Protein AF-A0A0G1JL99-F1 (afdb_monomer_lite)

Organism: NCBI:txid1618384

Foldseek 3Di:
DDDPPPPPPDPDDDPPPQDDPPDPDQPDFLFQADELVLLLCCQAPVPVSCCCGRVVDDDLAADELQVLLFVLQLQLLCCLVQNDPVQDDPDNVSSLVSSLVSSLVSLVPPDPVRYPADPQGHDSVSSSLLSNQQSVLLCVVDPDDPWAWPDAQDWFWDFQQDQDPNRTGGGSHIYIDGFGTWTQDPVRAIEGEDEHEDQDDDDLLFDQLSVLLNFLSVQSRCCRVVVDGHQKYKYWYAYSDQDPVNDRRTDIDIDGCVLPVLSVLLNVLSSVQSSCVSVVDDDDHHNRRPQGRDPLSSVCSSQPVVPPVSVVVQCVVVVHQAPVVSSVVSCVPSVNCPVVCVVVVVPDDGDDDPDLVPDDLLVLLQVLCVVVVWHWAWDDWQAFQFWIKTKIQGDPPDDLVVSVVCQVVSCVSNVAPDWDWPRDPPPDNIIIITTGDPDHHADDQDAADAQFAFQGADRNRDTDTDRCVVPVDDDQDDDPPPCSLVRVVSRVVNQVPHPDDDDDDDDPPCPRCVVCVVVVPPD

Secondary structure (DSSP, 8-state):
-----------PPPPTT-S--S-SS----SSSEE-HHHHHHHHH-HHHHIIIIII-----PPBPHHHHHHHHHHHHHHHHHH--SS---SSHHHHHHHHHHHHHHHHHHS-GGGB---SS--SHHHHHHHHHHHHHHHHHHS---S-EEEEEEEEEEE--EEEETTEEEE-SSEEEEEEEEEEE-TTS-EEEEEEEEESS---TTS--HHHHHHHHHHHHHHHHHHSS---EEEEEEEESS--TT---SEEEEEEEGGG-HHHHHHHHHHHHHHHHHHTT-------TTTGGGSHHHHHHHHTTTTSHHHHHHHHHHHT-SSHHHHHHHHHHH-GGGHHHHHHHTTT--------GGGS-HHHHHHHHHHHTT--EEEEEEE--SSEEEEEEEEPTT--HHHHHHTHHHHHHHHT-S--EEESSPTTSS-EEEEEE-SSPPPPPPPPPBTTEEEEEE-TTS-EEEEEGGG-SS------TTSSHHHHHHHHHHHHTTSTT-------TTSSSSGGGTGGGS--

Radius of gyration: 32.75 Å; chains: 1; bounding box: 113×61×82 Å

pLDDT: mean 79.4, std 17.36, range [24.27, 97.81]

Sequence (523 aa):
MAKKIKTKLKKHNMPAVVARPDSKKKVEFPVSHYSYSSMVQFTTNPVLFKIKYINGDRYDTTSSPSQVIGQAFHSAMEVYYRGNIDMMPKDESEAIEFGLKTGMAFIENYPDGFIGYNTTVQTKQKMYDLFSFAFTSYVKELPYSGEKIMAIEDKIEENVDITWKGTKLNLPVKLKGYIDKIVELPDGKMVIKDYKTCRAFSDPEKIDGGKIIQAVQYYLLAYAKYGVEPYSMVYEEVKTTKNADGSKQVKIYEIVYAENELYFDFYFRLYEDITNALNGHMVYVPNVQTLFDNEVAMISYIHRLDVEEERAKQMKKLKVDNITDVLKKKIQNAGNMRKLLKAIESKFISAKSINYNSMENHEKIQTKLMEYGMMVQFDSKVDGATVDLYRFMPSIGLKMSKLKSYTADIEQVLGKTGIRVLAPIPNTSLVGFEVPRDERVYPKLPASKGFELAIGQTIMGDVRYFDIRNAPHMLVAGSTGSGKSVFLNALIKQLMKLEKVDLHLFDPKQIELCQYEEMVEEY

InterPro domains:
  IPR002543 FtsK domain [PF01580] (451-518)
  IPR011335 Restriction endonuclease type II-like [SSF52980] (32-223)
  IPR027417 P-loop containing nucleoside triphosphate hydrolase [G3DSA:3.40.50.300] (444-521)
  IPR027417 P-loop containing nucleoside triphosphate hydrolase [SSF52540] (418-510)
  IPR038726 PD-(D/E)XK endonuclease-like domain, AddAB-type [PF12705] (34-265)
  IPR041027 FtsK alpha domain [PF17854] (355-436)
  IPR050206 FtsK/SpoIIIE/SftA cell division and DNA translocation [PTHR22683] (358-519)

Structure (mmCIF, N/CA/C/O backbone):
data_AF-A0A0G1JL99-F1
#
_entry.id   AF-A0A0G1JL99-F1
#
loop_
_atom_site.group_PDB
_atom_site.id
_atom_site.type_symbol
_atom_site.label_atom_id
_atom_site.label_alt_id
_atom_site.label_comp_id
_atom_site.label_asym_id
_atom_site.label_entity_id
_atom_site.label_seq_id
_atom_site.pdbx_PDB_ins_code
_atom_site.Cartn_x
_atom_site.Cartn_y
_atom_site.Cartn_z
_atom_site.occupancy
_atom_site.B_iso_or_equiv
_atom_site.auth_seq_id
_atom_site.auth_comp_id
_atom_site.auth_asym_id
_atom_site.auth_atom_id
_atom_site.pdbx_PDB_model_num
ATOM 1 N N . MET A 1 1 ? -50.901 10.978 -2.097 1.00 34.62 1 MET A N 1
ATOM 2 C CA . MET A 1 1 ? -50.538 9.999 -3.150 1.00 34.62 1 MET A CA 1
ATOM 3 C C . MET A 1 1 ? -49.126 9.480 -2.896 1.00 34.62 1 MET A C 1
ATOM 5 O O . MET A 1 1 ? -48.160 10.149 -3.235 1.00 34.62 1 MET A O 1
ATOM 9 N N . ALA A 1 2 ? -49.003 8.317 -2.256 1.00 27.31 2 ALA A N 1
ATOM 10 C CA . ALA A 1 2 ? -47.723 7.664 -1.991 1.00 27.31 2 ALA A CA 1
ATOM 11 C C . ALA A 1 2 ? -47.256 6.891 -3.238 1.00 27.31 2 ALA A C 1
ATOM 13 O O . ALA A 1 2 ? -47.867 5.889 -3.616 1.00 27.31 2 ALA A O 1
ATOM 14 N N . LYS A 1 3 ? -46.181 7.340 -3.896 1.00 26.61 3 LYS A N 1
ATOM 15 C CA . LYS A 1 3 ? -45.513 6.554 -4.944 1.00 26.61 3 LYS A CA 1
ATOM 16 C C . LYS A 1 3 ? -44.607 5.517 -4.275 1.00 26.61 3 LYS A C 1
ATOM 18 O O . LYS A 1 3 ? -43.517 5.835 -3.817 1.00 26.61 3 LYS A O 1
ATOM 23 N N . LYS A 1 4 ? -45.076 4.265 -4.238 1.00 26.00 4 LYS A N 1
ATOM 24 C CA . LYS A 1 4 ? -44.272 3.071 -3.937 1.00 26.00 4 LYS A CA 1
ATOM 25 C C . LYS A 1 4 ? -43.082 3.004 -4.902 1.00 26.00 4 LYS A C 1
ATOM 27 O O . LYS A 1 4 ? -43.247 2.603 -6.053 1.00 26.00 4 LYS A O 1
ATOM 32 N N . ILE A 1 5 ? -41.887 3.346 -4.430 1.00 28.23 5 ILE A N 1
ATOM 33 C CA . ILE A 1 5 ? -40.639 2.955 -5.086 1.00 28.23 5 ILE A CA 1
ATOM 34 C C . ILE A 1 5 ? -40.442 1.471 -4.765 1.00 28.23 5 ILE A C 1
ATOM 36 O O . ILE A 1 5 ? -39.951 1.099 -3.707 1.00 28.23 5 ILE A O 1
ATOM 40 N N . LYS A 1 6 ? -40.912 0.597 -5.662 1.00 24.27 6 LYS A N 1
ATOM 41 C CA . LYS A 1 6 ? -40.519 -0.815 -5.665 1.00 24.27 6 LYS A CA 1
ATOM 42 C C . LYS A 1 6 ? -39.082 -0.885 -6.179 1.00 24.27 6 LYS A C 1
ATOM 44 O O . LYS A 1 6 ? -38.863 -0.955 -7.388 1.00 24.27 6 LYS A O 1
ATOM 49 N N . THR A 1 7 ? -38.110 -0.870 -5.276 1.00 27.38 7 THR A N 1
ATOM 50 C CA . THR A 1 7 ? -36.734 -1.264 -5.583 1.00 27.38 7 THR A CA 1
ATOM 51 C C . THR A 1 7 ? -36.775 -2.737 -5.988 1.00 27.38 7 THR A C 1
ATOM 53 O O . THR A 1 7 ? -36.990 -3.621 -5.161 1.00 27.38 7 THR A O 1
ATOM 56 N N . LYS A 1 8 ? -36.659 -3.030 -7.289 1.00 25.48 8 LYS A N 1
ATOM 57 C CA . LYS A 1 8 ? -36.410 -4.400 -7.751 1.00 25.48 8 LYS A CA 1
ATOM 58 C C . LYS A 1 8 ? -35.040 -4.801 -7.201 1.00 25.48 8 LYS A C 1
ATOM 60 O O . LYS A 1 8 ? -34.031 -4.371 -7.752 1.00 25.48 8 LYS A O 1
ATOM 65 N N . LEU A 1 9 ? -35.007 -5.610 -6.138 1.00 26.92 9 LEU A N 1
ATOM 66 C CA . LEU A 1 9 ? -33.808 -6.348 -5.741 1.00 26.92 9 LEU A CA 1
ATOM 67 C C . LEU A 1 9 ? -33.338 -7.149 -6.961 1.00 26.92 9 LEU A C 1
ATOM 69 O O . LEU A 1 9 ? -33.959 -8.141 -7.352 1.00 26.92 9 LEU A O 1
ATOM 73 N N . LYS A 1 10 ? -32.272 -6.686 -7.619 1.00 29.61 10 LYS A N 1
ATOM 74 C CA . LYS A 1 10 ? -31.560 -7.499 -8.604 1.00 29.61 10 LYS A CA 1
ATOM 75 C C . LYS A 1 10 ? -30.979 -8.679 -7.830 1.00 29.61 10 LYS A C 1
ATOM 77 O O . LYS A 1 10 ? -30.095 -8.466 -7.008 1.00 29.61 10 LYS A O 1
ATOM 82 N N . LYS A 1 11 ? -31.447 -9.901 -8.106 1.00 27.47 11 LYS A N 1
ATOM 83 C CA . LYS A 1 11 ? -30.747 -11.132 -7.710 1.00 27.47 11 LYS A CA 1
ATOM 84 C C . LYS A 1 11 ? -29.306 -11.030 -8.218 1.00 27.47 11 LYS A C 1
ATOM 86 O O . LYS A 1 11 ? -29.074 -11.132 -9.422 1.00 27.47 11 LYS A O 1
ATOM 91 N N . HIS A 1 12 ? -28.373 -10.739 -7.320 1.00 35.50 12 HIS A N 1
ATOM 92 C CA . HIS A 1 12 ? -26.948 -10.848 -7.588 1.00 35.50 12 HIS A CA 1
ATOM 93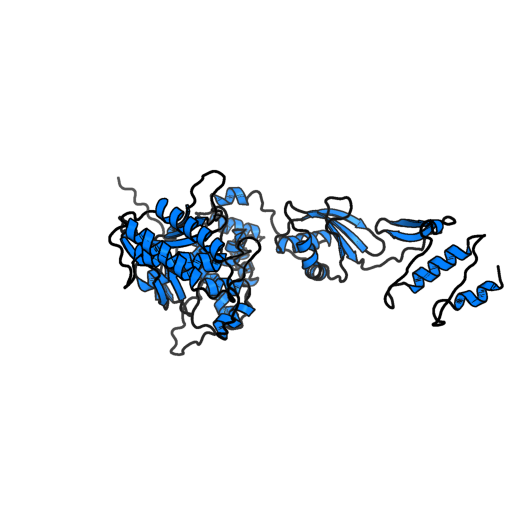 C C . HIS A 1 12 ? -26.589 -12.309 -7.343 1.00 35.50 12 HIS A C 1
ATOM 95 O O . HIS A 1 12 ? -26.870 -12.849 -6.276 1.00 35.50 12 HIS A O 1
ATOM 101 N N . ASN A 1 13 ? -26.054 -12.976 -8.362 1.00 35.97 13 ASN A N 1
ATOM 102 C CA . ASN A 1 13 ? -25.504 -14.310 -8.174 1.00 35.97 13 ASN A CA 1
ATOM 103 C C . ASN A 1 13 ? -24.261 -14.156 -7.294 1.00 35.97 13 ASN A C 1
ATOM 105 O O . ASN A 1 13 ? -23.302 -13.522 -7.731 1.00 35.97 13 ASN A O 1
ATOM 109 N N . MET A 1 14 ? -24.278 -14.734 -6.090 1.00 37.88 14 MET A N 1
ATOM 110 C CA . MET A 1 14 ? -23.046 -14.994 -5.344 1.00 37.88 14 MET A CA 1
ATOM 111 C C . MET A 1 14 ? -22.037 -15.699 -6.266 1.00 37.88 14 MET A C 1
ATOM 113 O O . MET A 1 14 ? -22.453 -16.542 -7.074 1.00 37.88 14 MET A O 1
ATOM 117 N N . PRO A 1 15 ? -20.724 -15.432 -6.150 1.00 37.41 15 PRO A N 1
ATOM 118 C CA . PRO A 1 15 ? -19.745 -16.396 -6.630 1.00 37.41 15 PRO A CA 1
ATOM 119 C C . PRO A 1 15 ? -20.049 -17.734 -5.941 1.00 37.41 15 PRO A C 1
ATOM 121 O O . PRO A 1 15 ? -20.168 -17.805 -4.719 1.00 37.41 15 PRO A O 1
ATOM 124 N N . ALA A 1 16 ? -20.257 -18.782 -6.738 1.00 37.44 16 ALA A N 1
ATOM 125 C CA . ALA A 1 16 ? -20.853 -20.058 -6.331 1.00 37.44 16 ALA A CA 1
ATOM 126 C C . ALA A 1 16 ? -20.019 -20.890 -5.325 1.00 37.44 16 ALA A C 1
ATOM 128 O O . ALA A 1 16 ? -20.313 -22.063 -5.123 1.00 37.44 16 ALA A O 1
ATOM 129 N N . VAL A 1 17 ? -18.972 -20.317 -4.724 1.00 40.91 17 VAL A N 1
ATOM 130 C CA . VAL A 1 17 ? -17.852 -21.060 -4.124 1.00 40.91 17 VAL A CA 1
ATOM 131 C C . VAL A 1 17 ? -17.649 -20.768 -2.627 1.00 40.91 17 VAL A C 1
ATOM 133 O O . VAL A 1 17 ? -16.956 -21.521 -1.953 1.00 40.91 17 VAL A O 1
ATOM 136 N N . VAL A 1 18 ? -18.283 -19.744 -2.039 1.00 45.16 18 VAL A N 1
ATOM 137 C CA . VAL A 1 18 ? -18.022 -19.362 -0.630 1.00 45.16 18 VAL A CA 1
ATOM 138 C C . VAL A 1 18 ? -18.947 -20.078 0.366 1.00 45.16 18 VAL A C 1
ATOM 140 O O . VAL A 1 18 ? -19.603 -19.450 1.195 1.00 45.16 18 VAL A O 1
ATOM 143 N N . ALA A 1 19 ? -19.038 -21.402 0.265 1.00 44.91 19 ALA A N 1
ATOM 144 C CA . ALA A 1 19 ? -19.732 -22.233 1.243 1.00 44.91 19 ALA A CA 1
ATOM 145 C C . ALA A 1 19 ? -18.778 -23.311 1.764 1.00 44.91 19 ALA A C 1
ATOM 147 O O . ALA A 1 19 ? -18.161 -24.029 0.974 1.00 44.91 19 ALA A O 1
ATOM 148 N N . ARG A 1 20 ? -18.675 -23.468 3.093 1.00 42.12 20 ARG A N 1
ATOM 149 C CA . ARG A 1 20 ? -18.129 -24.708 3.662 1.00 42.12 20 ARG A CA 1
ATOM 150 C C . ARG A 1 20 ? -18.948 -25.880 3.107 1.00 42.12 20 ARG A C 1
ATOM 152 O O . ARG A 1 20 ? -20.175 -25.826 3.194 1.00 42.12 20 ARG A O 1
ATOM 159 N N . PRO A 1 21 ? -18.325 -26.933 2.552 1.00 40.88 21 PRO A N 1
ATOM 160 C CA . PRO A 1 21 ? -19.072 -28.128 2.201 1.00 40.88 21 PRO A CA 1
ATOM 161 C C . PRO A 1 21 ? -19.712 -28.701 3.470 1.00 40.88 21 PRO A C 1
ATOM 163 O O . PRO A 1 21 ? -19.025 -28.871 4.481 1.00 40.88 21 PRO A O 1
ATOM 166 N N . ASP A 1 22 ? -21.007 -29.021 3.403 1.00 42.69 22 ASP A N 1
ATOM 167 C CA . ASP A 1 22 ? -21.713 -29.823 4.406 1.00 42.69 22 ASP A CA 1
ATOM 168 C C . ASP A 1 22 ? -21.094 -31.227 4.427 1.00 42.69 22 ASP A C 1
ATOM 170 O O . ASP A 1 22 ? -21.579 -32.175 3.813 1.00 42.69 22 ASP A O 1
ATOM 174 N N . SER A 1 23 ? -19.947 -31.377 5.082 1.00 39.72 23 SER A N 1
ATOM 175 C CA . SER A 1 23 ? -19.317 -32.676 5.245 1.00 39.72 23 SER A CA 1
ATOM 176 C C . SER A 1 23 ? -18.629 -32.767 6.596 1.00 39.72 23 SER A C 1
ATOM 178 O O . SER A 1 23 ? -17.906 -31.875 7.030 1.00 39.72 23 SER A O 1
ATOM 180 N N . LYS A 1 24 ? -18.865 -33.895 7.266 1.00 38.66 24 LYS A N 1
ATOM 181 C CA . LYS A 1 24 ? -18.348 -34.296 8.582 1.00 38.66 24 LYS A CA 1
ATOM 182 C C . LYS A 1 24 ? -16.811 -34.467 8.634 1.00 38.66 24 LYS A C 1
ATOM 184 O O . LYS A 1 24 ? -16.311 -35.195 9.486 1.00 38.66 24 LYS A O 1
ATOM 189 N N . LYS A 1 25 ? -16.046 -33.829 7.740 1.00 41.50 25 LYS A N 1
ATOM 190 C CA . LYS A 1 25 ? -14.577 -33.789 7.743 1.00 41.50 25 LYS A CA 1
ATOM 191 C C . LYS A 1 25 ? -14.125 -32.356 8.020 1.00 41.50 25 LYS A C 1
ATOM 193 O O . LYS A 1 25 ? -14.454 -31.452 7.260 1.00 41.50 25 LYS A O 1
ATOM 198 N N . LYS A 1 26 ? -13.364 -32.145 9.101 1.00 45.91 26 LYS A N 1
ATOM 199 C CA . LYS A 1 26 ? -12.655 -30.877 9.333 1.00 45.91 26 LYS A CA 1
ATOM 200 C C . LYS A 1 26 ? -11.697 -30.659 8.158 1.00 45.91 26 LYS A C 1
ATOM 202 O O . LYS A 1 26 ? -10.701 -31.365 8.054 1.00 45.91 26 LYS A O 1
ATOM 207 N N . VAL A 1 27 ? -12.025 -29.728 7.265 1.00 54.19 27 VAL A N 1
ATOM 208 C CA . VAL A 1 27 ? -11.067 -29.210 6.285 1.00 54.19 27 VAL A CA 1
ATOM 209 C C . VAL A 1 27 ? -10.065 -28.379 7.076 1.00 54.19 27 VAL A C 1
ATOM 211 O O . VAL A 1 27 ? -10.433 -27.369 7.676 1.00 54.19 27 VAL A O 1
ATOM 214 N N . GLU A 1 28 ? -8.832 -28.862 7.164 1.00 63.31 28 GLU A N 1
ATOM 215 C CA . GLU A 1 28 ? -7.753 -28.175 7.864 1.00 63.31 28 GLU A CA 1
ATOM 216 C C . GLU A 1 28 ? -7.102 -27.191 6.891 1.00 63.31 28 GLU A C 1
ATOM 218 O O . GLU A 1 28 ? -6.554 -27.588 5.864 1.00 63.31 28 GLU A O 1
ATOM 223 N N . PHE A 1 29 ? -7.241 -25.895 7.174 1.00 75.19 29 PHE A N 1
ATOM 224 C CA . PHE A 1 29 ? -6.638 -24.839 6.367 1.00 75.19 29 PHE A CA 1
ATOM 225 C C . PHE A 1 29 ? -5.226 -24.532 6.882 1.00 75.19 29 PHE A C 1
ATOM 227 O O . PHE A 1 29 ? -5.012 -24.575 8.094 1.00 75.19 29 PHE A O 1
ATOM 234 N N . PRO A 1 30 ? -4.277 -24.135 6.012 1.00 74.31 30 PRO A N 1
ATOM 235 C CA . PRO A 1 30 ? -2.906 -23.797 6.423 1.00 74.31 30 PRO A CA 1
ATOM 236 C C . PRO A 1 30 ? -2.800 -22.592 7.368 1.00 74.31 30 PRO A C 1
ATOM 238 O O . PRO A 1 30 ? -1.724 -22.298 7.878 1.00 74.31 30 PRO A O 1
ATOM 241 N N . VAL A 1 31 ? -3.898 -21.861 7.565 1.00 84.12 31 VAL A N 1
ATOM 242 C CA . VAL A 1 31 ? -3.992 -20.696 8.439 1.00 84.12 31 VAL A CA 1
ATOM 243 C C . VAL A 1 31 ? -5.224 -20.830 9.334 1.00 84.12 31 VAL A C 1
ATOM 245 O O . VAL A 1 31 ? -6.280 -21.283 8.894 1.00 84.12 31 VAL A O 1
ATOM 248 N N . SER A 1 32 ? -5.103 -20.424 10.599 1.00 86.12 32 SER A N 1
ATOM 249 C CA . SER A 1 32 ? -6.197 -20.528 11.576 1.00 86.12 32 SER A CA 1
ATOM 250 C C . SER A 1 32 ? -7.260 -19.433 11.428 1.00 86.12 32 SER A C 1
ATOM 252 O O . SER A 1 32 ? -8.427 -19.654 11.759 1.00 86.12 32 SER A O 1
ATOM 254 N N . HIS A 1 33 ? -6.867 -18.256 10.938 1.00 92.06 33 HIS A N 1
ATOM 255 C CA . HIS A 1 33 ? -7.732 -17.096 10.737 1.00 92.06 33 HIS A CA 1
ATOM 256 C C . HIS A 1 33 ? -7.124 -16.115 9.727 1.00 92.06 33 HIS A C 1
ATOM 258 O O . HIS A 1 33 ? -5.907 -16.060 9.560 1.00 92.06 33 HIS A O 1
ATOM 264 N N . TYR A 1 34 ? -7.960 -15.269 9.129 1.00 94.56 34 TYR A N 1
ATOM 265 C CA . TYR A 1 34 ? -7.521 -14.094 8.381 1.00 94.56 34 TYR A CA 1
ATOM 266 C C . TYR A 1 34 ? -7.777 -12.809 9.167 1.00 94.56 34 TYR A C 1
ATOM 268 O O . TYR A 1 34 ? -8.914 -12.505 9.522 1.00 94.56 34 TYR A O 1
ATOM 276 N N . SER A 1 35 ? -6.739 -12.001 9.361 1.00 95.44 35 SER A N 1
ATOM 277 C CA . SER A 1 35 ? -6.860 -10.570 9.667 1.00 95.44 35 SER A CA 1
ATOM 278 C C . SER A 1 35 ? -6.630 -9.716 8.421 1.00 95.44 35 SER A C 1
ATOM 280 O O . SER A 1 35 ? -5.998 -10.176 7.465 1.00 95.44 35 SER A O 1
ATOM 282 N N . TYR A 1 36 ? -7.067 -8.457 8.436 1.00 93.81 36 TYR A N 1
ATOM 283 C CA . TYR A 1 36 ? -6.898 -7.542 7.308 1.00 93.81 36 TYR A CA 1
ATOM 284 C C . TYR A 1 36 ? -5.405 -7.405 6.996 1.00 93.81 36 TYR A C 1
ATOM 286 O O . TYR A 1 36 ? -4.989 -7.502 5.845 1.00 93.81 36 TYR A O 1
ATOM 294 N N . SER A 1 37 ? -4.586 -7.294 8.049 1.00 92.19 37 SER A N 1
ATOM 295 C CA . SER A 1 37 ? -3.132 -7.224 7.957 1.00 92.19 37 SER A CA 1
ATOM 296 C C . SER A 1 37 ? -2.537 -8.488 7.342 1.00 92.19 37 SER A C 1
ATOM 298 O O . SER A 1 37 ? -1.642 -8.382 6.509 1.00 92.19 37 SER A O 1
ATOM 300 N N . SER A 1 38 ? -3.069 -9.671 7.668 1.00 93.44 38 SER A N 1
ATOM 301 C CA . SER A 1 38 ? -2.631 -10.932 7.064 1.00 93.44 38 SER A CA 1
ATOM 302 C C . SER A 1 38 ? -2.984 -11.007 5.573 1.00 93.44 38 SER A C 1
ATOM 304 O O . SER A 1 38 ? -2.139 -11.386 4.768 1.00 93.44 38 SER A O 1
ATOM 306 N N . MET A 1 39 ? -4.181 -10.566 5.169 1.00 93.94 39 MET A N 1
ATOM 307 C CA . MET A 1 39 ? -4.592 -10.567 3.760 1.00 93.94 39 MET A CA 1
ATOM 308 C C . MET A 1 39 ? -3.757 -9.574 2.943 1.00 93.94 39 MET A C 1
ATOM 310 O O . MET A 1 39 ? -3.243 -9.922 1.880 1.00 93.94 39 MET A O 1
ATOM 314 N N . VAL A 1 40 ? -3.529 -8.366 3.470 1.00 92.12 40 VAL A N 1
ATOM 315 C CA . VAL A 1 40 ? -2.641 -7.372 2.846 1.00 92.12 40 VAL A CA 1
ATOM 316 C C . VAL A 1 40 ? -1.205 -7.904 2.759 1.00 92.12 40 VAL A C 1
ATOM 318 O O . VAL A 1 40 ? -0.571 -7.793 1.707 1.00 92.12 40 VAL A O 1
ATOM 321 N N . GLN A 1 41 ? -0.690 -8.545 3.814 1.00 85.50 41 GLN A N 1
ATOM 322 C CA . GLN A 1 41 ? 0.641 -9.160 3.816 1.00 85.50 41 GLN A CA 1
ATOM 323 C C . GLN A 1 41 ? 0.759 -10.252 2.750 1.00 85.50 41 GLN A C 1
ATOM 325 O O . GLN A 1 41 ? 1.772 -10.296 2.058 1.00 85.50 41 GLN A O 1
ATOM 330 N N . PHE A 1 42 ? -0.265 -11.094 2.578 1.00 85.94 42 PHE A N 1
ATOM 331 C CA . PHE A 1 42 ? -0.275 -12.117 1.533 1.00 85.94 42 PHE A CA 1
ATOM 332 C C . PHE A 1 42 ? -0.160 -11.483 0.145 1.00 85.94 42 PHE A C 1
ATOM 334 O O . PHE A 1 42 ? 0.667 -11.896 -0.656 1.00 85.94 42 PHE A O 1
ATOM 341 N N . THR A 1 43 ? -0.934 -10.430 -0.120 1.00 83.00 43 THR A N 1
ATOM 342 C CA . THR A 1 43 ? -0.951 -9.768 -1.436 1.00 83.00 43 THR A CA 1
ATOM 343 C C . THR A 1 43 ? 0.338 -9.016 -1.782 1.00 83.00 43 THR A C 1
ATOM 345 O O . THR A 1 43 ? 0.615 -8.758 -2.950 1.00 83.00 43 THR A O 1
ATOM 348 N N . THR A 1 44 ? 1.124 -8.634 -0.775 1.00 79.38 44 THR A N 1
ATOM 349 C CA . THR A 1 44 ? 2.336 -7.815 -0.942 1.00 79.38 44 THR A CA 1
ATOM 350 C C . THR A 1 44 ? 3.610 -8.643 -0.844 1.00 79.38 44 THR A C 1
ATOM 352 O O . THR A 1 44 ? 4.560 -8.406 -1.587 1.00 79.38 44 THR A O 1
ATOM 355 N N . ASN A 1 45 ? 3.648 -9.614 0.070 1.00 76.31 45 ASN A N 1
ATOM 356 C CA . ASN A 1 45 ? 4.780 -10.503 0.293 1.00 76.31 45 ASN A CA 1
ATOM 357 C C . ASN A 1 45 ? 4.295 -11.854 0.873 1.00 76.31 45 ASN A C 1
ATOM 359 O O . ASN A 1 45 ? 4.288 -12.040 2.099 1.00 76.31 45 ASN A O 1
ATOM 363 N N . PRO A 1 46 ? 3.920 -12.812 -0.002 1.00 71.75 46 PRO A N 1
ATOM 364 C CA . PRO A 1 46 ? 3.457 -14.146 0.392 1.00 71.75 46 PRO A CA 1
ATOM 365 C C . PRO A 1 46 ? 4.477 -14.949 1.212 1.00 71.75 46 PRO A C 1
ATOM 367 O O . PRO A 1 46 ? 4.098 -15.767 2.051 1.00 71.75 46 PRO A O 1
ATOM 370 N N . VAL A 1 47 ? 5.778 -14.717 1.003 1.00 68.44 47 VAL A N 1
ATOM 371 C CA . VAL A 1 47 ? 6.842 -15.398 1.757 1.00 68.44 47 VAL A CA 1
ATOM 372 C C . VAL A 1 47 ? 6.793 -14.971 3.220 1.00 68.44 47 VAL A C 1
ATOM 374 O O . VAL A 1 47 ? 6.734 -15.816 4.113 1.00 68.44 47 VAL A O 1
ATOM 377 N N . LEU A 1 48 ? 6.735 -13.662 3.473 1.00 70.38 48 LEU A N 1
ATOM 378 C CA . LEU A 1 48 ? 6.630 -13.135 4.830 1.00 70.38 48 LEU A CA 1
ATOM 379 C C . LEU A 1 48 ? 5.288 -13.496 5.480 1.00 70.38 48 LEU A C 1
ATOM 381 O O . LEU A 1 48 ? 5.237 -13.701 6.692 1.00 70.38 48 LEU A O 1
ATOM 385 N N . PHE A 1 49 ? 4.217 -13.625 4.688 1.00 79.69 49 PHE A N 1
ATOM 386 C CA . PHE A 1 49 ? 2.954 -14.176 5.175 1.00 79.69 49 PHE A CA 1
ATOM 387 C C . PHE A 1 49 ? 3.133 -15.598 5.715 1.00 79.69 49 PHE A C 1
ATOM 389 O O . PHE A 1 49 ? 2.743 -15.859 6.851 1.00 79.69 49 PHE A O 1
ATOM 396 N N . LYS A 1 50 ? 3.737 -16.504 4.934 1.00 72.00 50 LYS A N 1
ATOM 397 C CA . LYS A 1 50 ? 3.949 -17.901 5.345 1.00 72.00 50 LYS A CA 1
ATOM 398 C C . LYS A 1 50 ? 4.726 -17.974 6.654 1.00 72.00 50 LYS A C 1
ATOM 400 O O . LYS A 1 50 ? 4.307 -18.646 7.588 1.00 72.00 50 LYS A O 1
ATOM 405 N N . ILE A 1 51 ? 5.812 -17.220 6.737 1.00 70.19 51 ILE A N 1
ATOM 406 C CA . ILE A 1 51 ? 6.653 -17.179 7.927 1.00 70.19 51 ILE A CA 1
ATOM 407 C C . ILE A 1 51 ? 5.853 -16.723 9.163 1.00 70.19 51 ILE A C 1
ATOM 409 O O . ILE A 1 51 ? 5.827 -17.409 10.180 1.00 70.19 51 ILE A O 1
ATOM 413 N N . LYS A 1 52 ? 5.115 -15.611 9.069 1.00 76.06 52 LYS A N 1
ATOM 414 C CA . LYS A 1 52 ? 4.391 -15.050 10.223 1.00 76.06 52 LYS A CA 1
ATOM 415 C C . LYS A 1 52 ? 3.125 -15.819 10.605 1.00 76.06 52 LYS A C 1
ATOM 417 O O . LYS A 1 52 ? 2.848 -15.991 11.787 1.00 76.06 52 LYS A O 1
ATOM 422 N N . TYR A 1 53 ? 2.319 -16.210 9.620 1.00 81.25 53 TYR A N 1
ATOM 423 C CA . TYR A 1 53 ? 0.940 -16.663 9.839 1.00 81.25 53 TYR A CA 1
ATOM 424 C C . TYR A 1 53 ? 0.742 -18.171 9.664 1.00 81.25 53 TYR A C 1
ATOM 426 O O . TYR A 1 53 ? -0.253 -18.690 10.164 1.00 81.25 53 TYR A O 1
ATOM 434 N N . ILE A 1 54 ? 1.663 -18.865 8.985 1.00 77.12 54 ILE A N 1
ATOM 435 C CA . ILE A 1 54 ? 1.624 -20.330 8.840 1.00 77.12 54 ILE A CA 1
ATOM 436 C C . ILE A 1 54 ? 2.606 -20.974 9.818 1.00 77.12 54 ILE A C 1
ATOM 438 O O . ILE A 1 54 ? 2.198 -21.800 10.627 1.00 77.12 54 ILE A O 1
ATOM 442 N N . ASN A 1 55 ? 3.880 -20.571 9.792 1.00 77.19 55 ASN A N 1
ATOM 443 C CA . ASN A 1 55 ? 4.879 -21.137 10.704 1.00 77.19 55 ASN A CA 1
ATOM 444 C C . ASN A 1 55 ? 4.700 -20.626 12.144 1.00 77.19 55 ASN A C 1
ATOM 446 O O . ASN A 1 55 ? 5.046 -21.318 13.095 1.00 77.19 55 ASN A O 1
ATOM 450 N N . GLY A 1 56 ? 4.160 -19.411 12.299 1.00 70.88 56 GLY A N 1
ATOM 451 C CA . GLY A 1 56 ? 4.065 -18.736 13.594 1.00 70.88 56 GLY A CA 1
ATOM 452 C C . GLY A 1 56 ? 5.378 -18.089 14.041 1.00 70.88 56 GLY A C 1
ATOM 453 O O . GLY A 1 56 ? 5.501 -17.712 15.208 1.00 70.88 56 GLY A O 1
ATOM 454 N N . ASP A 1 57 ? 6.339 -17.934 13.126 1.00 72.12 57 ASP A N 1
ATOM 455 C CA . ASP A 1 57 ? 7.639 -17.348 13.424 1.00 72.12 57 ASP A CA 1
ATOM 456 C C . ASP A 1 57 ? 7.464 -15.860 13.758 1.00 72.12 57 ASP A C 1
ATOM 458 O O . ASP A 1 57 ? 6.919 -15.068 12.976 1.00 72.12 57 ASP A O 1
ATOM 462 N N . ARG A 1 58 ? 7.941 -15.463 14.938 1.00 65.62 58 ARG A N 1
ATOM 463 C CA . ARG A 1 58 ? 8.052 -14.059 15.336 1.00 65.62 58 ARG A CA 1
ATOM 464 C C . ARG A 1 58 ? 9.519 -13.674 15.316 1.00 65.62 58 ARG A C 1
ATOM 466 O O . ARG A 1 58 ? 10.323 -14.276 16.016 1.00 65.62 58 ARG A O 1
ATOM 473 N N . TYR A 1 59 ? 9.848 -12.670 14.513 1.00 63.66 59 TYR A N 1
ATOM 474 C CA . TYR A 1 59 ? 11.167 -12.059 14.540 1.00 63.66 59 TYR A CA 1
ATOM 475 C C . TYR A 1 59 ? 11.124 -10.803 15.391 1.00 63.66 59 TYR A C 1
ATOM 477 O O . TYR A 1 59 ? 10.204 -9.991 15.257 1.00 63.66 59 TYR A O 1
ATOM 485 N N . ASP A 1 60 ? 12.166 -10.626 16.188 1.00 59.75 60 ASP A N 1
ATOM 486 C CA . ASP A 1 60 ? 12.476 -9.388 16.888 1.00 59.75 60 ASP A CA 1
ATOM 487 C C . ASP A 1 60 ? 12.942 -8.336 15.872 1.00 59.75 60 ASP A C 1
ATOM 489 O O . ASP A 1 60 ? 14.124 -8.038 15.721 1.00 59.75 60 ASP A O 1
ATOM 493 N N . THR A 1 61 ? 11.999 -7.815 15.087 1.00 70.94 61 THR A N 1
ATOM 494 C CA . THR A 1 61 ? 12.237 -6.680 14.193 1.00 70.94 61 THR A CA 1
ATOM 495 C C . THR A 1 61 ? 11.942 -5.385 14.918 1.00 70.94 61 THR A C 1
ATOM 497 O O . THR A 1 61 ? 10.974 -5.293 15.673 1.00 70.94 61 THR A O 1
ATOM 500 N N . THR A 1 62 ? 12.730 -4.357 14.627 1.00 84.62 62 THR A N 1
ATOM 501 C CA . THR A 1 62 ? 12.472 -3.021 15.146 1.00 84.62 62 THR A CA 1
ATOM 502 C C . THR A 1 62 ? 11.155 -2.457 14.599 1.00 84.62 62 THR A C 1
ATOM 504 O O . THR A 1 62 ? 10.824 -2.609 13.420 1.00 84.62 62 THR A O 1
ATOM 507 N N . SER A 1 63 ? 10.391 -1.787 15.459 1.00 89.94 63 SER A N 1
ATOM 508 C CA . SER A 1 63 ? 9.201 -1.025 15.080 1.00 89.94 63 SER A CA 1
ATOM 509 C C . SER A 1 63 ? 9.606 0.368 14.619 1.00 89.94 63 SER A C 1
ATOM 511 O O . SER A 1 63 ? 10.450 1.023 15.233 1.00 89.94 63 SER A O 1
ATOM 513 N N . SER A 1 64 ? 8.980 0.870 13.554 1.00 93.88 64 SER A N 1
ATOM 514 C CA . SER A 1 64 ? 9.205 2.261 13.149 1.00 93.88 64 SER A CA 1
ATOM 515 C C . SER A 1 64 ? 8.647 3.233 14.205 1.00 93.88 64 SER A C 1
ATOM 517 O O . SER A 1 64 ? 7.617 2.932 14.813 1.00 93.88 64 SER A O 1
ATOM 519 N N . PRO A 1 65 ? 9.226 4.436 14.376 1.00 94.81 65 PRO A N 1
ATOM 520 C CA . PRO A 1 65 ? 8.696 5.438 15.298 1.00 94.81 65 PRO A CA 1
ATOM 521 C C . PRO A 1 65 ? 7.218 5.767 15.060 1.00 94.81 65 PRO A C 1
ATOM 523 O O . PRO A 1 65 ? 6.462 5.944 16.005 1.00 94.81 65 PRO A O 1
ATOM 526 N N . SER A 1 66 ? 6.771 5.788 13.799 1.00 94.25 66 SER A N 1
ATOM 527 C CA . SER A 1 66 ? 5.356 5.996 13.464 1.00 94.25 66 SER A CA 1
ATOM 528 C C . SER A 1 66 ? 4.452 4.865 13.957 1.00 94.25 66 SER A C 1
ATOM 530 O O . SER A 1 66 ? 3.336 5.135 14.384 1.00 94.25 66 SER A O 1
ATOM 532 N N . GLN A 1 67 ? 4.926 3.617 13.937 1.00 93.44 67 GLN A N 1
ATOM 533 C CA . GLN A 1 67 ? 4.180 2.480 14.477 1.00 93.44 67 GLN A CA 1
ATOM 534 C C . GLN A 1 67 ? 4.093 2.543 16.006 1.00 93.44 67 GLN A C 1
ATOM 536 O O . GLN A 1 67 ? 3.021 2.304 16.552 1.00 93.44 67 GLN A O 1
ATOM 541 N N . VAL A 1 68 ? 5.187 2.909 16.686 1.00 95.75 68 VAL A N 1
ATOM 542 C CA . VAL A 1 68 ? 5.206 3.081 18.151 1.00 95.75 68 VAL A CA 1
ATOM 543 C C . VAL A 1 68 ? 4.268 4.215 18.576 1.00 95.75 68 VAL A C 1
ATOM 545 O O . VAL A 1 68 ? 3.450 4.022 19.470 1.00 95.75 68 VAL A O 1
ATOM 548 N N . ILE A 1 69 ? 4.314 5.364 17.889 1.00 96.81 69 ILE A N 1
ATOM 549 C CA . ILE A 1 69 ? 3.386 6.488 18.115 1.00 96.81 69 ILE A CA 1
ATOM 550 C C . ILE A 1 69 ? 1.935 6.057 17.877 1.00 96.81 69 ILE A C 1
ATOM 552 O O . ILE A 1 69 ? 1.062 6.417 18.659 1.00 96.81 69 ILE A O 1
ATOM 556 N N . GLY A 1 70 ? 1.668 5.279 16.823 1.00 95.88 70 GLY A N 1
ATOM 557 C CA . GLY A 1 70 ? 0.343 4.717 16.567 1.00 95.88 70 GLY A CA 1
ATOM 558 C C . GLY A 1 70 ? -0.147 3.866 17.736 1.00 95.88 70 GLY A C 1
ATOM 559 O O . GLY A 1 70 ? -1.214 4.131 18.269 1.00 95.88 70 GLY A O 1
ATOM 560 N N . GLN A 1 71 ? 0.652 2.905 18.201 1.00 95.38 71 GLN A N 1
ATOM 561 C CA . GLN A 1 71 ? 0.288 2.047 19.338 1.00 95.38 71 GLN A CA 1
ATOM 562 C C . GLN A 1 71 ? 0.063 2.840 20.634 1.00 95.38 71 GLN A C 1
ATOM 564 O O . GLN A 1 71 ? -0.905 2.584 21.347 1.00 95.38 71 GLN A O 1
ATOM 569 N N . ALA A 1 72 ? 0.907 3.839 20.905 1.00 97.12 72 ALA A N 1
ATOM 570 C CA . ALA A 1 72 ? 0.718 4.763 22.020 1.00 97.12 72 ALA A CA 1
ATOM 571 C C . ALA A 1 72 ? -0.605 5.534 21.907 1.00 97.12 72 ALA A C 1
ATOM 573 O O . ALA A 1 72 ? -1.290 5.733 22.906 1.00 97.12 72 ALA A O 1
ATOM 574 N N . PHE A 1 73 ? -0.977 5.931 20.687 1.00 97.44 73 PHE A N 1
ATOM 575 C CA . PHE A 1 73 ? -2.246 6.586 20.399 1.00 97.44 73 PHE A CA 1
ATOM 576 C C . PHE A 1 73 ? -3.440 5.673 20.689 1.00 97.44 73 PHE A C 1
ATOM 578 O O . PHE A 1 73 ? -4.322 6.099 21.421 1.00 97.44 73 PHE A O 1
ATOM 585 N N . HIS A 1 74 ? -3.449 4.419 20.222 1.00 95.19 74 HIS A N 1
ATOM 586 C CA . HIS A 1 74 ? -4.532 3.477 20.553 1.00 95.19 74 HIS A CA 1
ATOM 587 C C . HIS A 1 74 ? -4.661 3.259 22.069 1.00 95.19 74 HIS A C 1
ATOM 589 O O . HIS A 1 74 ? -5.747 3.390 22.623 1.00 95.19 74 HIS A O 1
ATOM 595 N N . SER A 1 75 ? -3.535 3.054 22.760 1.00 94.56 75 SER A N 1
ATOM 596 C CA . SER A 1 75 ? -3.503 2.914 24.224 1.00 94.56 75 SER A CA 1
ATOM 597 C C . SER A 1 75 ? -4.070 4.147 24.951 1.00 94.56 75 SER A C 1
ATOM 599 O O . SER A 1 75 ? -4.843 4.031 25.902 1.00 94.56 75 SER A O 1
ATOM 601 N N . ALA A 1 76 ? -3.741 5.352 24.473 1.00 95.25 76 ALA A N 1
ATOM 602 C CA . ALA A 1 76 ? -4.296 6.598 25.000 1.00 95.25 76 ALA A CA 1
ATOM 603 C C . ALA A 1 76 ? -5.808 6.721 24.753 1.00 95.25 76 ALA A C 1
ATOM 605 O O . ALA A 1 76 ? -6.541 7.166 25.635 1.00 95.25 76 ALA A O 1
ATOM 606 N N . MET A 1 77 ? -6.273 6.320 23.569 1.00 93.88 77 MET A N 1
ATOM 607 C CA . MET A 1 77 ? -7.683 6.362 23.178 1.00 93.88 77 MET A CA 1
ATOM 608 C C . MET A 1 77 ? -8.542 5.371 23.969 1.00 93.88 77 MET A C 1
ATOM 610 O O . MET A 1 77 ? -9.666 5.712 24.342 1.00 93.88 77 MET A O 1
ATOM 614 N N . GLU A 1 78 ? -8.008 4.188 24.284 1.00 92.00 78 GLU A N 1
ATOM 615 C CA . GLU A 1 78 ? -8.676 3.208 25.147 1.00 92.00 78 GLU A CA 1
ATOM 616 C C . GLU A 1 78 ? -8.995 3.818 26.518 1.00 92.00 78 GLU A C 1
ATOM 618 O O . GLU A 1 78 ? -10.144 3.797 26.964 1.00 92.00 78 GLU A O 1
ATOM 623 N N . VAL A 1 79 ? -7.998 4.442 27.155 1.00 91.94 79 VAL A N 1
ATOM 624 C CA . VAL A 1 79 ? -8.167 5.093 28.463 1.00 91.94 79 VAL A CA 1
ATOM 625 C C . VAL A 1 79 ? -9.032 6.348 28.365 1.00 91.94 79 VAL A C 1
ATOM 627 O O . VAL A 1 79 ? -9.852 6.577 29.250 1.00 91.94 79 VAL A O 1
ATOM 630 N N . TYR A 1 80 ? -8.914 7.129 27.290 1.00 91.81 80 TYR A N 1
ATOM 631 C CA . TYR A 1 80 ? -9.748 8.313 27.077 1.00 91.81 80 TYR A CA 1
ATOM 632 C C . TYR A 1 80 ? -11.244 7.964 27.008 1.00 91.81 80 TYR A C 1
ATOM 634 O O . TYR A 1 80 ? -12.057 8.650 27.622 1.00 91.81 80 TYR A O 1
ATOM 642 N N . TYR A 1 81 ? -11.627 6.889 26.310 1.00 88.69 81 TYR A N 1
ATOM 643 C CA . TYR A 1 81 ? -13.043 6.524 26.170 1.00 88.69 81 TYR A CA 1
ATOM 644 C C . TYR A 1 81 ? -13.582 5.615 27.276 1.00 88.69 81 TYR A C 1
ATOM 646 O O . TYR A 1 81 ? -14.760 5.716 27.618 1.00 88.69 81 TYR A O 1
ATOM 654 N N . ARG A 1 82 ? -12.769 4.694 27.801 1.00 83.06 82 ARG A N 1
ATOM 655 C CA . ARG A 1 82 ? -13.224 3.656 28.741 1.00 83.06 82 ARG A CA 1
ATOM 656 C C . ARG A 1 82 ? -12.677 3.832 30.157 1.00 83.06 82 ARG A C 1
ATOM 658 O O . ARG A 1 82 ? -13.282 3.329 31.104 1.00 83.06 82 ARG A O 1
ATOM 665 N N . GLY A 1 83 ? -11.543 4.511 30.306 1.00 78.25 83 GLY A N 1
ATOM 666 C CA . GLY A 1 83 ? -10.709 4.419 31.500 1.00 78.25 83 GLY A CA 1
ATOM 667 C C . GLY A 1 83 ? -10.072 3.034 31.668 1.00 78.25 83 GLY A C 1
ATOM 668 O O . GLY A 1 83 ? -10.236 2.133 30.843 1.00 78.25 83 GLY A O 1
ATOM 669 N N . ASN A 1 84 ? -9.347 2.848 32.765 1.00 75.81 84 ASN A N 1
ATOM 670 C CA . ASN A 1 84 ? -8.854 1.546 33.218 1.00 75.81 84 ASN A CA 1
ATOM 671 C C . ASN A 1 84 ? -9.052 1.401 34.741 1.00 75.81 84 ASN A C 1
ATOM 673 O O . ASN A 1 84 ? -9.587 2.304 35.382 1.00 75.81 84 ASN A O 1
ATOM 677 N N . ILE A 1 85 ? -8.649 0.259 35.318 1.00 68.31 85 ILE A N 1
ATOM 678 C CA . ILE A 1 85 ? -8.826 -0.031 36.758 1.00 68.31 85 ILE A CA 1
ATOM 679 C C . ILE A 1 85 ? -8.206 1.067 37.641 1.00 68.31 85 ILE A C 1
ATOM 681 O O . ILE A 1 85 ? -8.767 1.400 38.682 1.00 68.31 85 ILE A O 1
ATOM 685 N N . ASP A 1 86 ? -7.090 1.649 37.205 1.00 72.62 86 ASP A N 1
ATOM 686 C CA . ASP A 1 86 ? -6.324 2.636 37.968 1.00 72.62 86 ASP A CA 1
ATOM 687 C C . ASP A 1 86 ? -6.697 4.093 37.624 1.00 72.62 86 ASP A C 1
ATOM 689 O O . ASP A 1 86 ? -6.395 5.013 38.383 1.00 72.62 86 ASP A O 1
ATOM 693 N N . MET A 1 87 ? -7.332 4.324 36.471 1.00 76.81 87 MET A N 1
ATOM 694 C CA . MET A 1 87 ? -7.587 5.635 35.867 1.00 76.81 87 MET A CA 1
ATOM 695 C C . MET A 1 87 ? -8.987 5.662 35.254 1.00 76.81 87 MET A C 1
ATOM 697 O O . MET A 1 87 ? -9.165 5.461 34.051 1.00 76.81 87 MET A O 1
ATOM 701 N N . MET A 1 88 ? -9.995 5.899 36.091 1.00 80.94 88 MET A N 1
ATOM 702 C CA . MET A 1 88 ? -11.389 6.004 35.665 1.00 80.94 88 MET A CA 1
ATOM 703 C C . MET A 1 88 ? -11.805 7.483 35.651 1.00 80.94 88 MET A C 1
ATOM 705 O O . MET A 1 88 ? -11.967 8.062 36.728 1.00 80.94 88 MET A O 1
ATOM 709 N N . PRO A 1 89 ? -11.915 8.120 34.468 1.00 80.62 89 PRO A N 1
ATOM 710 C CA . PRO A 1 89 ? -12.144 9.558 34.377 1.00 80.62 89 PRO A CA 1
ATOM 711 C C . PRO A 1 89 ? -13.573 9.931 34.779 1.00 80.62 89 PRO A C 1
ATOM 713 O O . PRO A 1 89 ? -14.533 9.254 34.403 1.00 80.62 89 PRO A O 1
ATOM 716 N N . LYS A 1 90 ? -13.722 11.021 35.537 1.00 83.69 90 LYS A N 1
ATOM 717 C CA . LYS A 1 90 ? -15.034 11.569 35.937 1.00 83.69 90 LYS A CA 1
ATOM 718 C C . LYS A 1 90 ? -15.604 12.549 34.922 1.00 83.69 90 LYS A C 1
ATOM 720 O O . LYS A 1 90 ? -16.820 12.699 34.826 1.00 83.69 90 LYS A O 1
ATOM 725 N N . ASP A 1 91 ? -14.724 13.222 34.196 1.00 87.06 91 ASP A N 1
ATOM 726 C CA . ASP A 1 91 ? -15.056 14.184 33.159 1.00 87.06 91 ASP A CA 1
ATOM 727 C C . ASP A 1 91 ? -14.059 14.093 31.996 1.00 87.06 91 ASP A C 1
ATOM 729 O O . ASP A 1 91 ? -13.078 13.347 32.032 1.00 87.06 91 ASP A O 1
ATOM 733 N N . GLU A 1 92 ? -14.332 14.845 30.932 1.00 86.50 92 GLU A N 1
ATOM 734 C CA . GLU A 1 92 ? -13.494 14.842 29.735 1.00 86.50 92 GLU A CA 1
ATOM 735 C C . GLU A 1 92 ? -12.084 15.395 29.998 1.00 86.50 92 GLU A C 1
ATOM 737 O O . GLU A 1 92 ? -11.134 14.964 29.350 1.00 86.50 92 GLU A O 1
ATOM 742 N N . SER A 1 93 ? -11.911 16.299 30.967 1.00 89.06 93 SER A N 1
ATOM 743 C CA . SER A 1 93 ? -10.586 16.848 31.280 1.00 89.06 93 SER A CA 1
ATOM 744 C C . SER A 1 93 ? -9.700 15.786 31.931 1.00 89.06 93 SER A C 1
ATOM 746 O O . SER A 1 93 ? -8.561 15.600 31.496 1.00 89.06 93 SER A O 1
ATOM 748 N N . GLU A 1 94 ? -10.236 15.033 32.898 1.00 90.81 94 GLU A N 1
ATOM 749 C CA . GLU A 1 94 ? -9.549 13.872 33.479 1.00 90.81 94 GLU A CA 1
ATOM 750 C C . GLU A 1 94 ? -9.277 12.795 32.414 1.00 90.81 94 GLU A C 1
ATOM 752 O O . GLU A 1 94 ? -8.187 12.224 32.376 1.00 90.81 94 GLU A O 1
ATOM 757 N N . ALA A 1 95 ? -10.219 12.548 31.496 1.00 91.12 95 ALA A N 1
ATOM 758 C CA . ALA A 1 95 ? -10.029 11.581 30.411 1.00 91.12 95 ALA A CA 1
ATOM 759 C C . ALA A 1 95 ? -8.864 11.966 29.487 1.00 91.12 95 ALA A C 1
ATOM 761 O O . ALA A 1 95 ? -8.058 11.110 29.108 1.00 91.12 95 ALA A O 1
ATOM 762 N N . ILE A 1 96 ? -8.750 13.251 29.133 1.00 93.19 96 ILE A N 1
ATOM 763 C CA . ILE A 1 96 ? -7.641 13.774 28.324 1.00 93.19 96 ILE A CA 1
ATOM 764 C C . ILE A 1 96 ? -6.318 13.600 29.072 1.00 93.19 96 ILE A C 1
ATOM 766 O O . ILE A 1 96 ? -5.340 13.135 28.482 1.00 93.19 96 ILE A O 1
ATOM 770 N N . GLU A 1 97 ? -6.273 13.944 30.360 1.00 93.88 97 GLU A N 1
ATOM 771 C CA . GLU A 1 97 ? -5.067 13.795 31.177 1.00 93.88 97 GLU A CA 1
ATOM 772 C C . GLU A 1 97 ? -4.622 12.328 31.260 1.00 93.88 97 GLU A C 1
ATOM 774 O O . GLU A 1 97 ? -3.452 12.010 31.015 1.00 93.88 97 GLU A O 1
ATOM 779 N N . PHE A 1 98 ? -5.553 11.416 31.544 1.00 94.12 98 PHE A N 1
ATOM 780 C CA . PHE A 1 98 ? -5.266 9.988 31.678 1.00 94.12 98 PHE A CA 1
ATOM 781 C C . PHE A 1 98 ? -4.853 9.352 30.350 1.00 94.12 98 PHE A C 1
ATOM 783 O O . PHE A 1 98 ? -3.896 8.570 30.320 1.00 94.12 98 PHE A O 1
ATOM 790 N N . GLY A 1 99 ? -5.503 9.721 29.244 1.00 94.56 99 GLY A N 1
ATOM 791 C CA . GLY A 1 99 ? -5.110 9.285 27.904 1.00 94.56 99 GLY A CA 1
ATOM 792 C C . GLY A 1 99 ? -3.695 9.747 27.550 1.00 94.56 99 GLY A C 1
ATOM 793 O O . GLY A 1 99 ? -2.855 8.929 27.162 1.00 94.56 99 GLY A O 1
ATOM 794 N N . LEU A 1 100 ? -3.381 11.029 27.777 1.00 95.19 100 LEU A N 1
ATOM 795 C CA . LEU A 1 100 ? -2.044 11.580 27.537 1.00 95.19 100 LEU A CA 1
ATOM 796 C C . LEU A 1 100 ? -0.986 10.833 28.362 1.00 95.19 100 LEU A C 1
ATOM 798 O O . LEU A 1 100 ? 0.003 10.353 27.809 1.00 95.19 100 LEU A O 1
ATOM 802 N N . LYS A 1 101 ? -1.219 10.676 29.671 1.00 95.31 101 LYS A N 1
ATOM 803 C CA . LYS A 1 101 ? -0.311 9.966 30.582 1.00 95.31 101 LYS A CA 1
ATOM 804 C C . LYS A 1 101 ? -0.073 8.523 30.141 1.00 95.31 101 LYS A C 1
ATOM 806 O O . LYS A 1 101 ? 1.065 8.058 30.172 1.00 95.31 101 LYS A O 1
ATOM 811 N N . THR A 1 102 ? -1.122 7.832 29.702 1.00 95.50 102 THR A N 1
ATOM 812 C CA . THR A 1 102 ? -1.049 6.434 29.259 1.00 95.50 102 THR A CA 1
ATOM 813 C C . THR A 1 102 ? -0.229 6.288 27.981 1.00 95.50 102 THR A C 1
ATOM 815 O O . THR A 1 102 ? 0.698 5.476 27.938 1.00 95.50 102 THR A O 1
ATOM 818 N N . GLY A 1 103 ? -0.507 7.093 26.953 1.00 96.19 103 GLY A N 1
ATOM 819 C CA . GLY A 1 103 ? 0.259 7.032 25.706 1.00 96.19 103 GLY A CA 1
ATOM 820 C C . GLY A 1 103 ? 1.715 7.468 25.890 1.00 96.19 103 GLY A C 1
ATOM 821 O O . GLY A 1 103 ? 2.619 6.864 25.312 1.00 96.19 103 GLY A O 1
ATOM 822 N N . MET A 1 104 ? 1.973 8.439 26.771 1.00 96.12 104 MET A N 1
ATOM 823 C CA . MET A 1 104 ? 3.337 8.794 27.165 1.00 96.12 104 MET A CA 1
ATOM 824 C C . MET A 1 104 ? 4.045 7.611 27.847 1.00 96.12 104 MET A C 1
ATOM 826 O O . MET A 1 104 ? 5.110 7.187 27.399 1.00 96.12 104 MET A O 1
ATOM 830 N N . ALA A 1 105 ? 3.440 7.014 28.874 1.00 95.88 105 ALA A N 1
ATOM 831 C CA . ALA A 1 105 ? 4.018 5.859 29.560 1.00 95.88 105 ALA A CA 1
ATOM 832 C C . ALA A 1 105 ? 4.274 4.675 28.609 1.00 95.88 105 ALA A C 1
ATOM 834 O O . ALA A 1 105 ? 5.266 3.963 28.767 1.00 95.88 105 ALA A O 1
ATOM 835 N N . PHE A 1 106 ? 3.425 4.484 27.594 1.00 96.56 106 PHE A N 1
ATOM 836 C CA . PHE A 1 106 ? 3.638 3.473 26.559 1.00 96.56 106 PHE A CA 1
ATOM 837 C C . PHE A 1 106 ? 4.949 3.701 25.792 1.00 96.56 106 PHE A C 1
ATOM 839 O O . PHE A 1 106 ? 5.719 2.760 25.603 1.00 96.56 106 PHE A O 1
ATOM 846 N N . ILE A 1 107 ? 5.228 4.940 25.372 1.00 96.50 107 ILE A N 1
ATOM 847 C CA . ILE A 1 107 ? 6.467 5.285 24.656 1.00 96.50 107 ILE A CA 1
ATOM 848 C C . ILE A 1 107 ? 7.687 5.132 25.575 1.00 96.50 107 ILE A C 1
ATOM 850 O O . ILE A 1 107 ? 8.711 4.606 25.128 1.00 96.50 107 ILE A O 1
ATOM 854 N N . GLU A 1 108 ? 7.586 5.536 26.848 1.00 95.00 108 GLU A N 1
ATOM 855 C CA . GLU A 1 108 ? 8.688 5.394 27.815 1.00 95.00 108 GLU A CA 1
ATOM 856 C C . GLU A 1 108 ? 9.101 3.938 27.959 1.00 95.00 108 GLU A C 1
ATOM 858 O O . GLU A 1 108 ? 10.273 3.588 27.807 1.00 95.00 108 GLU A O 1
ATOM 863 N N . ASN A 1 109 ? 8.107 3.083 28.189 1.00 95.12 109 ASN A N 1
ATOM 864 C CA . ASN A 1 109 ? 8.306 1.677 28.492 1.00 95.12 109 ASN A CA 1
ATOM 865 C C . ASN A 1 109 ? 8.613 0.841 27.244 1.00 95.12 109 ASN A C 1
ATOM 867 O O . ASN A 1 109 ? 8.988 -0.324 27.372 1.00 95.12 109 ASN A O 1
ATOM 871 N N . TYR A 1 110 ? 8.490 1.411 26.039 1.00 94.19 110 TYR A N 1
ATOM 872 C CA . TYR A 1 110 ? 8.847 0.713 24.810 1.00 94.19 110 TYR A CA 1
ATOM 873 C C . TYR A 1 110 ? 10.366 0.458 24.763 1.00 94.19 110 TYR A C 1
ATOM 875 O O . TYR A 1 110 ? 11.140 1.417 24.839 1.00 94.19 110 TYR A O 1
ATOM 883 N N . PRO A 1 111 ? 10.844 -0.792 24.627 1.00 91.81 111 PRO A N 1
ATOM 884 C CA . PRO A 1 111 ? 12.277 -1.089 24.658 1.00 91.81 111 PRO A CA 1
ATOM 885 C C . PRO A 1 111 ? 13.063 -0.357 23.563 1.00 91.81 111 PRO A C 1
ATOM 887 O O . PRO A 1 111 ? 12.746 -0.476 22.380 1.00 91.81 111 PRO A O 1
ATOM 890 N N . ASP A 1 112 ? 14.116 0.373 23.943 1.00 91.19 112 ASP A N 1
ATOM 891 C CA . ASP A 1 112 ? 14.821 1.275 23.018 1.00 91.19 112 ASP A CA 1
ATOM 892 C C . ASP A 1 112 ? 15.495 0.533 21.851 1.00 91.19 112 ASP A C 1
ATOM 894 O O . ASP A 1 112 ? 15.372 0.936 20.697 1.00 91.19 112 ASP A O 1
ATOM 898 N N . GLY A 1 113 ? 16.086 -0.636 22.128 1.00 88.25 113 GLY A N 1
ATOM 899 C CA . GLY A 1 113 ? 16.690 -1.503 21.107 1.00 88.25 113 GLY A CA 1
ATOM 900 C C . GLY A 1 113 ? 15.703 -2.070 20.076 1.00 88.25 113 GLY A C 1
ATOM 901 O O . GLY A 1 113 ? 16.129 -2.596 19.052 1.00 88.25 113 GLY A O 1
ATOM 902 N N . PHE A 1 114 ? 14.394 -1.940 20.312 1.00 90.69 114 PHE A N 1
ATOM 903 C CA . PHE A 1 114 ? 13.336 -2.367 19.395 1.00 90.69 114 PHE A CA 1
ATOM 904 C C . PHE A 1 114 ? 12.730 -1.200 18.604 1.00 90.69 114 PHE A C 1
ATOM 906 O O . PHE A 1 114 ? 11.748 -1.392 17.884 1.00 90.69 114 PHE A O 1
ATOM 913 N N . ILE A 1 115 ? 13.305 0.003 18.690 1.00 92.88 115 ILE A N 1
ATOM 914 C CA . ILE A 1 115 ? 12.848 1.178 17.945 1.00 92.88 115 ILE A CA 1
ATOM 915 C C . ILE A 1 115 ? 13.786 1.440 16.766 1.00 92.88 115 ILE A C 1
ATOM 917 O O . ILE A 1 115 ? 14.970 1.732 16.914 1.00 92.88 115 ILE A O 1
ATOM 921 N N . GLY A 1 116 ? 13.235 1.382 15.556 1.00 92.75 116 GLY A N 1
ATOM 922 C CA . GLY A 1 116 ? 13.943 1.676 14.313 1.00 92.75 116 GLY A CA 1
ATOM 923 C C . GLY A 1 116 ? 13.986 3.176 14.039 1.00 92.75 116 GLY A C 1
ATOM 924 O O . GLY A 1 116 ? 13.318 3.643 13.111 1.00 92.75 116 GLY A O 1
ATOM 925 N N . TYR A 1 117 ? 14.712 3.936 14.865 1.00 93.62 117 TYR A N 1
ATOM 926 C CA . TYR A 1 117 ? 14.853 5.389 14.715 1.00 93.62 117 TYR A CA 1
ATOM 927 C C . TYR A 1 117 ? 15.253 5.792 13.289 1.00 93.62 117 TYR A C 1
ATOM 929 O O . TYR A 1 117 ? 15.944 5.069 12.572 1.00 93.62 117 TYR A O 1
ATOM 937 N N . ASN A 1 118 ? 14.806 6.973 12.863 1.00 92.25 118 ASN A N 1
ATOM 938 C CA . ASN A 1 118 ? 15.110 7.512 11.539 1.00 92.25 118 ASN A CA 1
ATOM 939 C C . ASN A 1 118 ? 15.581 8.964 11.630 1.00 92.25 118 ASN A C 1
ATOM 941 O O . ASN A 1 118 ? 15.519 9.593 12.682 1.00 92.25 118 ASN A O 1
ATOM 945 N N . THR A 1 119 ? 16.014 9.523 10.500 1.00 90.44 119 THR A N 1
ATOM 946 C CA . THR A 1 119 ? 16.570 10.883 10.437 1.00 90.44 119 THR A CA 1
ATOM 947 C C . THR A 1 119 ? 15.615 11.965 10.944 1.00 90.44 119 THR A C 1
ATOM 949 O O . THR A 1 119 ? 16.079 12.996 11.419 1.00 90.44 119 THR A O 1
ATOM 952 N N . THR A 1 120 ? 14.296 11.748 10.871 1.00 89.19 120 THR A N 1
ATOM 953 C CA . THR A 1 120 ? 13.278 12.706 11.335 1.00 89.19 120 THR A CA 1
ATOM 954 C C . THR A 1 120 ? 12.911 12.515 12.808 1.00 89.19 120 THR A C 1
ATOM 956 O O . THR A 1 120 ? 12.645 13.488 13.509 1.00 89.19 120 THR A O 1
ATOM 959 N N . VAL A 1 121 ? 12.850 11.267 13.273 1.00 93.19 121 VAL A N 1
ATOM 960 C CA . VAL A 1 121 ? 12.452 10.905 14.637 1.00 93.19 121 VAL A CA 1
ATOM 961 C C . VAL A 1 121 ? 13.581 10.087 15.241 1.00 93.19 121 VAL A C 1
ATOM 963 O O . VAL A 1 121 ? 13.674 8.883 15.007 1.00 93.19 121 VAL A O 1
ATOM 966 N N . GLN A 1 122 ? 14.457 10.791 15.958 1.00 93.00 122 GLN A N 1
ATOM 967 C CA . GLN A 1 122 ? 15.745 10.281 16.438 1.00 93.00 122 GLN A CA 1
ATOM 968 C C . GLN A 1 122 ? 15.727 9.878 17.917 1.00 93.00 122 GLN A C 1
ATOM 970 O O . GLN A 1 122 ? 16.652 9.224 18.378 1.00 93.00 122 GLN A O 1
ATOM 975 N N . THR A 1 123 ? 14.708 10.295 18.671 1.00 95.38 123 THR A N 1
ATOM 976 C CA . THR A 1 123 ? 14.634 10.105 20.124 1.00 95.38 123 THR A CA 1
ATOM 977 C C . THR A 1 123 ? 13.212 9.781 20.564 1.00 95.38 123 THR A C 1
ATOM 979 O O . THR A 1 123 ? 12.246 10.177 19.898 1.00 95.38 123 THR A O 1
ATOM 982 N N . LYS A 1 124 ? 13.069 9.131 21.728 1.00 95.31 124 LYS A N 1
ATOM 983 C CA . LYS A 1 124 ? 11.768 9.000 22.402 1.00 95.31 124 LYS A CA 1
ATOM 984 C C . LYS A 1 124 ? 11.128 10.354 22.668 1.00 95.31 124 LYS A C 1
ATOM 986 O O . LYS A 1 124 ? 9.948 10.506 22.378 1.00 95.31 124 LYS A O 1
ATOM 991 N N . GLN A 1 125 ? 11.909 11.360 23.084 1.00 95.38 125 GLN A N 1
ATOM 992 C CA . GLN A 1 125 ? 11.423 12.739 23.250 1.00 95.38 125 GLN A CA 1
ATOM 993 C C . GLN A 1 125 ? 10.702 13.252 22.005 1.00 95.38 125 GLN A C 1
ATOM 995 O O . GLN A 1 125 ? 9.612 13.807 22.098 1.00 95.38 125 GLN A O 1
ATOM 1000 N N . LYS A 1 126 ? 11.243 12.989 20.813 1.00 95.69 126 LYS A N 1
ATOM 1001 C CA . LYS A 1 126 ? 10.566 13.412 19.591 1.00 95.69 126 LYS A CA 1
ATOM 1002 C C . LYS A 1 126 ? 9.265 12.648 19.338 1.00 95.69 126 LYS A C 1
ATOM 1004 O O . LYS A 1 126 ? 8.325 13.226 18.799 1.00 95.69 126 LYS A O 1
ATOM 1009 N N . MET A 1 127 ? 9.202 11.367 19.700 1.00 96.44 127 MET A N 1
ATOM 1010 C CA . MET A 1 127 ? 7.961 10.589 19.622 1.00 96.44 127 MET A CA 1
ATOM 1011 C C . MET A 1 127 ? 6.909 11.105 20.601 1.00 96.44 127 MET A C 1
ATOM 1013 O O . MET A 1 127 ? 5.756 11.227 20.199 1.00 96.44 127 MET A O 1
ATOM 1017 N N . TYR A 1 128 ? 7.310 11.471 21.821 1.00 95.19 128 TYR A N 1
ATOM 1018 C CA . TYR A 1 128 ? 6.440 12.117 22.802 1.00 95.19 128 TYR A CA 1
ATOM 1019 C C . TYR A 1 128 ? 5.786 13.368 22.241 1.00 95.19 128 TYR A C 1
ATOM 1021 O O . TYR A 1 128 ? 4.564 13.465 22.242 1.00 95.19 128 TYR A O 1
ATOM 1029 N N . ASP A 1 129 ? 6.582 14.291 21.703 1.00 96.19 129 ASP A N 1
ATOM 1030 C CA . ASP A 1 129 ? 6.062 15.552 21.177 1.00 96.19 129 ASP A CA 1
ATOM 1031 C C . ASP A 1 129 ? 5.038 15.315 20.051 1.00 96.19 129 ASP A C 1
ATOM 1033 O O . ASP A 1 129 ? 3.995 15.968 19.996 1.00 96.19 129 ASP A O 1
ATOM 1037 N N . LEU A 1 130 ? 5.324 14.362 19.154 1.00 97.12 130 LEU A N 1
ATOM 1038 C CA . LEU A 1 130 ? 4.456 14.017 18.024 1.00 97.12 130 LEU A CA 1
ATOM 1039 C C . LEU A 1 130 ? 3.168 13.311 18.468 1.00 97.12 130 LEU A C 1
ATOM 1041 O O . LEU A 1 130 ? 2.098 13.614 17.937 1.00 97.12 130 LEU A O 1
ATOM 1045 N N . PHE A 1 131 ? 3.266 12.386 19.425 1.00 97.75 131 PHE A N 1
ATOM 1046 C CA . PHE A 1 131 ? 2.118 11.716 20.033 1.00 97.75 131 PHE A CA 1
ATOM 1047 C C . PHE A 1 131 ? 1.224 12.729 20.752 1.00 97.75 131 PHE A C 1
ATOM 1049 O O . PHE A 1 131 ? 0.040 12.821 20.434 1.00 97.75 131 PHE A O 1
ATOM 1056 N N . SER A 1 132 ? 1.791 13.529 21.659 1.00 97.19 132 SER A N 1
ATOM 1057 C CA . SER A 1 132 ? 1.044 14.511 22.447 1.00 97.19 132 SER A CA 1
ATOM 1058 C C . SER A 1 132 ? 0.354 15.522 21.539 1.00 97.19 132 SER A C 1
ATOM 1060 O O . SER A 1 132 ? -0.820 15.832 21.739 1.00 97.19 132 SER A O 1
ATOM 1062 N N . PHE A 1 133 ? 1.035 15.990 20.488 1.00 97.12 133 PHE A N 1
ATOM 1063 C CA . PHE A 1 133 ? 0.428 16.862 19.485 1.00 97.12 133 PHE A CA 1
ATOM 1064 C C . PHE A 1 133 ? -0.757 16.197 18.771 1.00 97.12 133 PHE A C 1
ATOM 1066 O O . PHE A 1 133 ? -1.814 16.815 18.649 1.00 97.12 133 PHE A O 1
ATOM 1073 N N . ALA A 1 134 ? -0.604 14.950 18.313 1.00 97.44 134 ALA A N 1
ATOM 1074 C CA . ALA A 1 134 ? -1.674 14.229 17.629 1.00 97.44 134 ALA A CA 1
ATOM 1075 C C . ALA A 1 134 ? -2.875 13.991 18.555 1.00 97.44 134 ALA A C 1
ATOM 1077 O O . ALA A 1 134 ? -4.002 14.306 18.185 1.00 97.44 134 ALA A O 1
ATOM 1078 N N . PHE A 1 135 ? -2.639 13.489 19.769 1.00 97.44 135 PHE A N 1
ATOM 1079 C CA . PHE A 1 135 ? -3.685 13.188 20.747 1.00 97.44 135 PHE A CA 1
ATOM 1080 C C . PHE A 1 135 ? -4.461 14.442 21.151 1.00 97.44 135 PHE A C 1
ATOM 1082 O O . PHE A 1 135 ? -5.682 14.479 21.024 1.00 97.44 135 PHE A O 1
ATOM 1089 N N . THR A 1 136 ? -3.758 15.511 21.534 1.00 96.12 136 THR A N 1
ATOM 1090 C CA . THR A 1 136 ? -4.400 16.783 21.910 1.00 96.12 136 THR A CA 1
ATOM 1091 C C . THR A 1 136 ? -5.162 17.424 20.750 1.00 96.12 136 THR A C 1
ATOM 1093 O O . THR A 1 136 ? -6.238 17.981 20.958 1.00 96.12 136 THR A O 1
ATOM 1096 N N . SER A 1 137 ? -4.647 17.324 19.520 1.00 96.44 137 SER A N 1
ATOM 1097 C CA . SER A 1 137 ? -5.357 17.809 18.331 1.00 96.44 137 SER A CA 1
ATOM 1098 C C . SER A 1 137 ? -6.618 16.995 18.051 1.00 96.44 137 SER A C 1
ATOM 1100 O O . SER A 1 137 ? -7.649 17.572 17.712 1.00 96.44 137 SER A O 1
ATOM 1102 N N . TYR A 1 138 ? -6.547 15.674 18.226 1.00 96.19 138 TYR A N 1
ATOM 1103 C CA . TYR A 1 138 ? -7.675 14.776 18.030 1.00 96.19 138 TYR A CA 1
ATOM 1104 C C . TYR A 1 138 ? -8.815 15.088 19.003 1.00 96.19 138 TYR A C 1
ATOM 1106 O O . TYR A 1 138 ? -9.909 15.424 18.557 1.00 96.19 138 TYR A O 1
ATOM 1114 N N . VAL A 1 139 ? -8.557 15.055 20.316 1.00 94.06 139 VAL A N 1
ATOM 1115 C CA . VAL A 1 139 ? -9.606 15.249 21.340 1.00 94.06 139 VAL A CA 1
ATOM 1116 C C . VAL A 1 139 ? -10.207 16.653 21.288 1.00 94.06 139 VAL A C 1
ATOM 1118 O O . VAL A 1 139 ? -11.377 16.847 21.591 1.00 94.06 139 VAL A O 1
ATOM 1121 N N . LYS A 1 140 ? -9.429 17.646 20.841 1.00 93.44 140 LYS A N 1
ATOM 1122 C CA . LYS A 1 140 ? -9.913 19.014 20.641 1.00 93.44 140 LYS A CA 1
ATOM 1123 C C . LYS A 1 140 ? -10.861 19.138 19.447 1.00 93.44 140 LYS A C 1
ATOM 1125 O O . LYS A 1 140 ? -11.820 19.902 19.512 1.00 93.44 140 LYS A O 1
ATOM 1130 N N . GLU A 1 141 ? -10.553 18.482 18.329 1.00 94.06 141 GLU A N 1
ATOM 1131 C CA . GLU A 1 141 ? -11.354 18.589 17.101 1.00 94.06 141 GLU A CA 1
ATOM 1132 C C . GLU A 1 141 ? -12.533 17.606 17.067 1.00 94.06 141 GLU A C 1
ATOM 1134 O O . GLU A 1 141 ? -13.535 17.904 16.415 1.00 94.06 141 GLU A O 1
ATOM 1139 N N . LEU A 1 142 ? -12.429 16.478 17.778 1.00 90.00 142 LEU A N 1
ATOM 1140 C CA . LEU A 1 142 ? -13.462 15.451 17.939 1.00 90.00 142 LEU A CA 1
ATOM 1141 C C . LEU A 1 142 ? -13.695 15.126 19.430 1.00 90.00 142 LEU A C 1
ATOM 1143 O O . LEU A 1 142 ? -13.383 14.014 19.868 1.00 90.00 142 LEU A O 1
ATOM 1147 N N . PRO A 1 143 ? -14.239 16.076 20.214 1.00 82.81 143 PRO A N 1
ATOM 1148 C CA . PRO A 1 143 ? -14.553 15.843 21.619 1.00 82.81 143 PRO A CA 1
ATOM 1149 C C . PRO A 1 143 ? -15.680 14.819 21.784 1.00 82.81 143 PRO A C 1
ATOM 1151 O O . PRO A 1 143 ? -16.413 14.493 20.837 1.00 82.81 143 PRO A O 1
ATOM 1154 N N . TYR A 1 144 ? -15.849 14.331 23.010 1.00 77.38 144 TYR A N 1
ATOM 1155 C CA . TYR A 1 144 ? -16.903 13.378 23.339 1.00 77.38 144 TYR A CA 1
ATOM 1156 C C . TYR A 1 144 ? -18.289 13.977 23.045 1.00 77.38 144 TYR A C 1
ATOM 1158 O O . TYR A 1 144 ? -18.726 14.934 23.680 1.00 77.38 144 TYR A O 1
ATOM 1166 N N . SER A 1 145 ? -19.010 13.417 22.070 1.00 62.44 145 SER A N 1
ATOM 1167 C CA . SER A 1 145 ? -20.237 14.025 21.534 1.00 62.44 145 SER A CA 1
ATOM 1168 C C . SER A 1 145 ? -21.477 13.160 21.738 1.00 62.44 145 SER A C 1
ATOM 1170 O O . SER A 1 145 ? -22.168 12.822 20.787 1.00 62.44 145 SER A O 1
ATOM 1172 N N . GLY A 1 146 ? -21.779 12.776 22.983 1.00 65.50 146 GLY A N 1
ATOM 1173 C CA . GLY A 1 146 ? -23.031 12.071 23.312 1.00 65.50 146 GLY A CA 1
ATOM 1174 C C . GLY A 1 146 ? -23.264 10.767 22.530 1.00 65.50 146 GLY A C 1
ATOM 1175 O O . GLY A 1 146 ? -24.382 10.253 22.521 1.00 65.50 146 GLY A O 1
ATOM 1176 N N . GLU A 1 147 ? -22.229 10.250 21.862 1.00 79.12 147 GLU A N 1
ATOM 1177 C CA . GLU A 1 147 ? -22.277 9.019 21.088 1.00 79.12 147 GLU A CA 1
ATOM 1178 C C . GLU A 1 147 ? -22.489 7.857 22.054 1.00 79.12 147 GLU A C 1
ATOM 1180 O O . GLU A 1 147 ? -21.826 7.753 23.091 1.00 79.12 147 GLU A O 1
ATOM 1185 N N . LYS A 1 148 ? -23.410 6.955 21.717 1.00 88.50 148 LYS A N 1
ATOM 1186 C CA . LYS A 1 148 ? -23.594 5.735 22.492 1.00 88.50 148 LYS A CA 1
ATOM 1187 C C . LYS A 1 148 ? -22.511 4.744 22.078 1.00 88.50 148 LYS A C 1
ATOM 1189 O O . LYS A 1 148 ? -22.644 4.045 21.075 1.00 88.50 148 LYS A O 1
ATOM 1194 N N . ILE A 1 149 ? -21.424 4.708 22.840 1.00 90.88 149 ILE A N 1
ATOM 1195 C CA . ILE A 1 149 ? -20.325 3.765 22.629 1.00 90.88 149 ILE A CA 1
ATOM 1196 C C . ILE A 1 149 ? -20.817 2.346 22.931 1.00 90.88 149 ILE A C 1
ATOM 1198 O O . ILE A 1 149 ? -21.263 2.051 24.039 1.00 90.88 149 ILE A O 1
ATOM 1202 N N . MET A 1 150 ? -20.734 1.468 21.935 1.00 92.38 150 MET A N 1
ATOM 1203 C CA . MET A 1 150 ? -21.059 0.047 22.065 1.00 92.38 150 MET A CA 1
ATOM 1204 C C . MET A 1 150 ? -19.835 -0.774 22.475 1.00 92.38 150 MET A C 1
ATOM 1206 O O . MET A 1 150 ? -19.959 -1.697 23.277 1.00 92.38 150 MET A O 1
ATOM 1210 N N . ALA A 1 151 ? -18.665 -0.454 21.915 1.00 93.00 151 ALA A N 1
ATOM 1211 C CA . ALA A 1 151 ? -17.418 -1.169 22.173 1.00 93.00 151 ALA A CA 1
ATOM 1212 C C . ALA A 1 151 ? -16.190 -0.285 21.899 1.00 93.00 151 ALA A C 1
ATOM 1214 O O . ALA A 1 151 ? -16.250 0.601 21.045 1.00 93.00 151 ALA A O 1
ATOM 1215 N N . ILE A 1 152 ? -15.089 -0.557 22.608 1.00 92.44 152 ILE A N 1
ATOM 1216 C CA . ILE A 1 152 ? -13.768 0.078 22.460 1.00 92.44 152 ILE A CA 1
ATOM 1217 C C . ILE A 1 152 ? -12.703 -1.023 22.484 1.00 92.44 152 ILE A C 1
ATOM 1219 O O . ILE A 1 152 ? -12.813 -1.930 23.313 1.00 92.44 152 ILE A O 1
ATOM 1223 N N . GLU A 1 153 ? -11.708 -0.935 21.596 1.00 91.44 153 GLU A N 1
ATOM 1224 C CA . GLU A 1 153 ? -10.583 -1.876 21.450 1.00 91.44 153 GLU A CA 1
ATOM 1225 C C . GLU A 1 153 ? -11.045 -3.347 21.430 1.00 91.44 153 GLU A C 1
ATOM 1227 O O . GLU A 1 153 ? -10.523 -4.238 22.109 1.00 91.44 153 GLU A O 1
ATOM 1232 N N . ASP A 1 154 ? -12.097 -3.611 20.653 1.00 93.00 154 ASP A N 1
ATOM 1233 C CA . ASP A 1 154 ? -12.791 -4.887 20.656 1.00 93.00 154 ASP A CA 1
ATOM 1234 C C . ASP A 1 154 ? -12.090 -5.913 19.763 1.00 93.00 154 ASP A C 1
ATOM 1236 O O . ASP A 1 154 ? -12.106 -5.847 18.528 1.00 93.00 154 ASP A O 1
ATOM 1240 N N . LYS A 1 155 ? -11.476 -6.905 20.405 1.00 94.88 155 LYS A N 1
ATOM 1241 C CA . LYS A 1 155 ? -10.819 -8.021 19.731 1.00 94.88 155 LYS A CA 1
ATOM 1242 C C . LYS A 1 155 ? -11.834 -9.117 19.412 1.00 94.88 155 LYS A C 1
ATOM 1244 O O . LYS A 1 155 ? -12.337 -9.793 20.309 1.00 94.88 155 LYS A O 1
ATOM 1249 N N . ILE A 1 156 ? -12.065 -9.352 18.124 1.00 94.75 156 ILE A N 1
ATOM 1250 C CA . ILE A 1 156 ? -13.038 -10.331 17.627 1.00 94.75 156 ILE A CA 1
ATOM 1251 C C . ILE A 1 156 ? -12.305 -11.395 16.808 1.00 94.75 156 ILE A C 1
ATOM 1253 O O . ILE A 1 156 ? -11.551 -11.063 15.894 1.00 94.75 156 ILE A O 1
ATOM 1257 N N . GLU A 1 157 ? -12.523 -12.673 17.116 1.00 95.06 157 GLU A N 1
ATOM 1258 C CA . GLU A 1 157 ? -12.018 -13.808 16.334 1.00 95.06 157 GLU A CA 1
ATOM 1259 C C . GLU A 1 157 ? -13.134 -14.842 16.152 1.00 95.06 157 GLU A C 1
ATOM 1261 O O . GLU A 1 157 ? -13.343 -15.705 17.002 1.00 95.06 157 GLU A O 1
ATOM 1266 N N . GLU A 1 158 ? -13.866 -14.742 15.044 1.00 88.88 158 GLU A N 1
ATOM 1267 C CA . GLU A 1 158 ? -15.146 -15.431 14.870 1.00 88.88 158 GLU A CA 1
ATOM 1268 C C . GLU A 1 158 ? -15.250 -16.181 13.540 1.00 88.88 158 GLU A C 1
ATOM 1270 O O . GLU A 1 158 ? -14.608 -15.847 12.536 1.00 88.88 158 GLU A O 1
ATOM 1275 N N . ASN A 1 159 ? -16.094 -17.216 13.527 1.00 89.56 159 ASN A N 1
ATOM 1276 C CA . ASN A 1 159 ? -16.572 -17.782 12.267 1.00 89.56 159 ASN A CA 1
ATOM 1277 C C . ASN A 1 159 ? -17.657 -16.856 11.710 1.00 89.56 159 ASN A C 1
ATOM 1279 O O . ASN A 1 159 ? -18.619 -16.546 12.406 1.00 89.56 159 ASN A O 1
ATOM 1283 N N . VAL A 1 160 ? -17.543 -16.467 10.443 1.00 90.62 160 VAL A N 1
ATOM 1284 C CA . VAL A 1 160 ? -18.606 -15.709 9.776 1.00 90.62 160 VAL A CA 1
ATOM 1285 C C . VAL A 1 160 ? -19.651 -16.696 9.266 1.00 90.62 160 VAL A C 1
ATOM 1287 O O . VAL A 1 160 ? -19.458 -17.310 8.217 1.00 90.62 160 VAL A O 1
ATOM 1290 N N . ASP A 1 161 ? -20.727 -16.860 10.036 1.00 88.56 161 ASP A N 1
ATOM 1291 C CA . ASP A 1 161 ? -21.955 -17.567 9.652 1.00 88.56 161 ASP A CA 1
ATOM 1292 C C . ASP A 1 161 ? -23.146 -16.619 9.852 1.00 88.56 161 ASP A C 1
ATOM 1294 O O . ASP A 1 161 ? -23.741 -16.550 10.927 1.00 88.56 161 ASP A O 1
ATOM 1298 N N . ILE A 1 162 ? -23.429 -15.809 8.830 1.00 86.62 162 ILE A N 1
ATOM 1299 C CA . ILE A 1 162 ? -24.433 -14.737 8.880 1.00 86.62 162 ILE A CA 1
ATOM 1300 C C . ILE A 1 162 ? -25.423 -14.857 7.724 1.00 86.62 162 ILE A C 1
ATOM 1302 O O . ILE A 1 162 ? -25.127 -15.428 6.674 1.00 86.62 162 ILE A O 1
ATOM 1306 N N . THR A 1 163 ? -26.603 -14.261 7.885 1.00 86.31 163 THR A N 1
ATOM 1307 C CA . THR A 1 163 ? -27.516 -14.041 6.757 1.00 86.31 163 THR A CA 1
ATOM 1308 C C . THR A 1 163 ? -27.236 -12.667 6.169 1.00 86.31 163 THR A C 1
ATOM 1310 O O . THR A 1 163 ? -27.636 -11.649 6.729 1.00 86.31 163 THR A O 1
ATOM 1313 N N . TRP A 1 164 ? -26.542 -12.631 5.034 1.00 80.50 164 TRP A N 1
ATOM 1314 C CA . TRP A 1 164 ? -26.177 -11.396 4.350 1.00 80.50 164 TRP A CA 1
ATOM 1315 C C . TRP A 1 164 ? -27.000 -11.238 3.072 1.00 80.50 164 TRP A C 1
ATOM 1317 O O . TRP A 1 164 ? -27.008 -12.115 2.205 1.00 80.50 164 TRP A O 1
ATOM 1327 N N . LYS A 1 165 ? -27.751 -10.132 2.971 1.00 77.56 165 LYS A N 1
ATOM 1328 C CA . LYS A 1 165 ? -28.643 -9.827 1.832 1.00 77.56 165 LYS A CA 1
ATOM 1329 C C . LYS A 1 165 ? -29.601 -10.976 1.469 1.00 77.56 165 LYS A C 1
ATOM 1331 O O . LYS A 1 165 ? -29.861 -11.251 0.299 1.00 77.56 165 LYS A O 1
ATOM 1336 N N . GLY A 1 166 ? -30.120 -11.664 2.486 1.00 75.69 166 GLY A N 1
ATOM 1337 C CA . GLY A 1 166 ? -31.052 -12.783 2.321 1.00 75.69 166 GLY A CA 1
ATOM 1338 C C . GLY A 1 166 ? -30.410 -14.100 1.875 1.00 75.69 166 GLY A C 1
ATOM 1339 O O . GLY A 1 166 ? -31.139 -15.038 1.564 1.00 75.69 166 GLY A O 1
ATOM 1340 N N . THR A 1 167 ? -29.076 -14.190 1.855 1.00 74.81 167 THR A N 1
ATOM 1341 C CA . THR A 1 167 ? -28.354 -15.438 1.581 1.00 74.81 167 THR A CA 1
ATOM 1342 C C . THR A 1 167 ? -27.474 -15.814 2.766 1.00 74.81 167 THR A C 1
ATOM 1344 O O . THR A 1 167 ? -26.903 -14.948 3.427 1.00 74.81 167 THR A O 1
ATOM 1347 N N . LYS A 1 168 ? -27.369 -17.113 3.055 1.00 84.25 168 LYS A N 1
ATOM 1348 C CA . LYS A 1 168 ? -26.468 -17.607 4.095 1.00 84.25 168 LYS A CA 1
ATOM 1349 C C . LYS A 1 168 ? -25.023 -17.478 3.604 1.00 84.25 168 LYS A C 1
ATOM 1351 O O . LYS A 1 168 ? -24.661 -18.091 2.602 1.00 84.25 168 LYS A O 1
ATOM 1356 N N . LEU A 1 169 ? -24.222 -16.680 4.300 1.00 85.75 169 LEU A N 1
ATOM 1357 C CA . LEU A 1 169 ? -22.793 -16.517 4.062 1.00 85.75 169 LEU A CA 1
ATOM 1358 C C . LEU A 1 169 ? -22.032 -17.307 5.123 1.00 85.75 169 LEU A C 1
ATOM 1360 O O . LEU A 1 169 ? -22.173 -17.027 6.312 1.00 85.75 169 LEU A O 1
ATOM 1364 N N . ASN A 1 170 ? -21.216 -18.265 4.684 1.00 85.06 170 ASN A N 1
ATOM 1365 C CA . ASN A 1 170 ? -20.410 -19.101 5.565 1.00 85.06 170 ASN A CA 1
ATOM 1366 C C . ASN A 1 170 ? -18.951 -19.110 5.094 1.00 85.06 170 ASN A C 1
ATOM 1368 O O . ASN A 1 170 ? -18.619 -19.760 4.100 1.00 85.06 170 ASN A O 1
ATOM 1372 N N . LEU A 1 171 ? -18.085 -18.381 5.801 1.00 88.19 171 LEU A N 1
ATOM 1373 C CA . LEU A 1 171 ? -16.666 -18.329 5.455 1.00 88.19 171 LEU A CA 1
ATOM 1374 C C . LEU A 1 171 ? -15.905 -19.545 6.016 1.00 88.19 171 LEU A C 1
ATOM 1376 O O . LEU A 1 171 ? -16.025 -19.861 7.205 1.00 88.19 171 LEU A O 1
ATOM 1380 N N . PRO A 1 172 ? -15.081 -20.223 5.195 1.00 84.31 172 PRO A N 1
ATOM 1381 C CA . PRO A 1 172 ? -14.394 -21.444 5.602 1.00 84.31 172 PRO A CA 1
ATOM 1382 C C . PRO A 1 172 ? -13.312 -21.238 6.670 1.00 84.31 172 PRO A C 1
ATOM 1384 O O . PRO A 1 172 ? -13.192 -22.070 7.571 1.00 84.31 172 PRO A O 1
ATOM 1387 N N . VAL A 1 173 ? -12.573 -20.135 6.607 1.00 87.88 173 VAL A N 1
ATOM 1388 C CA . VAL A 1 173 ? -11.547 -19.708 7.572 1.00 87.88 173 VAL A CA 1
ATOM 1389 C C . VAL A 1 173 ? -12.108 -18.561 8.417 1.00 87.88 173 VAL A C 1
ATOM 1391 O O . VAL A 1 173 ? -12.734 -17.642 7.879 1.00 87.88 173 VAL A O 1
ATOM 1394 N N . LYS A 1 174 ? -11.868 -18.601 9.734 1.00 93.62 174 LYS A N 1
ATOM 1395 C CA . LYS A 1 174 ? -12.270 -17.547 10.676 1.00 93.62 174 LYS A CA 1
ATOM 1396 C C . LYS A 1 174 ? -11.692 -16.190 10.289 1.00 93.62 174 LYS A C 1
ATOM 1398 O O . LYS A 1 174 ? -10.615 -16.111 9.695 1.00 93.62 174 LYS A O 1
ATOM 1403 N N . LEU A 1 175 ? -12.370 -15.126 10.698 1.00 96.12 175 LEU A N 1
ATOM 1404 C CA . LEU A 1 175 ? -11.832 -13.774 10.613 1.00 96.12 175 LEU A CA 1
ATOM 1405 C C . LEU A 1 175 ? -11.345 -13.319 11.988 1.00 96.12 175 LEU A C 1
ATOM 1407 O O . LEU A 1 175 ? -11.882 -13.740 13.011 1.00 96.12 175 LEU A O 1
ATOM 1411 N N . LYS A 1 176 ? -10.341 -12.444 12.001 1.00 96.19 176 LYS A N 1
ATOM 1412 C CA . LYS A 1 176 ? -9.828 -11.799 13.209 1.00 96.19 176 LYS A CA 1
ATOM 1413 C C . LYS A 1 176 ? -9.649 -10.307 12.993 1.00 96.19 176 LYS A C 1
ATOM 1415 O O . LYS A 1 176 ? -8.988 -9.904 12.039 1.00 96.19 176 LYS A O 1
ATOM 1420 N N . GLY A 1 177 ? -10.171 -9.503 13.906 1.00 95.06 177 GLY A N 1
ATOM 1421 C CA . GLY A 1 177 ? -10.075 -8.050 13.861 1.00 95.06 177 GLY A CA 1
ATOM 1422 C C . GLY A 1 177 ? -9.908 -7.444 15.246 1.00 95.06 177 GLY A C 1
ATOM 1423 O O . GLY A 1 177 ? -10.206 -8.077 16.259 1.00 95.06 177 GLY A O 1
ATOM 1424 N N . TYR A 1 178 ? -9.400 -6.219 15.250 1.00 94.44 178 TYR A N 1
ATOM 1425 C CA . TYR A 1 178 ? -9.233 -5.376 16.427 1.00 94.44 178 TYR A CA 1
ATOM 1426 C C . TYR A 1 178 ? -9.946 -4.072 16.094 1.00 94.44 178 TYR A C 1
ATOM 1428 O O . TYR A 1 178 ? -9.431 -3.274 15.311 1.00 94.44 178 TYR A O 1
ATOM 1436 N N . ILE A 1 179 ? -11.193 -3.954 16.534 1.00 95.25 179 ILE A N 1
ATOM 1437 C CA . ILE A 1 179 ? -12.041 -2.819 16.189 1.00 95.25 179 ILE A CA 1
ATOM 1438 C C . ILE A 1 179 ? -11.865 -1.749 17.261 1.00 95.25 179 ILE A C 1
ATOM 1440 O O . ILE A 1 179 ? -12.300 -1.937 18.392 1.00 95.25 179 ILE A O 1
ATOM 1444 N N . ASP A 1 180 ? -11.261 -0.629 16.877 1.00 94.75 180 ASP A N 1
ATOM 1445 C CA . ASP A 1 180 ? -10.956 0.503 17.754 1.00 94.75 180 ASP A CA 1
ATOM 1446 C C . ASP A 1 180 ? -12.185 1.021 18.511 1.00 94.75 180 ASP A C 1
ATOM 1448 O O . ASP A 1 180 ? -12.173 1.122 19.736 1.00 94.75 180 ASP A O 1
ATOM 1452 N N . LYS A 1 181 ? -13.272 1.342 17.799 1.00 94.25 181 LYS A N 1
ATOM 1453 C CA . LYS A 1 181 ? -14.491 1.882 18.411 1.00 94.25 181 LYS A CA 1
ATOM 1454 C C . LYS A 1 181 ? -15.731 1.534 17.594 1.00 94.25 181 LYS A C 1
ATOM 1456 O O . LYS A 1 181 ? -15.736 1.623 16.369 1.00 94.25 181 LYS A O 1
ATOM 1461 N N . ILE A 1 182 ? -16.814 1.181 18.280 1.00 95.50 182 ILE A N 1
ATOM 1462 C CA . ILE A 1 182 ? -18.145 1.005 17.688 1.00 95.50 182 ILE A CA 1
ATOM 1463 C C . ILE A 1 182 ? -19.112 1.924 18.418 1.00 95.50 182 ILE A C 1
ATOM 1465 O O . ILE A 1 182 ? -19.177 1.907 19.649 1.00 95.50 182 ILE A O 1
ATOM 1469 N N . VAL A 1 183 ? -19.876 2.705 17.663 1.00 94.12 183 VAL A N 1
ATOM 1470 C CA . VAL A 1 183 ? -20.892 3.615 18.201 1.00 94.12 183 VAL A CA 1
ATOM 1471 C C . VAL A 1 183 ? -22.251 3.349 17.573 1.00 94.12 183 VAL A C 1
ATOM 1473 O O . VAL A 1 183 ? -22.349 2.930 16.421 1.00 94.12 183 VAL A O 1
ATOM 1476 N N . GLU A 1 184 ? -23.303 3.625 18.329 1.00 93.75 184 GLU A N 1
ATOM 1477 C CA . GLU A 1 184 ? -24.677 3.667 17.845 1.00 93.75 184 GLU A CA 1
ATOM 1478 C C . GLU A 1 184 ? -25.102 5.132 17.702 1.00 93.75 184 GLU A C 1
ATOM 1480 O O . GLU A 1 184 ? -25.041 5.914 18.657 1.00 93.75 184 GLU A O 1
ATOM 1485 N N . LEU A 1 185 ? -25.506 5.513 16.491 1.00 91.38 185 LEU A N 1
ATOM 1486 C CA . LEU A 1 185 ? -26.053 6.836 16.211 1.00 91.38 185 LEU A CA 1
ATOM 1487 C C . LEU A 1 185 ? -27.477 6.968 16.783 1.00 91.38 185 LEU A C 1
ATOM 1489 O O . LEU A 1 185 ? -28.158 5.960 16.969 1.00 91.38 185 LEU A O 1
ATOM 1493 N N . PRO A 1 186 ? -27.990 8.197 16.996 1.00 88.62 186 PRO A N 1
ATOM 1494 C CA . PRO A 1 186 ? -29.347 8.410 17.511 1.00 88.62 186 PRO A CA 1
ATOM 1495 C C . PRO A 1 186 ? -30.470 7.776 16.673 1.00 88.62 186 PRO A C 1
ATOM 1497 O O . PRO A 1 186 ? -31.558 7.537 17.189 1.00 88.62 186 PRO A O 1
ATOM 1500 N N . ASP A 1 187 ? -30.224 7.507 15.387 1.00 89.31 187 ASP A N 1
ATOM 1501 C CA . ASP A 1 187 ? -31.158 6.821 14.487 1.00 89.31 187 ASP A CA 1
ATOM 1502 C C . ASP A 1 187 ? -31.027 5.282 14.513 1.00 89.31 187 ASP A C 1
ATOM 1504 O O . ASP A 1 187 ? -31.645 4.597 13.696 1.00 89.31 187 ASP A O 1
ATOM 1508 N N . GLY A 1 188 ? -30.246 4.735 15.452 1.00 89.94 188 GLY A N 1
ATOM 1509 C CA . GLY A 1 188 ? -30.040 3.301 15.675 1.00 89.94 188 GLY A CA 1
ATOM 1510 C C . GLY A 1 188 ? -28.991 2.659 14.765 1.00 89.94 188 GLY A C 1
ATOM 1511 O O . GLY A 1 188 ? -28.799 1.443 14.808 1.00 89.94 188 GLY A O 1
ATOM 1512 N N . LYS A 1 189 ? -28.309 3.436 13.915 1.00 94.50 189 LYS A N 1
ATOM 1513 C CA . LYS A 1 189 ? -27.268 2.910 13.024 1.00 94.50 189 LYS A CA 1
ATOM 1514 C C . LYS A 1 189 ? -25.976 2.628 13.780 1.00 94.50 189 LYS A C 1
ATOM 1516 O O . LYS A 1 189 ? -25.451 3.498 14.470 1.00 94.50 189 LYS A O 1
ATOM 1521 N N . MET A 1 190 ? -25.420 1.439 13.566 1.00 96.62 190 MET A N 1
ATOM 1522 C CA . MET A 1 190 ? -24.101 1.062 14.070 1.00 96.62 190 MET A CA 1
ATOM 1523 C C . MET A 1 190 ? -23.001 1.585 13.142 1.00 96.62 190 MET A C 1
ATOM 1525 O O . MET A 1 190 ? -23.002 1.281 11.949 1.00 96.62 190 MET A O 1
ATOM 1529 N N . VAL A 1 191 ? -22.038 2.324 13.682 1.00 96.81 191 VAL A N 1
ATOM 1530 C CA . VAL A 1 191 ? -20.884 2.861 12.951 1.00 96.81 191 VAL A CA 1
ATOM 1531 C C . VAL A 1 191 ? -19.604 2.316 13.563 1.00 96.81 191 VAL A C 1
ATOM 1533 O O . VAL A 1 191 ? -19.405 2.382 14.777 1.00 96.81 191 VAL A O 1
ATOM 1536 N N . ILE A 1 192 ? -18.729 1.788 12.711 1.00 97.81 192 ILE A N 1
ATOM 1537 C CA . ILE A 1 192 ? -17.388 1.358 13.105 1.00 97.81 192 ILE A CA 1
ATOM 1538 C C . ILE A 1 192 ? -16.436 2.530 12.877 1.00 97.81 192 ILE A C 1
ATOM 1540 O O . ILE A 1 192 ? -16.463 3.139 11.809 1.00 97.81 192 ILE A O 1
ATOM 1544 N N . LYS A 1 193 ? -15.597 2.842 13.860 1.00 95.69 193 LYS A N 1
ATOM 1545 C CA . LYS A 1 193 ? -14.611 3.923 13.816 1.00 95.69 193 LYS A CA 1
ATOM 1546 C C . LYS A 1 193 ? -13.210 3.349 14.025 1.00 95.69 193 LYS A C 1
ATOM 1548 O O . LYS A 1 193 ? -13.031 2.540 14.927 1.00 95.69 193 LYS A O 1
ATOM 1553 N N . ASP A 1 194 ? -12.258 3.768 13.196 1.00 95.81 194 ASP A N 1
ATOM 1554 C CA . ASP A 1 194 ? -10.825 3.440 13.254 1.00 95.81 194 ASP A CA 1
ATOM 1555 C C . ASP A 1 194 ? -10.045 4.748 13.335 1.00 95.81 194 ASP A C 1
ATOM 1557 O O . ASP A 1 194 ? -10.190 5.612 12.462 1.00 95.81 194 ASP A O 1
ATOM 1561 N N . TYR A 1 195 ? -9.264 4.924 14.395 1.00 94.31 195 TYR A N 1
ATOM 1562 C CA . TYR A 1 195 ? -8.474 6.132 14.591 1.00 94.31 195 TYR A CA 1
ATOM 1563 C C . TYR A 1 195 ? -7.022 5.887 14.207 1.00 94.31 195 TYR A C 1
ATOM 1565 O O . TYR A 1 195 ? -6.392 4.914 14.612 1.00 94.31 195 TYR A O 1
ATOM 1573 N N . LYS A 1 196 ? -6.455 6.805 13.418 1.00 93.75 196 LYS A N 1
ATOM 1574 C CA . LYS A 1 196 ? -5.131 6.596 12.830 1.00 93.75 196 LYS A CA 1
ATOM 1575 C C . LYS A 1 196 ? -4.273 7.843 12.855 1.00 93.75 196 LYS A C 1
ATOM 1577 O O . LYS A 1 196 ? -4.629 8.883 12.303 1.00 93.75 196 LYS A O 1
ATOM 1582 N N . THR A 1 197 ? -3.075 7.716 13.416 1.00 96.12 197 THR A N 1
ATOM 1583 C CA . THR A 1 197 ? -2.053 8.757 13.281 1.00 96.12 197 THR A CA 1
ATOM 1584 C C . THR A 1 197 ? -1.413 8.694 11.894 1.00 96.12 197 THR A C 1
ATOM 1586 O O . THR A 1 197 ? -1.102 7.623 11.366 1.00 96.12 197 THR A O 1
ATOM 1589 N N . CYS A 1 198 ? -1.214 9.853 11.270 1.00 93.94 198 CYS A N 1
ATOM 1590 C CA . CYS A 1 198 ? -0.672 9.946 9.919 1.00 93.94 198 CYS A CA 1
ATOM 1591 C C . CYS A 1 198 ? 0.277 11.141 9.751 1.00 93.94 198 CYS A C 1
ATOM 1593 O O . CYS A 1 198 ? 0.271 12.101 10.519 1.00 93.94 198 CYS A O 1
ATOM 1595 N N . ARG A 1 199 ? 1.124 11.095 8.715 1.00 90.12 199 ARG A N 1
ATOM 1596 C CA . ARG A 1 199 ? 1.917 12.264 8.277 1.00 90.12 199 ARG A CA 1
ATOM 1597 C C . ARG A 1 199 ? 1.203 13.080 7.202 1.00 90.12 199 ARG A C 1
ATOM 1599 O O . ARG A 1 199 ? 1.455 14.274 7.061 1.00 90.12 199 ARG A O 1
ATOM 1606 N N . ALA A 1 200 ? 0.337 12.430 6.438 1.00 90.81 200 ALA A N 1
ATOM 1607 C CA . ALA A 1 200 ? -0.480 13.020 5.397 1.00 90.81 200 ALA A CA 1
ATOM 1608 C C . ALA A 1 200 ? -1.833 12.315 5.406 1.00 90.81 200 ALA A C 1
ATOM 1610 O O . ALA A 1 200 ? -1.885 11.105 5.630 1.00 90.81 200 ALA A O 1
ATOM 1611 N N . PHE A 1 201 ? -2.891 13.081 5.162 1.00 91.69 201 PHE A N 1
ATOM 1612 C CA . PHE A 1 201 ? -4.226 12.526 5.041 1.00 91.69 201 PHE A CA 1
ATOM 1613 C C . PHE A 1 201 ? -4.357 11.681 3.785 1.00 91.69 201 PHE A C 1
ATOM 1615 O O . PHE A 1 201 ? -3.744 11.970 2.753 1.00 91.69 201 PHE A O 1
ATOM 1622 N N . SER A 1 202 ? -5.242 10.702 3.860 1.00 85.69 202 SER A N 1
ATOM 1623 C CA . SER A 1 202 ? -5.682 9.949 2.704 1.00 85.69 202 SER A CA 1
ATOM 1624 C C . SER A 1 202 ? -6.400 10.841 1.695 1.00 85.69 202 SER A C 1
ATOM 1626 O O . SER A 1 202 ? -7.134 11.787 2.031 1.00 85.69 202 SER A O 1
ATOM 1628 N N . ASP A 1 203 ? -6.171 10.505 0.432 1.00 80.56 203 ASP A N 1
ATOM 1629 C CA . ASP A 1 203 ? -6.820 11.109 -0.717 1.00 80.56 203 ASP A CA 1
ATOM 1630 C C . ASP A 1 203 ? -8.168 10.406 -0.952 1.00 80.56 203 ASP A C 1
ATOM 1632 O O . ASP A 1 203 ? -8.168 9.218 -1.272 1.00 80.56 203 ASP A O 1
ATOM 1636 N N . PRO A 1 204 ? -9.313 11.089 -0.767 1.00 72.19 204 PRO A N 1
ATOM 1637 C CA . PRO A 1 204 ? -10.630 10.477 -0.917 1.00 72.19 204 PRO A CA 1
ATOM 1638 C C . PRO A 1 204 ? -10.953 10.108 -2.371 1.00 72.19 204 PRO A C 1
ATOM 1640 O O . PRO A 1 204 ? -11.913 9.380 -2.601 1.00 72.19 204 PRO A O 1
ATOM 1643 N N . GLU A 1 205 ? -10.189 10.609 -3.347 1.00 69.81 205 GLU A N 1
ATOM 1644 C CA . GLU A 1 205 ? -10.359 10.257 -4.761 1.00 69.81 205 GLU A CA 1
ATOM 1645 C C . GLU A 1 205 ? -9.590 8.988 -5.151 1.00 69.81 205 GLU A C 1
ATOM 1647 O O . GLU A 1 205 ? -9.805 8.446 -6.237 1.00 69.81 205 GLU A O 1
ATOM 1652 N N . LYS A 1 206 ? -8.699 8.498 -4.281 1.00 73.50 206 LYS A N 1
ATOM 1653 C CA . LYS A 1 206 ? -7.930 7.274 -4.512 1.00 73.50 206 LYS A CA 1
ATOM 1654 C C . LYS A 1 206 ? -8.530 6.107 -3.760 1.00 73.50 206 LYS A C 1
ATOM 1656 O O . LYS A 1 206 ? -8.934 6.224 -2.605 1.00 73.50 206 LYS A O 1
ATOM 1661 N N . ILE A 1 207 ? -8.506 4.946 -4.402 1.00 75.00 207 ILE A N 1
ATOM 1662 C CA . ILE A 1 207 ? -8.928 3.722 -3.745 1.00 75.00 207 ILE A CA 1
ATOM 1663 C C . ILE A 1 207 ? -7.763 3.156 -2.937 1.00 75.00 207 ILE A C 1
ATOM 1665 O O . ILE A 1 207 ? -6.689 2.876 -3.462 1.00 75.00 207 ILE A O 1
ATOM 1669 N N . ASP A 1 208 ? -8.002 2.950 -1.646 1.00 84.56 208 ASP A N 1
ATOM 1670 C CA . ASP A 1 208 ? -7.075 2.282 -0.740 1.00 84.56 208 ASP A CA 1
ATOM 1671 C C . ASP A 1 208 ? -7.536 0.834 -0.525 1.00 84.56 208 ASP A C 1
ATOM 1673 O O . ASP A 1 208 ? -8.491 0.561 0.210 1.00 84.56 208 ASP A O 1
ATOM 1677 N N . GLY A 1 209 ? -6.853 -0.109 -1.179 1.00 86.75 209 GLY A N 1
ATOM 1678 C CA . GLY A 1 209 ? -7.167 -1.534 -1.073 1.00 86.75 209 GLY A CA 1
ATOM 1679 C C . GLY A 1 209 ? -7.053 -2.077 0.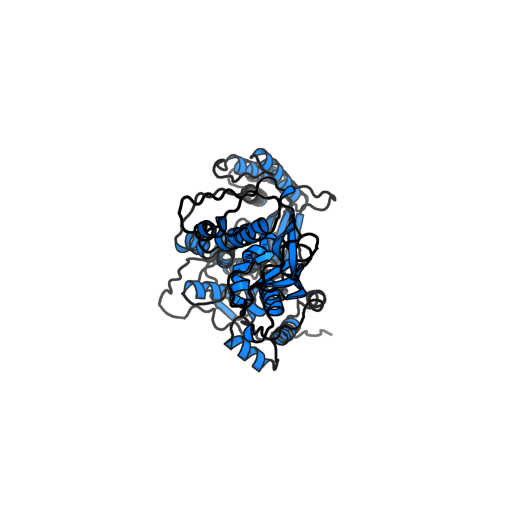356 1.00 86.75 209 GLY A C 1
ATOM 1680 O O . GLY A 1 209 ? -7.804 -2.977 0.730 1.00 86.75 209 GLY A O 1
ATOM 1681 N N . GLY A 1 210 ? -6.170 -1.511 1.185 1.00 90.50 210 GLY A N 1
ATOM 1682 C CA . GLY A 1 210 ? -6.038 -1.884 2.593 1.00 90.50 210 GLY A CA 1
ATOM 1683 C C . GLY A 1 210 ? -7.267 -1.480 3.407 1.00 90.50 210 GLY A C 1
ATOM 1684 O O . GLY A 1 210 ? -7.812 -2.310 4.138 1.00 90.50 210 GLY A O 1
ATOM 1685 N N . LYS A 1 211 ? -7.750 -0.244 3.223 1.00 91.25 211 LYS A N 1
ATOM 1686 C CA . LYS A 1 211 ? -8.994 0.233 3.851 1.00 91.25 211 LYS A CA 1
ATOM 1687 C C . LYS A 1 211 ? -10.221 -0.530 3.371 1.00 91.25 211 LYS A C 1
ATOM 1689 O O . LYS A 1 211 ? -11.081 -0.847 4.180 1.00 91.25 211 LYS A O 1
ATOM 1694 N N . ILE A 1 212 ? -10.289 -0.892 2.088 1.00 91.88 212 ILE A N 1
ATOM 1695 C CA . ILE A 1 212 ? -11.370 -1.746 1.569 1.00 91.88 212 ILE A CA 1
ATOM 1696 C C . ILE A 1 212 ? -11.413 -3.081 2.315 1.00 91.88 212 ILE A C 1
ATOM 1698 O O . ILE A 1 212 ? -12.468 -3.478 2.813 1.00 91.88 212 ILE A O 1
ATOM 1702 N N . ILE A 1 213 ? -10.270 -3.771 2.402 1.00 95.19 213 ILE A N 1
ATOM 1703 C CA . ILE A 1 213 ? -10.187 -5.082 3.057 1.00 95.19 213 ILE A CA 1
ATOM 1704 C C . ILE A 1 213 ? -10.569 -4.964 4.531 1.00 95.19 213 ILE A C 1
ATOM 1706 O O . ILE A 1 213 ? -11.336 -5.788 5.027 1.00 95.19 213 ILE A O 1
ATOM 1710 N N . GLN A 1 214 ? -10.054 -3.946 5.222 1.00 96.19 214 GLN A N 1
ATOM 1711 C CA . GLN A 1 214 ? -10.353 -3.711 6.630 1.00 96.19 214 GLN A CA 1
ATOM 1712 C C . GLN A 1 214 ? -11.837 -3.397 6.845 1.00 96.19 214 GLN A C 1
ATOM 1714 O O . GLN A 1 214 ? -12.460 -4.039 7.684 1.00 96.19 214 GLN A O 1
ATOM 1719 N N . ALA A 1 215 ? -12.418 -2.483 6.063 1.00 95.88 215 ALA A N 1
ATOM 1720 C CA . ALA A 1 215 ? -13.823 -2.102 6.177 1.00 95.88 215 ALA A CA 1
ATOM 1721 C C . ALA A 1 215 ? -14.749 -3.309 5.984 1.00 95.88 215 ALA A C 1
ATOM 1723 O O . ALA A 1 215 ? -15.585 -3.593 6.837 1.00 95.88 215 ALA A O 1
ATOM 1724 N N . VAL A 1 216 ? -14.575 -4.082 4.906 1.00 95.94 216 VAL A N 1
ATOM 1725 C CA . VAL A 1 216 ? -15.425 -5.261 4.664 1.00 95.94 216 VAL A CA 1
ATOM 1726 C C . VAL A 1 216 ? -15.218 -6.327 5.740 1.00 95.94 216 VAL A C 1
ATOM 1728 O O . VAL A 1 216 ? -16.186 -6.911 6.223 1.00 95.94 216 VAL A O 1
ATOM 1731 N N . GLN A 1 217 ? -13.979 -6.571 6.168 1.00 96.56 217 GLN A N 1
ATOM 1732 C CA . GLN A 1 217 ? -13.727 -7.537 7.232 1.00 96.56 217 GLN A CA 1
ATOM 1733 C C . GLN A 1 217 ? -14.361 -7.112 8.564 1.00 96.56 217 GLN A C 1
ATOM 1735 O O . GLN A 1 217 ? -14.948 -7.951 9.250 1.00 96.56 217 GLN A O 1
ATOM 1740 N N . TYR A 1 218 ? -14.257 -5.837 8.938 1.00 97.31 218 TYR A N 1
ATOM 1741 C CA . TYR A 1 218 ? -14.816 -5.327 10.190 1.00 97.31 218 TYR A CA 1
ATOM 1742 C C . TYR A 1 218 ? -16.343 -5.285 10.136 1.00 97.31 218 TYR A C 1
ATOM 1744 O O . TYR A 1 218 ? -16.973 -5.619 11.136 1.00 97.31 218 TYR A O 1
ATOM 1752 N N . TYR A 1 219 ? -16.940 -5.015 8.968 1.00 96.75 219 TYR A N 1
ATOM 1753 C CA . TYR A 1 219 ? -18.374 -5.216 8.749 1.00 96.75 219 TYR A CA 1
ATOM 1754 C C . TYR A 1 219 ? -18.798 -6.647 9.095 1.00 96.75 219 TYR A C 1
ATOM 1756 O O . TYR A 1 219 ? -19.722 -6.850 9.879 1.00 96.75 219 TYR A O 1
ATOM 1764 N N . LEU A 1 220 ? -18.109 -7.648 8.532 1.00 96.12 220 LEU A N 1
ATOM 1765 C CA . LEU A 1 220 ? -18.465 -9.057 8.720 1.00 96.12 220 LEU A CA 1
ATOM 1766 C C . LEU A 1 220 ? -18.283 -9.506 10.174 1.00 96.12 220 LEU A C 1
ATOM 1768 O O . LEU A 1 220 ? -19.128 -10.228 10.695 1.00 96.12 220 LEU A O 1
ATOM 1772 N N . LEU A 1 221 ? -17.206 -9.068 10.831 1.00 96.06 221 LEU A N 1
ATOM 1773 C CA . LEU A 1 221 ? -16.936 -9.374 12.238 1.00 96.06 221 LEU A CA 1
ATOM 1774 C C . LEU A 1 221 ? -17.952 -8.726 13.179 1.00 96.06 221 LEU A C 1
ATOM 1776 O O . LEU A 1 221 ? -18.498 -9.407 14.046 1.00 96.06 221 LEU A O 1
ATOM 1780 N N . ALA A 1 222 ? -18.226 -7.432 13.001 1.00 95.50 222 ALA A N 1
ATOM 1781 C CA . ALA A 1 222 ? -19.200 -6.725 13.819 1.00 95.50 222 ALA A CA 1
ATOM 1782 C C . ALA A 1 222 ? -20.605 -7.302 13.612 1.00 95.50 222 ALA A C 1
ATOM 1784 O O . ALA A 1 222 ? -21.299 -7.567 14.589 1.00 95.50 222 ALA A O 1
ATOM 1785 N N . TYR A 1 223 ? -20.999 -7.602 12.371 1.00 94.81 223 TYR A N 1
ATOM 1786 C CA . TYR A 1 223 ? -22.299 -8.218 12.121 1.00 94.81 223 TYR A CA 1
ATOM 1787 C C . TYR A 1 223 ? -22.394 -9.623 12.737 1.00 94.81 223 TYR A C 1
ATOM 1789 O O . TYR A 1 223 ? -23.388 -9.938 13.388 1.00 94.81 223 TYR A O 1
ATOM 1797 N N . ALA A 1 224 ? -21.347 -10.447 12.616 1.00 93.81 224 ALA A N 1
ATOM 1798 C CA . ALA A 1 224 ? -21.320 -11.778 13.225 1.00 93.81 224 ALA A CA 1
ATOM 1799 C C . ALA A 1 224 ? -21.419 -11.733 14.760 1.00 93.81 224 ALA A C 1
ATOM 1801 O O . ALA A 1 224 ? -22.113 -12.559 15.348 1.00 93.81 224 ALA A O 1
ATOM 1802 N N . LYS A 1 225 ? -20.758 -10.766 15.408 1.00 94.88 225 LYS A N 1
ATOM 1803 C CA . LYS A 1 225 ? -20.748 -10.635 16.872 1.00 94.88 225 LYS A CA 1
ATOM 1804 C C . LYS A 1 225 ? -22.009 -9.972 17.430 1.00 94.88 225 LYS A C 1
ATOM 1806 O O . LYS A 1 225 ? -22.554 -10.436 18.426 1.00 94.88 225 LYS A O 1
ATOM 1811 N N . TYR A 1 226 ? -22.447 -8.872 16.822 1.00 93.31 226 TYR A N 1
ATOM 1812 C CA . TYR A 1 226 ? -23.499 -8.009 17.365 1.00 93.31 226 TYR A CA 1
ATOM 1813 C C . TYR A 1 226 ? -24.876 -8.250 16.738 1.00 93.31 226 TYR A C 1
ATOM 1815 O O . TYR A 1 226 ? -25.869 -7.728 17.238 1.00 93.31 226 TYR A O 1
ATOM 1823 N N . GLY A 1 227 ? -24.962 -9.018 15.647 1.00 91.31 227 GLY A N 1
ATOM 1824 C CA . GLY A 1 227 ? -26.227 -9.358 14.987 1.00 91.31 227 GLY A CA 1
ATOM 1825 C C . GLY A 1 227 ? -26.920 -8.189 14.278 1.00 91.31 227 GLY A C 1
ATOM 1826 O O . GLY A 1 227 ? -28.038 -8.351 13.795 1.00 91.31 227 GLY A O 1
ATOM 1827 N N . VAL A 1 228 ? -26.269 -7.026 14.194 1.00 90.88 228 VAL A N 1
ATOM 1828 C CA . VAL A 1 228 ? -26.762 -5.823 13.513 1.00 90.88 228 VAL A CA 1
ATOM 1829 C C . VAL A 1 228 ? -25.806 -5.480 12.380 1.00 90.88 228 VAL A C 1
ATOM 1831 O O . VAL A 1 228 ? -24.592 -5.502 12.575 1.00 90.88 228 VAL A O 1
ATOM 1834 N N . GLU A 1 229 ? -26.345 -5.169 11.201 1.00 93.31 229 GLU A N 1
ATOM 1835 C CA . GLU A 1 229 ? -25.535 -4.740 10.061 1.00 93.31 229 GLU A CA 1
ATOM 1836 C C . GLU A 1 229 ? -24.918 -3.357 10.329 1.00 93.31 229 GLU A C 1
ATOM 1838 O O . GLU A 1 229 ? -25.657 -2.391 10.552 1.00 93.31 229 GLU A O 1
ATOM 1843 N N . PRO A 1 230 ? -23.581 -3.224 10.270 1.00 96.12 230 PRO A N 1
ATOM 1844 C CA . PRO A 1 230 ? -22.941 -1.920 10.348 1.00 96.12 230 PRO A CA 1
ATOM 1845 C C . PRO A 1 230 ? -23.349 -1.029 9.172 1.00 96.12 230 PRO A C 1
ATOM 1847 O O . PRO A 1 230 ? -23.423 -1.472 8.025 1.00 96.12 230 PRO A O 1
ATOM 1850 N N . TYR A 1 231 ? -23.582 0.248 9.452 1.00 96.44 231 TYR A N 1
ATOM 1851 C CA . TYR A 1 231 ? -23.955 1.259 8.467 1.00 96.44 231 TYR A CA 1
ATOM 1852 C C . TYR A 1 231 ? -22.743 1.795 7.695 1.00 96.44 231 TYR A C 1
ATOM 1854 O O . TYR A 1 231 ? -22.776 1.871 6.461 1.00 96.44 231 TYR A O 1
ATOM 1862 N N . SER A 1 232 ? -21.658 2.123 8.403 1.00 96.81 232 SER A N 1
ATOM 1863 C CA . SER A 1 232 ? -20.435 2.651 7.797 1.00 96.81 232 SER A CA 1
ATOM 1864 C C . SER A 1 232 ? -19.165 2.307 8.579 1.00 96.81 232 SER A C 1
ATOM 1866 O O . SER A 1 232 ? -19.208 1.932 9.756 1.00 96.81 232 SER A O 1
ATOM 1868 N N . MET A 1 233 ? -18.034 2.405 7.877 1.00 96.38 233 MET A N 1
ATOM 1869 C CA . MET A 1 233 ? -16.681 2.433 8.431 1.00 96.38 233 MET A CA 1
ATOM 1870 C C . MET A 1 233 ? -16.162 3.863 8.361 1.00 96.38 233 MET A C 1
ATOM 1872 O O . MET A 1 233 ? -16.128 4.448 7.280 1.00 96.38 233 MET A O 1
ATOM 1876 N N . VAL A 1 234 ? -15.711 4.412 9.477 1.00 95.62 234 VAL A N 1
ATOM 1877 C CA . VAL A 1 234 ? -15.202 5.777 9.574 1.00 95.62 234 VAL A CA 1
ATOM 1878 C C . VAL A 1 234 ? -13.739 5.728 9.978 1.00 95.62 234 VAL A C 1
ATOM 1880 O O . VAL A 1 234 ? -13.389 5.210 11.031 1.00 95.62 234 VAL A O 1
ATOM 1883 N N . TYR A 1 235 ? -12.887 6.298 9.139 1.00 95.31 235 TYR A N 1
ATOM 1884 C CA . TYR A 1 235 ? -11.474 6.496 9.413 1.00 95.31 235 TYR A CA 1
ATOM 1885 C C . TYR A 1 235 ? -11.257 7.912 9.935 1.00 95.31 235 TYR A C 1
ATOM 1887 O O . TYR A 1 235 ? -11.444 8.885 9.199 1.00 95.31 235 TYR A O 1
ATOM 1895 N N . GLU A 1 236 ? -10.869 8.021 11.200 1.00 95.50 236 GLU A N 1
ATOM 1896 C CA . GLU A 1 236 ? -10.561 9.268 11.894 1.00 95.50 236 GLU A CA 1
ATOM 1897 C C . GLU A 1 236 ? -9.033 9.471 11.843 1.00 95.50 236 GLU A C 1
ATOM 1899 O O . GLU A 1 236 ? -8.280 8.998 12.695 1.00 95.50 236 GLU A O 1
ATOM 1904 N N . GLU A 1 237 ? -8.543 10.130 10.789 1.00 96.12 237 GLU A N 1
ATOM 1905 C CA . GLU A 1 237 ? -7.107 10.348 10.592 1.00 96.12 237 GLU A CA 1
ATOM 1906 C C . GLU A 1 237 ? -6.650 11.641 11.253 1.00 96.12 237 GLU A C 1
ATOM 1908 O O . GLU A 1 237 ? -7.156 12.712 10.923 1.00 96.12 237 GLU A O 1
ATOM 1913 N N . VAL A 1 238 ? -5.638 11.566 12.117 1.00 97.19 238 VAL A N 1
ATOM 1914 C CA . VAL A 1 238 ? -5.021 12.735 12.751 1.00 97.19 238 VAL A CA 1
ATOM 1915 C C . VAL A 1 238 ? -3.568 12.892 12.335 1.00 97.19 238 VAL A C 1
ATOM 1917 O O . VAL A 1 238 ? -2.786 11.936 12.345 1.00 97.19 238 VAL A O 1
ATOM 1920 N N . LYS A 1 239 ? -3.173 14.110 11.961 1.00 96.50 239 LYS A N 1
ATOM 1921 C CA . LYS A 1 239 ? -1.780 14.389 11.619 1.00 96.50 239 LYS A CA 1
ATOM 1922 C C . LYS A 1 239 ? -0.902 14.528 12.856 1.00 96.50 239 LYS A C 1
ATOM 1924 O O . LYS A 1 239 ? -1.216 15.256 13.788 1.00 96.50 239 LYS A O 1
ATOM 1929 N N . THR A 1 240 ? 0.273 13.903 12.814 1.00 94.56 240 THR A N 1
ATOM 1930 C CA . THR A 1 240 ? 1.293 14.038 13.870 1.00 94.56 240 THR A CA 1
ATOM 1931 C C . THR A 1 240 ? 2.091 15.337 13.772 1.00 94.56 240 THR A C 1
ATOM 1933 O O . THR A 1 240 ? 2.905 15.630 14.640 1.00 94.56 240 THR A O 1
ATOM 1936 N N . THR A 1 241 ? 1.925 16.101 12.692 1.00 92.56 241 THR A N 1
ATOM 1937 C CA . THR A 1 241 ? 2.606 17.380 12.478 1.00 92.56 241 THR A CA 1
ATOM 1938 C C . THR A 1 241 ? 1.612 18.454 12.081 1.00 92.56 241 THR A C 1
ATOM 1940 O O . THR A 1 241 ? 0.691 18.213 11.301 1.00 92.56 241 THR A O 1
ATOM 1943 N N . LYS A 1 242 ? 1.839 19.664 12.595 1.00 93.44 242 LYS A N 1
ATOM 1944 C CA . LYS A 1 242 ? 0.977 20.813 12.346 1.00 93.44 242 LYS A CA 1
ATOM 1945 C C . LYS A 1 242 ? 0.895 21.136 10.853 1.00 93.44 242 LYS A C 1
ATOM 1947 O O . LYS A 1 242 ? 1.914 21.367 10.203 1.00 93.44 242 LYS A O 1
ATOM 1952 N N . ASN A 1 243 ? -0.324 21.198 10.328 1.00 91.50 243 ASN A N 1
ATOM 1953 C CA . ASN A 1 243 ? -0.601 21.774 9.013 1.00 91.50 243 ASN A CA 1
ATOM 1954 C C . ASN A 1 243 ? -0.114 23.229 8.903 1.00 91.50 243 ASN A C 1
ATOM 1956 O O . ASN A 1 243 ? -0.463 24.075 9.727 1.00 91.50 243 ASN A O 1
ATOM 1960 N N . ALA A 1 244 ? 0.685 23.514 7.871 1.00 89.69 244 ALA A N 1
ATOM 1961 C CA . ALA A 1 244 ? 1.272 24.836 7.644 1.00 89.69 244 ALA A CA 1
ATOM 1962 C C . ALA A 1 244 ? 0.227 25.900 7.263 1.00 89.69 244 ALA A C 1
ATOM 1964 O O . ALA A 1 244 ? 0.399 27.068 7.591 1.00 89.69 244 ALA A O 1
ATOM 1965 N N . ASP A 1 245 ? -0.861 25.487 6.613 1.00 90.31 245 ASP A N 1
ATOM 1966 C CA . ASP A 1 245 ? -1.984 26.337 6.199 1.00 90.31 245 ASP A CA 1
ATOM 1967 C C . ASP A 1 245 ? -3.013 26.585 7.320 1.00 90.31 245 ASP A C 1
ATOM 1969 O O . ASP A 1 245 ? -4.008 27.272 7.106 1.00 90.31 245 ASP A O 1
ATOM 1973 N N . GLY A 1 246 ? -2.796 26.022 8.516 1.00 88.94 246 GLY A N 1
ATOM 1974 C CA . GLY A 1 246 ? -3.722 26.133 9.644 1.00 88.94 246 GLY A CA 1
ATOM 1975 C C . GLY A 1 246 ? -5.009 25.314 9.497 1.00 88.94 246 GLY A C 1
ATOM 1976 O O . GLY A 1 246 ? -5.906 25.461 10.327 1.00 88.94 246 GLY A O 1
ATOM 1977 N N . SER A 1 247 ? -5.112 24.452 8.482 1.00 92.38 247 SER A N 1
ATOM 1978 C CA . SER A 1 247 ? -6.250 23.544 8.315 1.00 92.38 247 SER A CA 1
ATOM 1979 C C . SER A 1 247 ? -6.360 22.528 9.461 1.00 92.38 247 SER A C 1
ATOM 1981 O O . SER A 1 247 ? -5.388 22.257 10.178 1.00 92.38 247 SER A O 1
ATOM 1983 N N . LYS A 1 248 ? -7.563 21.952 9.610 1.00 94.31 248 LYS A N 1
ATOM 1984 C CA . LYS A 1 248 ? -7.896 20.923 10.610 1.00 94.31 248 LYS A CA 1
ATOM 1985 C C . LYS A 1 248 ? -6.855 19.805 10.658 1.00 94.31 248 LYS A C 1
ATOM 1987 O O . LYS A 1 248 ? -6.414 19.326 9.610 1.00 94.31 248 LYS A O 1
ATOM 1992 N N . GLN A 1 249 ? -6.473 19.384 11.860 1.00 95.75 249 GLN A N 1
ATOM 1993 C CA . GLN A 1 249 ? -5.540 18.271 12.059 1.00 95.75 249 GLN A CA 1
ATOM 1994 C C . GLN A 1 249 ? -6.211 16.911 11.945 1.00 95.75 249 GLN A C 1
ATOM 1996 O O . GLN A 1 249 ? -5.497 15.925 11.749 1.00 95.75 249 GLN A O 1
ATOM 2001 N N . VAL A 1 250 ? -7.541 16.858 12.038 1.00 96.00 250 VAL A N 1
ATOM 2002 C CA . VAL A 1 250 ? -8.312 15.633 11.859 1.00 96.00 250 VAL A CA 1
ATOM 2003 C C . VAL A 1 250 ? -9.085 15.671 10.546 1.00 96.00 250 VAL A C 1
ATOM 2005 O O . VAL A 1 250 ? -9.775 16.645 10.226 1.00 96.00 250 VAL A O 1
ATOM 2008 N N . LYS A 1 251 ? -9.002 14.580 9.787 1.00 94.56 251 LYS A N 1
ATOM 2009 C CA . LYS A 1 251 ? -9.814 14.353 8.593 1.00 94.56 251 LYS A CA 1
ATOM 2010 C C . LYS A 1 251 ? -10.576 13.048 8.740 1.00 94.56 251 LYS A C 1
ATOM 2012 O O . LYS A 1 251 ? -10.003 12.012 9.064 1.00 94.56 251 LYS A O 1
ATOM 2017 N N . ILE A 1 252 ? -11.869 13.120 8.455 1.00 92.62 252 ILE A N 1
ATOM 2018 C CA . ILE A 1 252 ? -12.756 11.965 8.461 1.00 92.62 252 ILE A CA 1
ATOM 2019 C C . ILE A 1 252 ? -12.882 11.433 7.037 1.00 92.62 252 ILE A C 1
ATOM 2021 O O . ILE A 1 252 ? -13.119 12.195 6.096 1.00 92.62 252 ILE A O 1
ATOM 2025 N N . TYR A 1 253 ? -12.740 10.122 6.891 1.00 90.62 253 TYR A N 1
ATOM 2026 C CA . TYR A 1 253 ? -13.045 9.406 5.663 1.00 90.62 253 TYR A CA 1
ATOM 2027 C C . TYR A 1 253 ? -14.040 8.287 5.968 1.00 90.62 253 TYR A C 1
ATOM 2029 O O . TYR A 1 253 ? -13.715 7.346 6.684 1.00 90.62 253 TYR A O 1
ATOM 2037 N N . GLU A 1 254 ? -15.256 8.402 5.441 1.00 92.00 254 GLU A N 1
ATOM 2038 C CA . GLU A 1 254 ? -16.341 7.455 5.697 1.00 92.00 254 GLU A CA 1
ATOM 2039 C C . GLU A 1 254 ? -16.612 6.582 4.468 1.00 92.00 254 GLU A C 1
ATOM 2041 O O . GLU A 1 254 ? -16.788 7.077 3.355 1.00 92.00 254 GLU A O 1
ATOM 2046 N N . ILE A 1 255 ? -16.688 5.272 4.689 1.00 92.00 255 ILE A N 1
ATOM 2047 C CA . ILE A 1 255 ? -17.173 4.287 3.728 1.00 92.00 255 ILE A CA 1
ATOM 2048 C C . ILE A 1 255 ? -18.565 3.851 4.179 1.00 92.00 255 ILE A C 1
ATOM 2050 O O . ILE A 1 255 ? -18.709 3.055 5.108 1.00 92.00 255 ILE A O 1
ATOM 2054 N N . VAL A 1 256 ? -19.599 4.336 3.493 1.00 92.38 256 VAL A N 1
ATOM 2055 C CA . VAL A 1 256 ? -20.976 3.858 3.677 1.00 92.38 256 VAL A CA 1
ATOM 2056 C C . VAL A 1 256 ? -21.137 2.529 2.939 1.00 92.38 256 VAL A C 1
ATOM 2058 O O . VAL A 1 256 ? -21.009 2.476 1.713 1.00 92.38 256 VAL A O 1
ATOM 2061 N N . TYR A 1 257 ? -21.423 1.436 3.652 1.00 92.56 257 TYR A N 1
ATOM 2062 C CA . TYR A 1 257 ? -21.393 0.090 3.058 1.00 92.56 257 TYR A CA 1
ATOM 2063 C C . TYR A 1 257 ? -22.435 -0.104 1.951 1.00 92.56 257 TYR A C 1
ATOM 2065 O O . TYR A 1 257 ? -22.139 -0.713 0.922 1.00 92.56 257 TYR A O 1
ATOM 2073 N N . ALA A 1 258 ? -23.632 0.464 2.121 1.00 87.12 258 ALA A N 1
ATOM 2074 C CA . ALA A 1 258 ? -24.703 0.403 1.124 1.00 87.12 258 ALA A CA 1
ATOM 2075 C C . ALA A 1 258 ? -24.330 1.088 -0.207 1.00 87.12 258 ALA A C 1
ATOM 2077 O O . ALA A 1 258 ? -24.848 0.727 -1.262 1.00 87.12 258 ALA A O 1
ATOM 2078 N N . GLU A 1 259 ? -23.407 2.052 -0.172 1.00 84.81 259 GLU A N 1
ATOM 2079 C CA . GLU A 1 259 ? -22.906 2.770 -1.3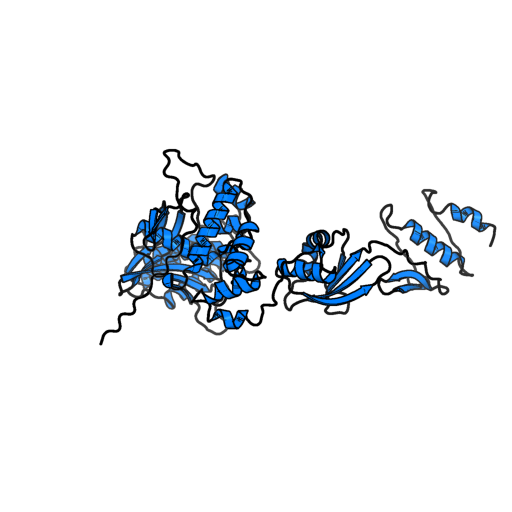48 1.00 84.81 259 GLU A CA 1
ATOM 2080 C C . GLU A 1 259 ? -21.662 2.106 -1.959 1.00 84.81 259 GLU A C 1
ATOM 2082 O O . GLU A 1 259 ? -21.185 2.517 -3.013 1.00 84.81 259 GLU A O 1
ATOM 2087 N N . ASN A 1 260 ? -21.130 1.054 -1.340 1.00 84.50 260 ASN A N 1
ATOM 2088 C CA . ASN A 1 260 ? -19.851 0.463 -1.724 1.00 84.50 260 ASN A CA 1
ATOM 2089 C C . ASN A 1 260 ? -19.944 -1.062 -1.873 1.00 84.50 260 ASN A C 1
ATOM 2091 O O . ASN A 1 260 ? -19.053 -1.804 -1.469 1.00 84.50 260 ASN A O 1
ATOM 2095 N N . GLU A 1 261 ? -21.022 -1.555 -2.492 1.00 82.56 261 GLU A N 1
ATOM 2096 C CA . GLU A 1 261 ? -21.257 -2.998 -2.655 1.00 82.56 261 GLU A CA 1
ATOM 2097 C C . GLU A 1 261 ? -20.114 -3.728 -3.386 1.00 82.56 261 GLU A C 1
ATOM 2099 O O . GLU A 1 261 ? -19.799 -4.864 -3.044 1.00 82.56 261 GLU A O 1
ATOM 2104 N N . LEU A 1 262 ? -19.440 -3.062 -4.333 1.00 82.25 262 LEU A N 1
ATOM 2105 C CA . LEU A 1 262 ? -18.299 -3.628 -5.067 1.00 82.25 262 LEU A CA 1
ATOM 2106 C C . LEU A 1 262 ? -17.117 -4.001 -4.163 1.00 82.25 262 LEU A C 1
ATOM 2108 O O . LEU A 1 262 ? -16.344 -4.892 -4.511 1.00 82.25 262 LEU A O 1
ATOM 2112 N N . TYR A 1 263 ? -16.970 -3.351 -3.006 1.00 89.62 263 TYR A N 1
ATOM 2113 C CA . TYR A 1 263 ? -15.911 -3.678 -2.050 1.00 89.62 263 TYR A CA 1
ATOM 2114 C C . TYR A 1 263 ? -16.104 -5.082 -1.477 1.00 89.62 263 TYR A C 1
ATOM 2116 O O . TYR A 1 263 ? -15.126 -5.800 -1.277 1.00 89.62 263 TYR A O 1
ATOM 2124 N N . PHE A 1 264 ? -17.355 -5.509 -1.293 1.00 90.31 264 PHE A N 1
ATOM 2125 C CA . PHE A 1 264 ? -17.679 -6.867 -0.865 1.00 90.31 264 PHE A CA 1
ATOM 2126 C C . PHE A 1 264 ? -17.358 -7.887 -1.956 1.00 90.31 264 PHE A C 1
ATOM 2128 O O . PHE A 1 264 ? -16.708 -8.890 -1.672 1.00 90.31 264 PHE A O 1
ATOM 2135 N N . ASP A 1 265 ? -17.749 -7.616 -3.205 1.00 87.00 265 ASP A N 1
ATOM 2136 C CA . ASP A 1 265 ? -17.434 -8.495 -4.339 1.00 87.00 265 ASP A CA 1
ATOM 2137 C C . ASP A 1 265 ? -15.917 -8.677 -4.498 1.00 87.00 265 ASP A C 1
ATOM 2139 O O . ASP A 1 265 ? -15.432 -9.797 -4.687 1.00 87.00 265 ASP A O 1
ATOM 2143 N N . PHE A 1 266 ? -15.159 -7.583 -4.362 1.00 88.25 266 PHE A N 1
ATOM 2144 C CA . PHE A 1 266 ? -13.700 -7.620 -4.343 1.00 88.25 266 PHE A CA 1
ATOM 2145 C C . PHE A 1 266 ? -13.171 -8.468 -3.183 1.00 88.25 266 PHE A C 1
ATOM 2147 O O . PHE A 1 266 ? -12.369 -9.377 -3.406 1.00 88.25 266 PHE A O 1
ATOM 2154 N N . TYR A 1 267 ? -13.622 -8.190 -1.957 1.00 93.12 267 TYR A N 1
ATOM 2155 C CA . TYR A 1 267 ? -13.158 -8.881 -0.758 1.00 93.12 267 TYR A CA 1
ATOM 2156 C C . TYR A 1 267 ? -13.397 -10.388 -0.844 1.00 93.12 267 TYR A C 1
ATOM 2158 O O . TYR A 1 267 ? -12.487 -11.162 -0.559 1.00 93.12 267 TYR A O 1
ATOM 2166 N N . PHE A 1 268 ? -14.587 -10.818 -1.269 1.00 91.81 268 PHE A N 1
ATOM 2167 C CA . PHE A 1 268 ? -14.907 -12.240 -1.369 1.00 91.81 268 PHE A CA 1
ATOM 2168 C C . PHE A 1 268 ? -14.110 -12.941 -2.465 1.00 91.81 268 PHE A C 1
ATOM 2170 O O . PHE A 1 268 ? -13.639 -14.054 -2.233 1.00 91.81 268 PHE A O 1
ATOM 2177 N N . ARG A 1 269 ? -13.887 -12.294 -3.620 1.00 88.06 269 ARG A N 1
ATOM 2178 C CA . ARG A 1 269 ? -12.996 -12.853 -4.646 1.00 88.06 269 ARG A CA 1
ATOM 2179 C C . ARG A 1 269 ? -11.565 -12.983 -4.126 1.00 88.06 269 ARG A C 1
ATOM 2181 O O . ARG A 1 269 ? -10.951 -14.030 -4.310 1.00 88.06 269 ARG A O 1
ATOM 2188 N N . LEU A 1 270 ? -11.057 -11.947 -3.457 1.00 89.44 270 LEU A N 1
ATOM 2189 C CA . LEU A 1 270 ? -9.712 -11.954 -2.886 1.00 89.44 270 LEU A CA 1
ATOM 2190 C C . LEU A 1 270 ? -9.561 -13.044 -1.823 1.00 89.44 270 LEU A C 1
ATOM 2192 O O . LEU A 1 270 ? -8.583 -13.784 -1.827 1.00 89.44 270 LEU A O 1
ATOM 2196 N N . TYR A 1 271 ? -10.535 -13.153 -0.923 1.00 92.44 271 TYR A N 1
ATOM 2197 C CA . TYR A 1 271 ? -10.587 -14.192 0.097 1.00 92.44 271 TYR A CA 1
ATOM 2198 C C . TYR A 1 271 ? -10.515 -15.589 -0.536 1.00 92.44 271 TYR A C 1
ATOM 2200 O O . TYR A 1 271 ? -9.728 -16.431 -0.098 1.00 92.44 271 TYR A O 1
ATOM 2208 N N . GLU A 1 272 ? -11.311 -15.829 -1.580 1.00 86.19 272 GLU A N 1
ATOM 2209 C CA . GLU A 1 272 ? -11.336 -17.096 -2.311 1.00 86.19 272 GLU A CA 1
ATOM 2210 C C . GLU A 1 272 ? -9.977 -17.402 -2.952 1.00 86.19 272 GLU A C 1
ATOM 2212 O O . GLU A 1 272 ? -9.449 -18.496 -2.764 1.00 86.19 272 GLU A O 1
ATOM 2217 N N . ASP A 1 273 ? -9.366 -16.440 -3.648 1.00 80.75 273 ASP A N 1
ATOM 2218 C CA . ASP A 1 273 ? -8.076 -16.657 -4.309 1.00 80.75 273 ASP A CA 1
ATOM 2219 C C . ASP A 1 273 ? -6.932 -16.850 -3.305 1.00 80.75 273 ASP A C 1
ATOM 2221 O O . ASP A 1 273 ? -6.100 -17.731 -3.504 1.00 80.75 273 ASP A O 1
ATOM 2225 N N . ILE A 1 274 ? -6.898 -16.108 -2.193 1.00 84.00 274 ILE A N 1
ATOM 2226 C CA . ILE A 1 274 ? -5.913 -16.355 -1.125 1.00 84.00 274 ILE A CA 1
ATOM 2227 C C . ILE A 1 274 ? -6.098 -17.772 -0.565 1.00 84.00 274 ILE A C 1
ATOM 2229 O O . ILE A 1 274 ? -5.121 -18.502 -0.399 1.00 84.00 274 ILE A O 1
ATOM 2233 N N . THR A 1 275 ? -7.340 -18.193 -0.315 1.00 83.38 275 THR A N 1
ATOM 2234 C CA . THR A 1 275 ? -7.639 -19.546 0.181 1.00 83.38 275 THR A CA 1
ATOM 2235 C C . THR A 1 275 ? -7.200 -20.615 -0.825 1.00 83.38 275 THR A C 1
ATOM 2237 O O . THR A 1 275 ? -6.554 -21.593 -0.453 1.00 83.38 275 THR A O 1
ATOM 2240 N N . ASN A 1 276 ? -7.485 -20.412 -2.113 1.00 74.12 276 ASN A N 1
ATOM 2241 C CA . ASN A 1 276 ? -7.092 -21.326 -3.183 1.00 74.12 276 ASN A CA 1
ATOM 2242 C C . ASN A 1 276 ? -5.568 -21.410 -3.336 1.00 74.12 276 ASN A C 1
ATOM 2244 O O . ASN A 1 276 ? -5.030 -22.511 -3.464 1.00 74.12 276 ASN A O 1
ATOM 2248 N N . ALA A 1 277 ? -4.868 -20.276 -3.265 1.00 69.69 277 ALA A N 1
ATOM 2249 C CA . ALA A 1 277 ? -3.411 -20.228 -3.313 1.00 69.69 277 ALA A CA 1
ATOM 2250 C C . ALA A 1 277 ? -2.780 -21.004 -2.148 1.00 69.69 277 ALA A C 1
ATOM 2252 O O . ALA A 1 277 ? -1.835 -21.766 -2.349 1.00 69.69 277 ALA A O 1
ATOM 2253 N N . LEU A 1 278 ? -3.327 -20.864 -0.935 1.00 73.12 278 LEU A N 1
ATOM 2254 C CA . LEU A 1 278 ? -2.872 -21.624 0.234 1.00 73.12 278 LEU A CA 1
ATOM 2255 C C . LEU A 1 278 ? -3.111 -23.131 0.093 1.00 73.12 278 LEU A C 1
ATOM 2257 O O . LEU A 1 278 ? -2.307 -23.919 0.586 1.00 73.12 278 LEU A O 1
ATOM 2261 N N . ASN A 1 279 ? -4.158 -23.531 -0.627 1.00 70.69 279 ASN A N 1
ATOM 2262 C CA . ASN A 1 279 ? -4.445 -24.932 -0.942 1.00 70.69 279 ASN A CA 1
ATOM 2263 C C . ASN A 1 279 ? -3.623 -25.477 -2.129 1.00 70.69 279 ASN A C 1
ATOM 2265 O O . ASN A 1 279 ? -3.845 -26.605 -2.563 1.00 70.69 279 ASN A O 1
ATOM 2269 N N . GLY A 1 280 ? -2.668 -24.702 -2.654 1.00 57.91 280 GLY A N 1
ATOM 2270 C CA . GLY A 1 280 ? -1.751 -25.131 -3.713 1.00 57.91 280 GLY A CA 1
ATOM 2271 C C . GLY A 1 280 ? -2.264 -24.913 -5.137 1.00 57.91 280 GLY A C 1
ATOM 2272 O O . GLY A 1 280 ? -1.629 -25.375 -6.085 1.00 57.91 280 GLY A O 1
ATOM 2273 N N . HIS A 1 281 ? -3.382 -24.207 -5.323 1.00 60.38 281 HIS A N 1
ATOM 2274 C CA . HIS A 1 281 ? -3.858 -23.844 -6.655 1.00 60.38 281 HIS A CA 1
ATOM 2275 C C . HIS A 1 281 ? -3.065 -22.660 -7.223 1.00 60.38 281 HIS A C 1
ATOM 2277 O O . HIS A 1 281 ? -2.771 -21.692 -6.524 1.00 60.38 281 HIS A O 1
ATOM 2283 N N . MET A 1 282 ? -2.760 -22.707 -8.522 1.00 58.50 282 MET A N 1
ATOM 2284 C CA . MET A 1 282 ? -2.185 -21.565 -9.234 1.00 58.50 282 MET A CA 1
ATOM 2285 C C . MET A 1 282 ? -3.284 -20.545 -9.529 1.00 58.50 282 MET A C 1
ATOM 2287 O O . MET A 1 282 ? -4.091 -20.733 -10.437 1.00 58.50 282 MET A O 1
ATOM 2291 N N . VAL A 1 283 ? -3.319 -19.470 -8.746 1.00 62.72 283 VAL A N 1
ATOM 2292 C CA . VAL A 1 283 ? -4.286 -18.377 -8.885 1.00 62.72 283 VAL A CA 1
ATOM 2293 C C . VAL A 1 283 ? -3.579 -17.031 -8.813 1.00 62.72 283 VAL A C 1
ATOM 2295 O O . VAL A 1 283 ? -2.581 -16.869 -8.109 1.00 62.72 283 VAL A O 1
ATOM 2298 N N . TYR A 1 284 ? -4.096 -16.056 -9.554 1.00 71.56 284 TYR A N 1
ATOM 2299 C CA . TYR A 1 284 ? -3.603 -14.689 -9.502 1.00 71.56 284 TYR A CA 1
ATOM 2300 C C . TYR A 1 284 ? -4.158 -13.978 -8.263 1.00 71.56 284 TYR A C 1
ATOM 2302 O O . TYR A 1 284 ? -5.370 -13.876 -8.095 1.00 71.56 284 TYR A O 1
ATOM 2310 N N . VAL A 1 285 ? -3.268 -13.459 -7.413 1.00 75.00 285 VAL A N 1
ATOM 2311 C CA . VAL A 1 285 ? -3.629 -12.603 -6.277 1.00 75.00 285 VAL A CA 1
ATOM 2312 C C . VAL A 1 285 ? -2.991 -11.231 -6.484 1.00 75.00 285 VAL A C 1
ATOM 2314 O O . VAL A 1 285 ? -1.763 -11.135 -6.530 1.00 75.00 285 VAL A O 1
ATOM 2317 N N . PRO A 1 286 ? -3.786 -10.160 -6.631 1.00 75.88 286 PRO A N 1
ATOM 2318 C CA . PRO A 1 286 ? -3.246 -8.848 -6.938 1.00 75.88 286 PRO A CA 1
ATOM 2319 C C . PRO A 1 286 ? -2.636 -8.181 -5.703 1.00 75.88 286 PRO A C 1
ATOM 2321 O O . PRO A 1 286 ? -3.167 -8.296 -4.600 1.00 75.88 286 PRO A O 1
ATOM 2324 N N . ASN A 1 287 ? -1.577 -7.390 -5.899 1.00 82.69 287 ASN A N 1
ATOM 2325 C CA . ASN A 1 287 ? -1.021 -6.547 -4.841 1.00 82.69 287 ASN A CA 1
ATOM 2326 C C . ASN A 1 287 ? -1.924 -5.332 -4.582 1.00 82.69 287 ASN A C 1
ATOM 2328 O O . ASN A 1 287 ? -1.896 -4.344 -5.322 1.00 82.69 287 ASN A O 1
ATOM 2332 N N . VAL A 1 288 ? -2.671 -5.375 -3.481 1.00 81.56 288 VAL A N 1
ATOM 2333 C CA . VAL A 1 288 ? -3.705 -4.385 -3.144 1.00 81.56 288 VAL A CA 1
ATOM 2334 C C . VAL A 1 288 ? -3.169 -3.005 -2.751 1.00 81.56 288 VAL A C 1
ATOM 2336 O O . VAL A 1 288 ? -3.940 -2.057 -2.664 1.00 81.56 288 VAL A O 1
ATOM 2339 N N . GLN A 1 289 ? -1.861 -2.852 -2.541 1.00 78.19 289 GLN A N 1
ATOM 2340 C CA . GLN A 1 289 ? -1.255 -1.534 -2.322 1.00 78.19 289 GLN A CA 1
ATOM 2341 C C . GLN A 1 289 ? -0.957 -0.795 -3.631 1.00 78.19 289 GLN A C 1
ATOM 2343 O O . GLN A 1 289 ? -0.740 0.409 -3.610 1.00 78.19 289 GLN A O 1
ATOM 2348 N N . THR A 1 290 ? -0.920 -1.510 -4.759 1.00 66.38 290 THR A N 1
ATOM 2349 C CA . THR A 1 290 ? -0.554 -0.952 -6.077 1.00 66.38 290 THR A CA 1
ATOM 2350 C C . THR A 1 290 ? -1.682 -1.051 -7.100 1.00 66.38 290 THR A C 1
ATOM 2352 O O . THR A 1 290 ? -1.799 -0.207 -7.980 1.00 66.38 290 THR A O 1
ATOM 2355 N N . LEU A 1 291 ? -2.537 -2.071 -6.977 1.00 53.41 291 LEU A N 1
ATOM 2356 C CA . LEU A 1 291 ? -3.633 -2.346 -7.905 1.00 53.41 291 LEU A CA 1
ATOM 2357 C C . LEU A 1 291 ? -4.706 -1.246 -7.889 1.00 53.41 291 LEU A C 1
ATOM 2359 O O . LEU A 1 291 ? -5.344 -0.972 -8.901 1.00 53.41 291 LEU A O 1
ATOM 2363 N N . PHE A 1 292 ? -4.922 -0.636 -6.727 1.00 57.34 292 PHE A N 1
ATOM 2364 C CA . PHE A 1 292 ? -6.094 0.192 -6.462 1.00 57.34 292 PHE A CA 1
ATOM 2365 C C . PHE A 1 292 ? -5.944 1.663 -6.826 1.00 57.34 292 PHE A C 1
ATOM 2367 O O . PHE A 1 292 ? -6.916 2.406 -6.787 1.00 57.34 292 PHE A O 1
ATOM 2374 N N . ASP A 1 293 ? -4.789 2.060 -7.349 1.00 52.84 293 ASP A N 1
ATOM 2375 C CA . ASP A 1 293 ? -4.661 3.361 -8.003 1.00 52.84 293 ASP A CA 1
ATOM 2376 C C . ASP A 1 293 ? -5.504 3.450 -9.306 1.00 52.84 293 ASP A C 1
ATOM 2378 O O . ASP A 1 293 ? -5.596 4.520 -9.910 1.00 52.84 293 ASP A O 1
ATOM 2382 N N . ASN A 1 294 ? -6.137 2.348 -9.756 1.00 58.91 294 ASN A N 1
ATOM 2383 C CA . ASN A 1 294 ? -6.993 2.286 -10.945 1.00 58.91 294 ASN A CA 1
ATOM 2384 C C . ASN A 1 294 ? -8.224 1.368 -10.737 1.00 58.91 294 ASN A C 1
ATOM 2386 O O . ASN A 1 294 ? -8.104 0.143 -10.768 1.00 58.91 294 ASN A O 1
ATOM 2390 N N . GLU A 1 295 ? -9.427 1.947 -10.600 1.00 61.59 295 GLU A N 1
ATOM 2391 C CA . GLU A 1 295 ? -10.731 1.248 -10.469 1.00 61.59 295 GLU A CA 1
ATOM 2392 C C . GLU A 1 295 ? -10.936 0.091 -11.453 1.00 61.59 295 GLU A C 1
ATOM 2394 O O . GLU A 1 295 ? -11.591 -0.914 -11.156 1.00 61.59 295 GLU A O 1
ATOM 2399 N N . VAL A 1 296 ? -10.366 0.215 -12.648 1.00 62.44 296 VAL A N 1
ATOM 2400 C CA . VAL A 1 296 ? -10.516 -0.789 -13.694 1.00 62.44 296 VAL A CA 1
ATOM 2401 C C . VAL A 1 296 ? -9.815 -2.091 -13.343 1.00 62.44 296 VAL A C 1
ATOM 2403 O O . VAL A 1 296 ? -10.313 -3.158 -13.706 1.00 62.44 296 VAL A O 1
ATOM 2406 N N . ALA A 1 297 ? -8.714 -2.038 -12.600 1.00 65.38 297 ALA A N 1
ATOM 2407 C CA . ALA A 1 297 ? -8.028 -3.235 -12.140 1.00 65.38 297 ALA A CA 1
ATOM 2408 C C . ALA A 1 297 ? -8.893 -4.007 -11.127 1.00 65.38 297 ALA A C 1
ATOM 2410 O O . ALA A 1 297 ? -9.049 -5.221 -11.261 1.00 65.38 297 ALA A O 1
ATOM 2411 N N . MET A 1 298 ? -9.556 -3.299 -10.202 1.00 73.19 298 MET A N 1
ATOM 2412 C CA . MET A 1 298 ? -10.516 -3.901 -9.267 1.00 73.19 298 MET A CA 1
ATOM 2413 C C . MET A 1 298 ? -11.668 -4.585 -10.015 1.00 73.19 298 MET A C 1
ATOM 2415 O O . MET A 1 298 ? -11.971 -5.747 -9.753 1.00 73.19 298 MET A O 1
ATOM 2419 N N . ILE A 1 299 ? -12.285 -3.906 -10.985 1.00 71.56 299 ILE A N 1
ATOM 2420 C CA . ILE A 1 299 ? -13.416 -4.468 -11.746 1.00 71.56 299 ILE A CA 1
ATOM 2421 C C . ILE A 1 299 ? -12.984 -5.643 -12.621 1.00 71.56 299 ILE A C 1
ATOM 2423 O O . ILE A 1 299 ? -13.708 -6.638 -12.715 1.00 71.56 299 ILE A O 1
ATOM 2427 N N . SER A 1 300 ? -11.808 -5.552 -13.243 1.00 68.38 300 SER A N 1
ATOM 2428 C CA . SER A 1 300 ? -11.236 -6.650 -14.028 1.00 68.38 300 SER A CA 1
ATOM 2429 C C . SER A 1 300 ? -11.066 -7.900 -13.170 1.00 68.38 300 SER A C 1
ATOM 2431 O O . SER A 1 300 ? -11.460 -8.991 -13.583 1.00 68.38 300 SER A O 1
ATOM 2433 N N . TYR A 1 301 ? -10.549 -7.721 -11.956 1.00 75.06 301 TYR A N 1
ATOM 2434 C CA . TYR A 1 301 ? -10.307 -8.797 -11.006 1.00 75.06 301 TYR A CA 1
ATOM 2435 C C . TYR A 1 301 ? -11.603 -9.413 -10.450 1.00 75.06 301 TYR A C 1
ATOM 2437 O O . TYR A 1 301 ? -11.778 -10.635 -10.488 1.00 75.06 301 TYR A O 1
ATOM 2445 N N . ILE A 1 302 ? -12.567 -8.582 -10.026 1.00 78.56 302 ILE A N 1
ATOM 2446 C CA . ILE A 1 302 ? -13.900 -9.035 -9.578 1.00 78.56 302 ILE A CA 1
ATOM 2447 C C . ILE A 1 302 ? -14.554 -9.916 -10.648 1.00 78.56 302 ILE A C 1
ATOM 2449 O O . ILE A 1 302 ? -15.163 -10.945 -10.355 1.00 78.56 302 ILE A O 1
ATOM 2453 N N . HIS A 1 303 ? -14.420 -9.526 -11.915 1.00 72.88 303 HIS A N 1
ATOM 2454 C CA . HIS A 1 303 ? -15.020 -10.233 -13.036 1.00 72.88 303 HIS A CA 1
ATOM 2455 C C . HIS A 1 303 ? -14.139 -11.325 -13.644 1.00 72.88 303 HIS A C 1
ATOM 2457 O O . HIS A 1 303 ? -14.482 -11.815 -14.716 1.00 72.88 303 HIS A O 1
ATOM 2463 N N . ARG A 1 304 ? -13.074 -11.770 -12.973 1.00 72.50 304 ARG A N 1
ATOM 2464 C CA . ARG A 1 304 ? -12.236 -12.887 -13.437 1.00 72.50 304 ARG A CA 1
ATOM 2465 C C . ARG A 1 304 ? -11.637 -12.672 -14.837 1.00 72.50 304 ARG A C 1
ATOM 2467 O O . ARG A 1 304 ? -11.439 -13.636 -15.571 1.00 72.50 304 ARG A O 1
ATOM 2474 N N . LEU A 1 305 ? -11.398 -11.424 -15.253 1.00 65.81 305 LEU A N 1
ATOM 2475 C CA . LEU A 1 305 ? -10.844 -11.137 -16.588 1.00 65.81 305 LEU A CA 1
ATOM 2476 C C . LEU A 1 305 ? -9.359 -11.523 -16.702 1.00 65.81 305 LEU A C 1
ATOM 2478 O O . LEU A 1 305 ? -8.833 -11.606 -17.810 1.00 65.81 305 LEU A O 1
ATOM 2482 N N . ASP A 1 306 ? -8.720 -11.785 -15.564 1.00 56.41 306 ASP A N 1
ATOM 2483 C CA . ASP A 1 306 ? -7.420 -12.437 -15.405 1.00 56.41 306 ASP A CA 1
ATOM 2484 C C . ASP A 1 306 ? -7.431 -13.921 -15.818 1.00 56.41 306 ASP A C 1
ATOM 2486 O O . ASP A 1 306 ? -6.388 -14.461 -16.178 1.00 56.41 306 ASP A O 1
ATOM 2490 N N . VAL A 1 307 ? -8.598 -14.577 -15.824 1.00 60.06 307 VAL A N 1
ATOM 2491 C CA . VAL A 1 307 ? -8.748 -15.998 -16.165 1.00 60.06 307 VAL A CA 1
ATOM 2492 C C . VAL A 1 307 ? -9.252 -16.138 -17.600 1.00 60.06 307 VAL A C 1
ATOM 2494 O O . VAL A 1 307 ? -10.339 -15.671 -17.939 1.00 60.06 307 VAL A O 1
ATOM 2497 N N . GLU A 1 308 ? -8.485 -16.814 -18.455 1.00 54.41 308 GLU A N 1
ATOM 2498 C CA . GLU A 1 308 ? -8.740 -16.865 -19.900 1.00 54.41 308 GLU A CA 1
ATOM 2499 C C . GLU A 1 308 ? -10.117 -17.442 -20.270 1.00 54.41 308 GLU A C 1
ATOM 2501 O O . GLU A 1 308 ? -10.851 -16.836 -21.056 1.00 54.41 308 GLU A O 1
ATOM 2506 N N . GLU A 1 309 ? -10.506 -18.566 -19.663 1.00 65.75 309 GLU A N 1
ATOM 2507 C CA . GLU A 1 309 ? -11.801 -19.202 -19.923 1.00 65.75 309 GLU A CA 1
ATOM 2508 C C . GLU A 1 309 ? -12.985 -18.328 -19.483 1.00 65.75 309 GLU A C 1
ATOM 2510 O O . GLU A 1 309 ? -13.970 -18.183 -20.212 1.00 65.75 309 GLU A O 1
ATOM 2515 N N . GLU A 1 310 ? -12.900 -17.717 -18.299 1.00 68.38 310 GLU A N 1
ATOM 2516 C CA . GLU A 1 310 ? -13.955 -16.847 -17.768 1.00 68.38 310 GLU A CA 1
ATOM 2517 C C . GLU A 1 310 ? -14.062 -15.549 -18.566 1.00 68.38 310 GLU A C 1
ATOM 2519 O O . GLU A 1 310 ? -15.168 -15.115 -18.910 1.00 68.38 310 GLU A O 1
ATOM 2524 N N . ARG A 1 311 ? -12.922 -14.977 -18.963 1.00 63.75 311 ARG A N 1
ATOM 2525 C CA . ARG A 1 311 ? -12.856 -13.849 -19.894 1.00 63.75 311 ARG A CA 1
ATOM 2526 C C . ARG A 1 311 ? -13.576 -14.180 -21.203 1.00 63.75 311 ARG A C 1
ATOM 2528 O O . ARG A 1 311 ? -14.453 -13.419 -21.615 1.00 63.75 311 ARG A O 1
ATOM 2535 N N . ALA A 1 312 ? -13.290 -15.329 -21.818 1.00 60.56 312 ALA A N 1
ATOM 2536 C CA . ALA A 1 312 ? -13.942 -15.761 -23.058 1.00 60.56 312 ALA A CA 1
ATOM 2537 C C . ALA A 1 312 ? -15.463 -15.948 -22.884 1.00 60.56 312 ALA A C 1
ATOM 2539 O O . ALA A 1 312 ? -16.254 -15.478 -23.713 1.00 60.56 312 ALA A O 1
ATOM 2540 N N . LYS A 1 313 ? -15.901 -16.560 -21.773 1.00 76.19 313 LYS A N 1
ATOM 2541 C CA . LYS A 1 313 ? -17.330 -16.705 -21.434 1.00 76.19 313 LYS A CA 1
ATOM 2542 C C . LYS A 1 313 ? -18.021 -15.347 -21.305 1.00 76.19 313 LYS A C 1
ATOM 2544 O O . LYS A 1 313 ? -19.134 -15.174 -21.810 1.00 76.19 313 LYS A O 1
ATOM 2549 N N . GLN A 1 314 ? -17.386 -14.370 -20.660 1.00 67.81 314 GLN A N 1
ATOM 2550 C CA . GLN A 1 314 ? -17.962 -13.035 -20.487 1.00 67.81 314 GLN A CA 1
ATOM 2551 C C . GLN A 1 314 ? -18.024 -12.236 -21.786 1.00 67.81 314 GLN A C 1
ATOM 2553 O O . GLN A 1 314 ? -19.054 -11.609 -22.047 1.00 67.81 314 GLN A O 1
ATOM 2558 N N . MET A 1 315 ? -16.984 -12.302 -22.618 1.00 65.56 315 MET A N 1
ATOM 2559 C CA . MET A 1 315 ? -16.970 -11.665 -23.940 1.00 65.56 315 MET A CA 1
ATOM 2560 C C . MET A 1 315 ? -18.090 -12.221 -24.828 1.00 65.56 315 MET A C 1
ATOM 2562 O O . MET A 1 315 ? -18.871 -11.455 -25.397 1.00 65.56 315 MET A O 1
ATOM 2566 N N . LYS A 1 316 ? -18.279 -13.550 -24.825 1.00 77.50 316 LYS A N 1
ATOM 2567 C CA . LYS A 1 316 ? -19.394 -14.211 -25.520 1.00 77.50 316 LYS A CA 1
ATOM 2568 C C . LYS A 1 316 ? -20.759 -13.791 -24.963 1.00 77.50 316 LYS A C 1
ATOM 2570 O O . LYS A 1 316 ? -21.667 -13.479 -25.732 1.00 77.50 316 LYS A O 1
ATOM 2575 N N . LYS A 1 317 ? -20.915 -13.745 -23.634 1.00 81.69 317 LYS A N 1
ATOM 2576 C CA . LYS A 1 317 ? -22.173 -13.359 -22.966 1.00 81.69 317 LYS A CA 1
ATOM 2577 C C . LYS A 1 317 ? -22.573 -11.912 -23.258 1.00 81.69 317 LYS A C 1
ATOM 2579 O O . LYS A 1 317 ? -23.755 -11.632 -23.442 1.00 81.69 317 LYS A O 1
ATOM 2584 N N . LEU A 1 318 ? -21.610 -10.993 -23.270 1.00 75.25 318 LEU A N 1
ATOM 2585 C CA . LEU A 1 318 ? -21.849 -9.561 -23.469 1.00 75.25 318 LEU A CA 1
ATOM 2586 C C . LEU A 1 318 ? -21.809 -9.129 -24.939 1.00 75.25 318 LEU A C 1
ATOM 2588 O O . LEU A 1 318 ? -22.112 -7.962 -25.208 1.00 75.25 318 LEU A O 1
ATOM 2592 N N . LYS A 1 319 ? -21.477 -10.046 -25.860 1.00 77.31 319 LYS A N 1
ATOM 2593 C CA . LYS A 1 319 ? -21.290 -9.791 -27.297 1.00 77.31 319 LYS A CA 1
ATOM 2594 C C . LYS A 1 319 ? -20.357 -8.597 -27.521 1.00 77.31 319 LYS A C 1
ATOM 2596 O O . LYS A 1 319 ? -20.794 -7.538 -27.970 1.00 77.31 319 LYS A O 1
ATOM 2601 N N . VAL A 1 320 ? -19.114 -8.733 -27.074 1.00 63.78 320 VAL A N 1
ATOM 2602 C CA . VAL A 1 320 ? -18.073 -7.703 -27.198 1.00 63.78 320 VAL A CA 1
ATOM 2603 C C . VAL A 1 320 ? -16.767 -8.328 -27.660 1.00 63.78 320 VAL A C 1
ATOM 2605 O O . VAL A 1 320 ? -16.433 -9.437 -27.243 1.00 63.78 320 VAL A O 1
ATOM 2608 N N . ASP A 1 321 ? -16.028 -7.585 -28.479 1.00 52.69 321 ASP A N 1
ATOM 2609 C CA . ASP A 1 321 ? -14.829 -8.084 -29.158 1.00 52.69 321 ASP A CA 1
ATOM 2610 C C . ASP A 1 321 ? -13.534 -7.808 -28.375 1.00 52.69 321 ASP A C 1
ATOM 2612 O O . ASP A 1 321 ? -12.485 -8.364 -28.689 1.00 52.69 321 ASP A O 1
ATOM 2616 N N . ASN A 1 322 ? -13.582 -6.964 -27.336 1.00 51.03 322 ASN A N 1
ATOM 2617 C CA . ASN A 1 322 ? -12.423 -6.632 -26.504 1.00 51.03 322 ASN A CA 1
ATOM 2618 C C . ASN A 1 322 ? -12.777 -6.454 -25.013 1.00 51.03 322 ASN A C 1
ATOM 2620 O O . ASN A 1 322 ? -13.935 -6.278 -24.623 1.00 51.03 322 ASN A O 1
ATOM 2624 N N . ILE A 1 323 ? -11.740 -6.510 -24.173 1.00 49.44 323 ILE A N 1
ATOM 2625 C CA . ILE A 1 323 ? -11.832 -6.422 -22.707 1.00 49.44 323 ILE A CA 1
ATOM 2626 C C . ILE A 1 323 ? -12.296 -5.026 -22.272 1.00 49.44 323 ILE A C 1
ATOM 2628 O O . ILE A 1 323 ? -13.074 -4.900 -21.328 1.00 49.44 323 ILE A O 1
ATOM 2632 N N . THR A 1 324 ? -11.877 -3.972 -22.975 1.00 55.06 324 THR A N 1
ATOM 2633 C CA . THR A 1 324 ? -12.293 -2.596 -22.678 1.00 55.06 324 THR A CA 1
ATOM 2634 C C . THR A 1 324 ? -13.811 -2.428 -22.775 1.00 55.06 324 THR A C 1
ATOM 2636 O O . THR A 1 324 ? -14.407 -1.767 -21.927 1.00 55.06 324 THR A O 1
ATOM 2639 N N . ASP A 1 325 ? -14.464 -3.071 -23.738 1.00 63.06 325 ASP A N 1
ATOM 2640 C CA . ASP A 1 325 ? -15.915 -3.010 -23.906 1.00 63.06 325 ASP A CA 1
ATOM 2641 C C . ASP A 1 325 ? -16.663 -3.869 -22.879 1.00 63.06 325 ASP A C 1
ATOM 2643 O O . ASP A 1 325 ? -17.754 -3.488 -22.439 1.00 63.06 325 ASP A O 1
ATOM 2647 N N . VAL A 1 326 ? -16.066 -4.982 -22.423 1.00 59.31 326 VAL A N 1
ATOM 2648 C CA . VAL A 1 326 ? -16.548 -5.708 -21.231 1.00 59.31 326 VAL A CA 1
ATOM 2649 C C . VAL A 1 326 ? -16.549 -4.759 -20.035 1.00 59.31 326 VAL A C 1
ATOM 2651 O O . VAL A 1 326 ? -17.578 -4.594 -19.379 1.00 59.31 326 VAL A O 1
ATOM 2654 N N . LEU A 1 327 ? -15.418 -4.098 -19.784 1.00 58.56 327 LEU A N 1
ATOM 2655 C CA . LEU A 1 327 ? -15.235 -3.192 -18.655 1.00 58.56 327 LEU A CA 1
ATOM 2656 C C . LEU A 1 327 ? -16.189 -2.005 -18.722 1.00 58.56 327 LEU A C 1
ATOM 2658 O O . LEU A 1 327 ? -16.903 -1.767 -17.754 1.00 58.56 327 LEU A O 1
ATOM 2662 N N . LYS A 1 328 ? -16.305 -1.328 -19.870 1.00 64.31 328 LYS A N 1
ATOM 2663 C CA . LYS A 1 328 ? -17.265 -0.232 -20.075 1.00 64.31 328 LYS A CA 1
ATOM 2664 C C . LYS A 1 328 ? -18.692 -0.663 -19.737 1.00 64.31 328 LYS A C 1
ATOM 2666 O O . LYS A 1 328 ? -19.369 0.021 -18.974 1.00 64.31 328 LYS A O 1
ATOM 2671 N N . LYS A 1 329 ? -19.144 -1.823 -20.232 1.00 67.94 329 LYS A N 1
ATOM 2672 C CA . LYS A 1 329 ? -20.493 -2.342 -19.933 1.00 67.94 329 LYS A CA 1
ATOM 2673 C C . LYS A 1 329 ? -20.668 -2.706 -18.456 1.00 67.94 329 LYS A C 1
ATOM 2675 O O . LYS A 1 329 ? -21.756 -2.523 -17.913 1.00 67.94 329 LYS A O 1
ATOM 2680 N N . LYS A 1 330 ? -19.642 -3.241 -17.793 1.00 66.06 330 LYS A N 1
ATOM 2681 C CA . LYS A 1 330 ? -19.695 -3.582 -16.360 1.00 66.06 330 LYS A CA 1
ATOM 2682 C C . LYS A 1 330 ? -19.704 -2.331 -15.480 1.00 66.06 330 LYS A C 1
ATOM 2684 O O . LYS A 1 330 ? -20.567 -2.221 -14.613 1.00 66.06 330 LYS A O 1
ATOM 2689 N N . ILE A 1 331 ? -18.848 -1.361 -15.788 1.00 63.62 331 ILE A N 1
ATOM 2690 C CA . ILE A 1 331 ? -18.763 -0.053 -15.128 1.00 63.62 331 ILE A CA 1
ATOM 2691 C C . ILE A 1 331 ? -20.083 0.715 -15.268 1.00 63.62 331 ILE A C 1
ATOM 2693 O O . ILE A 1 331 ? -20.605 1.212 -14.278 1.00 63.62 331 ILE A O 1
ATOM 2697 N N . GLN A 1 332 ? -20.687 0.749 -16.462 1.00 62.72 332 GLN A N 1
ATOM 2698 C CA . GLN A 1 332 ? -21.984 1.411 -16.689 1.00 62.72 332 GLN A CA 1
ATOM 2699 C C . GLN A 1 332 ? -23.126 0.836 -15.836 1.00 62.72 332 GLN A C 1
ATOM 2701 O O . GLN A 1 332 ? -24.107 1.529 -15.570 1.00 62.72 332 GLN A O 1
ATOM 2706 N N . ASN A 1 333 ? -23.016 -0.425 -15.410 1.00 59.19 333 ASN A N 1
ATOM 2707 C CA . ASN A 1 333 ? -24.004 -1.081 -14.558 1.00 59.19 333 ASN A CA 1
ATOM 2708 C C . ASN A 1 333 ? -23.725 -0.913 -13.053 1.00 59.19 333 ASN A C 1
ATOM 2710 O O . ASN A 1 333 ? -24.633 -1.159 -12.256 1.00 59.19 333 ASN A O 1
ATOM 2714 N N . ALA A 1 334 ? -22.518 -0.485 -12.667 1.00 58.09 334 ALA A N 1
ATOM 2715 C CA . ALA A 1 334 ? -22.149 -0.152 -11.296 1.00 58.09 334 ALA A CA 1
ATOM 2716 C C . ALA A 1 334 ? -22.577 1.294 -10.989 1.00 58.09 334 ALA A C 1
ATOM 2718 O O . ALA A 1 334 ? -21.862 2.253 -11.273 1.00 58.09 334 ALA A O 1
ATOM 2719 N N . GLY A 1 335 ? -23.787 1.453 -10.438 1.00 48.81 335 GLY A N 1
ATOM 2720 C CA . GLY A 1 335 ? -24.469 2.747 -10.280 1.00 48.81 335 GLY A CA 1
ATOM 2721 C C . GLY A 1 335 ? -23.673 3.846 -9.560 1.00 48.81 335 GLY A C 1
ATOM 2722 O O . GLY A 1 335 ? -23.914 5.025 -9.821 1.00 48.81 335 GLY A O 1
ATOM 2723 N N . ASN A 1 336 ? -22.689 3.480 -8.735 1.00 53.31 336 ASN A N 1
ATOM 2724 C CA . ASN A 1 336 ? -21.947 4.418 -7.889 1.00 53.31 336 ASN A CA 1
ATOM 2725 C C . ASN A 1 336 ? -20.686 4.993 -8.564 1.00 53.31 336 ASN A C 1
ATOM 2727 O O . ASN A 1 336 ? -20.157 5.999 -8.102 1.00 53.31 336 ASN A O 1
ATOM 2731 N N . MET A 1 337 ? -20.264 4.469 -9.725 1.00 50.53 337 MET A N 1
ATOM 2732 C CA . MET A 1 337 ? -19.062 4.950 -10.436 1.00 50.53 337 MET A CA 1
ATOM 2733 C C . MET A 1 337 ? -19.340 5.981 -11.540 1.00 50.53 337 MET A C 1
ATOM 2735 O O . MET A 1 337 ? -18.458 6.337 -12.320 1.00 50.53 337 MET A O 1
ATOM 2739 N N . ARG A 1 338 ? -20.556 6.541 -11.610 1.00 43.19 338 ARG A N 1
ATOM 2740 C CA . ARG A 1 338 ? -20.889 7.606 -12.580 1.00 43.19 338 ARG A CA 1
ATOM 2741 C C . ARG A 1 338 ? -20.096 8.899 -12.360 1.00 43.19 338 ARG A C 1
ATOM 2743 O O . ARG A 1 338 ? -19.876 9.635 -13.319 1.00 43.19 338 ARG A O 1
ATOM 2750 N N . LYS A 1 339 ? -19.659 9.163 -11.121 1.00 43.75 339 LYS A N 1
ATOM 2751 C CA . LYS A 1 339 ? -18.760 10.280 -10.791 1.00 43.75 339 LYS A CA 1
ATOM 2752 C C . LYS A 1 339 ? -17.311 10.004 -11.214 1.00 43.75 339 LYS A C 1
ATOM 2754 O O . LYS A 1 339 ? -16.697 10.920 -11.753 1.00 43.75 339 LYS A O 1
ATOM 2759 N N . LEU A 1 340 ? -16.804 8.770 -11.074 1.00 41.56 340 LEU A N 1
ATOM 2760 C CA . LEU A 1 340 ? -15.438 8.432 -11.508 1.00 41.56 340 LEU A CA 1
ATOM 2761 C C . LEU A 1 340 ? -15.302 8.253 -13.030 1.00 41.56 340 LEU A C 1
ATOM 2763 O O . LEU A 1 340 ? -14.251 8.540 -13.602 1.00 41.56 340 LEU A O 1
ATOM 2767 N N . LEU A 1 341 ? -16.397 7.893 -13.710 1.00 39.75 341 LEU A N 1
ATOM 2768 C CA . LEU A 1 341 ? -16.479 7.760 -15.171 1.00 39.75 341 LEU A CA 1
ATOM 2769 C C . LEU A 1 341 ? -15.971 8.997 -15.935 1.00 39.75 341 LEU A C 1
ATOM 2771 O O . LEU A 1 341 ? -15.275 8.837 -16.933 1.00 39.75 341 LEU A O 1
ATOM 2775 N N . LYS A 1 342 ? -16.228 10.219 -15.445 1.00 43.09 342 LYS A N 1
ATOM 2776 C CA . LYS A 1 342 ? -15.745 11.454 -16.098 1.00 43.09 342 LYS A CA 1
ATOM 2777 C C . LYS A 1 342 ? -14.221 11.613 -16.061 1.00 43.09 342 LYS A C 1
ATOM 2779 O O . LYS A 1 342 ? -13.658 12.224 -16.964 1.00 43.09 342 LYS A O 1
ATOM 2784 N N . ALA A 1 343 ? -13.556 11.080 -15.035 1.00 40.50 343 ALA A N 1
ATOM 2785 C CA . ALA A 1 343 ? -12.099 11.123 -14.906 1.00 40.50 343 ALA A CA 1
ATOM 2786 C C . ALA A 1 343 ? -11.418 9.975 -15.674 1.00 40.50 343 ALA A C 1
ATOM 2788 O O . ALA A 1 343 ? -10.294 10.126 -16.152 1.00 40.50 343 ALA A O 1
ATOM 2789 N N . ILE A 1 344 ? -12.118 8.846 -15.812 1.00 40.41 344 ILE A N 1
ATOM 2790 C CA . ILE A 1 344 ? -11.653 7.624 -16.476 1.00 40.41 344 ILE A CA 1
ATOM 2791 C C . ILE A 1 344 ? -11.800 7.696 -18.005 1.00 40.41 344 ILE A C 1
ATOM 2793 O O . ILE A 1 344 ? -10.900 7.256 -18.723 1.00 40.41 344 ILE A O 1
ATOM 2797 N N . GLU A 1 345 ? -12.889 8.271 -18.528 1.00 38.31 345 GLU A N 1
ATOM 2798 C CA . GLU A 1 345 ? -13.149 8.352 -19.978 1.00 38.31 345 GLU A CA 1
ATOM 2799 C C . GLU A 1 345 ? -12.053 9.094 -20.759 1.00 38.31 345 GLU A C 1
ATOM 2801 O O . GLU A 1 345 ? -11.827 8.779 -21.925 1.00 38.31 345 GLU A O 1
ATOM 2806 N N . SER A 1 346 ? -11.309 10.007 -20.127 1.00 39.12 346 SER A N 1
ATOM 2807 C CA . SER A 1 346 ? -10.205 10.727 -20.774 1.00 39.12 346 SER A CA 1
ATOM 2808 C C . SER A 1 346 ? -8.907 9.913 -20.905 1.00 39.12 346 SER A C 1
ATOM 2810 O O . SER A 1 346 ? -8.002 10.339 -21.621 1.00 39.12 346 SER A O 1
ATOM 2812 N N . LYS A 1 347 ? -8.796 8.748 -20.242 1.00 38.88 347 LYS A N 1
ATOM 2813 C CA . LYS A 1 347 ? -7.556 7.945 -20.165 1.00 38.88 347 LYS A CA 1
ATOM 2814 C C . LYS A 1 347 ? -7.643 6.550 -20.798 1.00 38.88 347 LYS A C 1
ATOM 2816 O O . LYS A 1 347 ? -6.620 5.879 -20.908 1.00 38.88 347 LYS A O 1
ATOM 2821 N N . PHE A 1 348 ? -8.821 6.093 -21.229 1.00 36.56 348 PHE A N 1
ATOM 2822 C CA . PHE A 1 348 ? -8.982 4.757 -21.818 1.00 36.56 348 PHE A CA 1
ATOM 2823 C C . PHE A 1 348 ? -8.685 4.735 -23.321 1.00 36.56 348 PHE A C 1
ATOM 2825 O O . PHE A 1 348 ? -9.583 4.888 -24.148 1.00 36.56 348 PHE A O 1
ATOM 2832 N N . ILE A 1 349 ? -7.432 4.449 -23.682 1.00 38.81 349 ILE A N 1
ATOM 2833 C CA . ILE A 1 349 ? -7.118 3.886 -25.000 1.00 38.81 349 ILE A CA 1
ATOM 2834 C C . ILE A 1 349 ? -7.501 2.398 -24.965 1.00 38.81 349 ILE A C 1
ATOM 2836 O O . ILE A 1 349 ? -7.108 1.657 -24.068 1.00 38.81 349 ILE A O 1
ATOM 2840 N N . SER A 1 350 ? -8.335 1.983 -25.919 1.00 37.25 350 SER A N 1
ATOM 2841 C CA . SER A 1 350 ? -8.850 0.618 -26.075 1.00 37.25 350 SER A CA 1
ATOM 2842 C C . SER A 1 350 ? -7.715 -0.404 -26.224 1.00 37.25 350 SER A C 1
ATOM 2844 O O . SER A 1 350 ? -7.106 -0.498 -27.288 1.00 37.25 350 SER A O 1
ATOM 2846 N N . ALA A 1 351 ? -7.474 -1.217 -25.194 1.00 36.28 351 ALA A N 1
ATOM 2847 C CA . ALA A 1 351 ? -6.526 -2.323 -25.252 1.00 36.28 351 ALA A CA 1
ATOM 2848 C C . ALA A 1 351 ? -7.183 -3.533 -25.943 1.00 36.28 351 ALA A C 1
ATOM 2850 O O . ALA A 1 351 ? -7.973 -4.271 -25.346 1.00 36.28 351 ALA A O 1
ATOM 2851 N N . LYS A 1 352 ? -6.857 -3.739 -27.226 1.00 35.94 352 LYS A N 1
ATOM 2852 C CA . LYS A 1 352 ? -6.957 -5.066 -27.857 1.00 35.94 352 LYS A CA 1
ATOM 2853 C C . LYS A 1 352 ? -6.073 -6.035 -27.064 1.00 35.94 352 LYS A C 1
ATOM 2855 O O . LYS A 1 352 ? -5.057 -5.621 -26.516 1.00 35.94 352 LYS A O 1
ATOM 2860 N N . SER A 1 353 ? -6.466 -7.307 -27.002 1.00 43.84 353 SER A N 1
ATOM 2861 C CA . SER A 1 353 ? -5.658 -8.410 -26.463 1.00 43.84 353 SER A CA 1
ATOM 2862 C C . SER A 1 353 ? -4.183 -8.237 -26.839 1.00 43.84 353 SER A C 1
ATOM 2864 O O . SER A 1 353 ? -3.850 -8.310 -28.023 1.00 43.84 353 SER A O 1
ATOM 2866 N N . ILE A 1 354 ? -3.327 -7.960 -25.852 1.00 48.12 354 ILE A N 1
ATOM 2867 C CA . ILE A 1 354 ? -1.895 -7.751 -26.065 1.00 48.12 354 ILE A CA 1
ATOM 2868 C C . ILE A 1 354 ? -1.305 -9.098 -26.476 1.00 48.12 354 ILE A C 1
ATOM 2870 O O . ILE A 1 354 ? -1.046 -9.969 -25.650 1.00 48.12 354 ILE A O 1
ATOM 2874 N N . ASN A 1 355 ? -1.171 -9.293 -27.782 1.00 61.66 355 ASN A N 1
ATOM 2875 C CA . ASN A 1 355 ? -0.406 -10.381 -28.351 1.00 61.66 355 ASN A CA 1
ATOM 2876 C C . ASN A 1 355 ? 0.979 -9.830 -28.682 1.00 61.66 355 ASN A C 1
ATOM 2878 O O . ASN A 1 355 ? 1.174 -9.213 -29.728 1.00 61.66 355 ASN A O 1
ATOM 2882 N N . TYR A 1 356 ? 1.941 -10.060 -27.788 1.00 64.38 356 TYR A N 1
ATOM 2883 C CA . TYR A 1 356 ? 3.321 -9.629 -27.997 1.00 64.38 356 TYR A CA 1
ATOM 2884 C C . TYR A 1 356 ? 3.940 -10.214 -29.276 1.00 64.38 356 TYR A C 1
ATOM 2886 O O . TYR A 1 356 ? 4.867 -9.622 -29.815 1.00 64.38 356 TYR A O 1
ATOM 2894 N N . ASN A 1 357 ? 3.423 -11.322 -29.818 1.00 66.94 357 ASN A N 1
ATOM 2895 C CA . ASN A 1 357 ? 3.958 -11.918 -31.045 1.00 66.94 357 ASN A CA 1
ATOM 2896 C C . ASN A 1 357 ? 3.621 -11.113 -32.307 1.00 66.94 357 ASN A C 1
ATOM 2898 O O . ASN A 1 357 ? 4.323 -11.250 -33.302 1.00 66.94 357 ASN A O 1
ATOM 2902 N N . SER A 1 358 ? 2.576 -10.280 -32.282 1.00 71.75 358 SER A N 1
ATOM 2903 C CA . SER A 1 358 ? 2.186 -9.432 -33.418 1.00 71.75 358 SER A CA 1
ATOM 2904 C C . SER A 1 358 ? 2.656 -7.980 -33.295 1.00 71.75 358 SER A C 1
ATOM 2906 O O . SER A 1 358 ? 2.280 -7.163 -34.127 1.00 71.75 358 SER A O 1
ATOM 2908 N N . MET A 1 359 ? 3.396 -7.645 -32.236 1.00 77.50 359 MET A N 1
ATOM 2909 C CA . MET A 1 359 ? 3.824 -6.279 -31.928 1.00 77.50 359 MET A CA 1
ATOM 2910 C C . MET A 1 359 ? 5.243 -6.007 -32.411 1.00 77.50 359 MET A C 1
ATOM 2912 O O . MET A 1 359 ? 6.118 -6.873 -32.327 1.00 77.50 359 MET A O 1
ATOM 2916 N N . GLU A 1 360 ? 5.489 -4.770 -32.822 1.00 86.69 360 GLU A N 1
ATOM 2917 C CA . GLU A 1 360 ? 6.840 -4.275 -33.076 1.00 86.69 360 GLU A CA 1
ATOM 2918 C C . GLU A 1 360 ? 7.608 -4.086 -31.760 1.00 86.69 360 GLU A C 1
ATOM 2920 O O . GLU A 1 360 ? 7.025 -3.848 -30.701 1.00 86.69 360 GLU A O 1
ATOM 2925 N N . ASN A 1 361 ? 8.941 -4.141 -31.795 1.00 89.44 361 ASN A N 1
ATOM 2926 C CA . ASN A 1 361 ? 9.760 -4.084 -30.572 1.00 89.44 361 ASN A CA 1
ATOM 2927 C C . ASN A 1 361 ? 9.498 -2.837 -29.707 1.00 89.44 361 ASN A C 1
ATOM 2929 O O . ASN A 1 361 ? 9.513 -2.923 -28.480 1.00 89.44 361 ASN A O 1
ATOM 2933 N N . HIS A 1 362 ? 9.219 -1.686 -30.321 1.00 86.88 362 HIS A N 1
ATOM 2934 C CA . HIS A 1 362 ? 8.899 -0.469 -29.576 1.00 86.88 362 HIS A CA 1
ATOM 2935 C C . HIS A 1 362 ? 7.551 -0.566 -28.842 1.00 86.88 362 HIS A C 1
ATOM 2937 O O . HIS A 1 362 ? 7.453 -0.147 -27.689 1.00 86.88 362 HIS A O 1
ATOM 2943 N N . GLU A 1 363 ? 6.545 -1.184 -29.466 1.00 80.25 363 GLU A N 1
ATOM 2944 C CA . GLU A 1 363 ? 5.233 -1.445 -28.867 1.00 80.25 363 GLU A CA 1
ATOM 2945 C C . GLU A 1 363 ? 5.341 -2.475 -27.744 1.00 80.25 363 GLU A C 1
ATOM 2947 O O . GLU A 1 363 ? 4.725 -2.303 -26.693 1.00 80.25 363 GLU A O 1
ATOM 2952 N N . LYS A 1 364 ? 6.175 -3.508 -27.922 1.00 84.88 364 LYS A N 1
ATOM 2953 C CA . LYS A 1 364 ? 6.488 -4.496 -26.881 1.00 84.88 364 LYS A CA 1
ATOM 2954 C C . LYS A 1 364 ? 7.074 -3.828 -25.636 1.00 84.88 364 LYS A C 1
ATOM 2956 O O . LYS A 1 364 ? 6.580 -4.061 -24.535 1.00 84.88 364 LYS A O 1
ATOM 2961 N N . ILE A 1 365 ? 8.081 -2.964 -25.809 1.00 86.12 365 ILE A N 1
ATOM 2962 C CA . ILE A 1 365 ? 8.707 -2.208 -24.709 1.00 86.12 365 ILE A CA 1
ATOM 2963 C C . ILE A 1 365 ? 7.674 -1.308 -24.025 1.00 86.12 365 ILE A C 1
ATOM 2965 O O . ILE A 1 365 ? 7.533 -1.345 -22.803 1.00 86.12 365 ILE A O 1
ATOM 2969 N N . GLN A 1 366 ? 6.927 -0.520 -24.801 1.00 78.56 366 GLN A N 1
ATOM 2970 C CA . GLN A 1 366 ? 5.941 0.420 -24.270 1.00 78.56 366 GLN A CA 1
ATOM 2971 C C . GLN A 1 366 ? 4.825 -0.294 -23.498 1.00 78.56 366 GLN A C 1
ATOM 2973 O O . GLN A 1 366 ? 4.459 0.129 -22.401 1.00 78.56 366 GLN A O 1
ATOM 2978 N N . THR A 1 367 ? 4.325 -1.403 -24.039 1.00 70.62 367 THR A N 1
ATOM 2979 C CA . THR A 1 367 ? 3.267 -2.211 -23.426 1.00 70.62 367 THR A CA 1
ATOM 2980 C C . THR A 1 367 ? 3.761 -2.897 -22.156 1.00 70.62 367 THR A C 1
ATOM 2982 O O . THR A 1 367 ? 3.088 -2.834 -21.129 1.00 70.62 367 THR A O 1
ATOM 2985 N N . LYS A 1 368 ? 4.977 -3.459 -22.171 1.00 81.00 368 LYS A N 1
ATOM 2986 C CA . LYS A 1 368 ? 5.556 -4.111 -20.992 1.00 81.00 368 LYS A CA 1
ATOM 2987 C C . LYS A 1 368 ? 5.807 -3.130 -19.848 1.00 81.00 368 LYS A C 1
ATOM 2989 O O . LYS A 1 368 ? 5.553 -3.441 -18.690 1.00 81.00 368 LYS A O 1
ATOM 2994 N N . LEU A 1 369 ? 6.259 -1.917 -20.156 1.00 74.50 369 LEU A N 1
ATOM 2995 C CA . LEU A 1 369 ? 6.409 -0.854 -19.159 1.00 74.50 369 LEU A CA 1
ATOM 2996 C C . LEU A 1 369 ? 5.050 -0.394 -18.610 1.00 74.50 369 LEU A C 1
ATOM 2998 O O . LEU A 1 369 ? 4.918 -0.175 -17.401 1.00 74.50 369 LEU A O 1
ATOM 3002 N N . MET A 1 370 ? 4.029 -0.319 -19.468 1.00 67.75 370 MET A N 1
ATOM 3003 C CA . MET A 1 370 ? 2.663 0.030 -19.077 1.00 67.75 370 MET A CA 1
ATOM 3004 C C . MET A 1 370 ? 2.051 -0.995 -18.111 1.00 67.75 370 MET A C 1
ATOM 3006 O O . MET A 1 370 ? 1.400 -0.583 -17.150 1.00 67.75 370 MET A O 1
ATOM 3010 N N . GLU A 1 371 ? 2.304 -2.298 -18.294 1.00 62.88 371 GLU A N 1
ATOM 3011 C CA . GLU A 1 371 ? 1.887 -3.355 -17.349 1.00 62.88 371 GLU A CA 1
ATOM 3012 C C . GLU A 1 371 ? 2.393 -3.099 -15.919 1.00 62.88 371 GLU A C 1
ATOM 3014 O O . GLU A 1 371 ? 1.709 -3.413 -14.948 1.00 62.88 371 GLU A O 1
ATOM 3019 N N . TYR A 1 372 ? 3.562 -2.468 -15.778 1.00 65.81 372 TYR A N 1
ATOM 3020 C CA . TYR A 1 372 ? 4.162 -2.111 -14.488 1.00 65.81 372 TYR A CA 1
ATOM 3021 C C . TYR A 1 372 ? 3.814 -0.688 -14.015 1.00 65.81 372 TYR A C 1
ATOM 3023 O O . TYR A 1 372 ? 4.456 -0.147 -13.103 1.00 65.81 372 TYR A O 1
ATOM 3031 N N . GLY A 1 373 ? 2.811 -0.059 -14.637 1.00 56.94 373 GLY A N 1
ATOM 3032 C CA . GLY A 1 373 ? 2.367 1.299 -14.324 1.00 56.94 373 GLY A CA 1
ATOM 3033 C C . GLY A 1 373 ? 3.377 2.379 -14.717 1.00 56.94 373 GLY A C 1
ATOM 3034 O O . GLY A 1 373 ? 3.331 3.486 -14.180 1.00 56.94 373 GLY A O 1
ATOM 3035 N N . MET A 1 374 ? 4.320 2.074 -15.615 1.00 68.81 374 MET A N 1
ATOM 3036 C CA . MET A 1 374 ? 5.287 3.037 -16.138 1.00 68.81 374 MET A CA 1
ATOM 3037 C C . MET A 1 374 ? 4.832 3.513 -17.511 1.00 68.81 374 MET A C 1
ATOM 3039 O O . MET A 1 374 ? 4.922 2.798 -18.505 1.00 68.81 374 MET A O 1
ATOM 3043 N N . MET A 1 375 ? 4.347 4.748 -17.561 1.00 61.22 375 MET A N 1
ATOM 3044 C CA . MET A 1 375 ? 3.893 5.351 -18.806 1.00 61.22 375 MET A CA 1
ATOM 3045 C C . MET A 1 375 ? 5.087 5.962 -19.541 1.00 61.22 375 MET A C 1
ATOM 3047 O O . MET A 1 375 ? 5.756 6.869 -19.040 1.00 61.22 375 MET A O 1
ATOM 3051 N N . VAL A 1 376 ? 5.350 5.463 -20.743 1.00 68.56 376 VAL A N 1
ATOM 3052 C CA . VAL A 1 376 ? 6.314 6.040 -21.682 1.00 68.56 376 VAL A CA 1
ATOM 3053 C C . VAL A 1 376 ? 5.647 6.171 -23.048 1.00 68.56 376 VAL A C 1
ATOM 3055 O O . VAL A 1 376 ? 4.758 5.386 -23.383 1.00 68.56 376 VAL A O 1
ATOM 3058 N N . GLN A 1 377 ? 6.049 7.164 -23.831 1.00 65.44 377 GLN A N 1
ATOM 3059 C CA . GLN A 1 377 ? 5.562 7.375 -25.193 1.00 65.44 377 GLN A CA 1
ATOM 3060 C C . GLN A 1 377 ? 6.708 7.157 -26.172 1.00 65.44 377 GLN A C 1
ATOM 3062 O O . GLN A 1 377 ? 7.775 7.735 -25.986 1.00 65.44 377 GLN A O 1
ATOM 3067 N N . PHE A 1 378 ? 6.512 6.319 -27.191 1.00 80.56 378 PHE A N 1
ATOM 3068 C CA . PHE A 1 378 ? 7.521 6.136 -28.230 1.00 80.56 378 PHE A CA 1
ATOM 3069 C C . PHE A 1 378 ? 7.791 7.461 -28.947 1.00 80.56 378 PHE A C 1
ATOM 3071 O O . PHE A 1 378 ? 6.859 8.152 -29.355 1.00 80.56 378 PHE A O 1
ATOM 3078 N N . ASP A 1 379 ? 9.068 7.812 -29.052 1.00 83.56 379 ASP A N 1
ATOM 3079 C CA . ASP A 1 379 ? 9.531 9.011 -29.746 1.00 83.56 379 ASP A CA 1
ATOM 3080 C C . ASP A 1 379 ? 10.082 8.627 -31.119 1.00 83.56 379 ASP A C 1
ATOM 3082 O O . ASP A 1 379 ? 9.607 9.100 -32.148 1.00 83.56 379 ASP A O 1
ATOM 3086 N N . SER A 1 380 ? 11.077 7.738 -31.148 1.00 87.19 380 SER A N 1
ATOM 3087 C CA . SER A 1 380 ? 11.748 7.361 -32.391 1.00 87.19 380 SER A CA 1
ATOM 3088 C C . SER A 1 380 ? 12.669 6.154 -32.221 1.00 87.19 380 SER A C 1
ATOM 3090 O O . SER A 1 380 ? 13.039 5.768 -31.110 1.00 87.19 380 SER A O 1
ATOM 3092 N N . LYS A 1 381 ? 13.075 5.567 -33.348 1.00 92.69 381 LYS A N 1
ATOM 3093 C CA . LYS A 1 381 ? 14.067 4.492 -33.431 1.00 92.69 381 LYS A CA 1
ATOM 3094 C C . LYS A 1 381 ? 15.307 5.002 -34.163 1.00 92.69 381 LYS A C 1
ATOM 3096 O O . LYS A 1 381 ? 15.186 5.739 -35.136 1.00 92.69 381 LYS A O 1
ATOM 3101 N N . VAL A 1 382 ? 16.481 4.590 -33.700 1.00 88.56 382 VAL A N 1
ATOM 3102 C CA . VAL A 1 382 ? 17.757 4.767 -34.395 1.00 88.56 382 VAL A CA 1
ATOM 3103 C C . VAL A 1 382 ? 18.315 3.386 -34.711 1.00 88.56 382 VAL A C 1
ATOM 3105 O O . VAL A 1 382 ? 18.577 2.600 -33.799 1.00 88.56 382 VAL A O 1
ATOM 3108 N N . ASP A 1 383 ? 18.491 3.100 -35.995 1.00 86.56 383 ASP A N 1
ATOM 3109 C CA . ASP A 1 383 ? 19.111 1.870 -36.475 1.00 86.56 383 ASP A CA 1
ATOM 3110 C C . ASP A 1 383 ? 20.636 1.958 -36.346 1.00 86.56 383 ASP A C 1
ATOM 3112 O O . ASP A 1 383 ? 21.271 2.792 -36.990 1.00 86.56 383 ASP A O 1
ATOM 3116 N N . GLY A 1 384 ? 21.222 1.097 -35.514 1.00 82.31 384 GLY A N 1
ATOM 3117 C CA . GLY A 1 384 ? 22.674 0.987 -35.368 1.00 82.31 384 GLY A CA 1
ATOM 3118 C C . GLY A 1 384 ? 23.237 -0.284 -36.004 1.00 82.31 384 GLY A C 1
ATOM 3119 O O . GLY A 1 384 ? 22.502 -1.162 -36.442 1.00 82.31 384 GLY A O 1
ATOM 3120 N N . ALA A 1 385 ? 24.566 -0.412 -36.041 1.00 77.75 385 ALA A N 1
ATOM 3121 C CA . ALA A 1 385 ? 25.228 -1.571 -36.658 1.00 77.75 385 ALA A CA 1
ATOM 3122 C C . ALA A 1 385 ? 25.050 -2.879 -35.851 1.00 77.75 385 ALA A C 1
ATOM 3124 O O . ALA A 1 385 ? 24.829 -3.952 -36.414 1.00 77.75 385 ALA A O 1
ATOM 3125 N N . THR A 1 386 ? 25.108 -2.781 -34.518 1.00 81.56 386 THR A N 1
ATOM 3126 C CA . THR A 1 386 ? 25.047 -3.936 -33.596 1.00 81.56 386 THR A CA 1
ATOM 3127 C C . THR A 1 386 ? 23.786 -3.935 -32.731 1.00 81.56 386 THR A C 1
ATOM 3129 O O . THR A 1 386 ? 23.275 -4.992 -32.354 1.00 81.56 386 THR A O 1
ATOM 3132 N N . VAL A 1 387 ? 23.290 -2.745 -32.396 1.00 89.62 387 VAL A N 1
ATOM 3133 C CA . VAL A 1 387 ? 22.125 -2.522 -31.535 1.00 89.62 387 VAL A CA 1
ATOM 3134 C C . VAL A 1 387 ? 21.250 -1.443 -32.157 1.00 89.62 387 VAL A C 1
ATOM 3136 O O . VAL A 1 387 ? 21.773 -0.497 -32.742 1.00 89.62 387 VAL A O 1
ATOM 3139 N N . ASP A 1 388 ? 19.941 -1.566 -31.990 1.00 91.31 388 ASP A N 1
ATOM 3140 C CA . ASP A 1 388 ? 18.982 -0.512 -32.304 1.00 91.31 388 ASP A CA 1
ATOM 3141 C C . ASP A 1 388 ? 18.637 0.248 -31.024 1.00 91.31 388 ASP A C 1
ATOM 3143 O O . ASP A 1 388 ? 18.399 -0.364 -29.981 1.00 91.31 388 ASP A O 1
ATOM 3147 N N . LEU A 1 389 ? 18.587 1.578 -31.093 1.00 92.69 389 LEU A N 1
ATOM 3148 C CA . LEU A 1 389 ? 18.214 2.422 -29.961 1.00 92.69 389 LEU A CA 1
ATOM 3149 C C . LEU A 1 389 ? 16.761 2.883 -30.108 1.00 92.69 389 LEU A C 1
ATOM 3151 O O . LEU A 1 389 ? 16.436 3.701 -30.969 1.00 92.69 389 LEU A O 1
ATOM 3155 N N . TYR A 1 390 ? 15.897 2.395 -29.223 1.00 94.31 390 TYR A N 1
ATOM 3156 C CA . TYR A 1 390 ? 14.503 2.822 -29.124 1.00 94.31 390 TYR A CA 1
ATOM 3157 C C . TYR A 1 390 ? 14.381 3.941 -28.096 1.00 94.31 390 TYR A C 1
ATOM 3159 O O . TYR A 1 390 ? 14.722 3.745 -26.928 1.00 94.31 390 TYR A O 1
ATOM 3167 N N . ARG A 1 391 ? 13.912 5.114 -28.521 1.00 92.81 391 ARG A N 1
ATOM 3168 C CA . ARG A 1 391 ? 13.790 6.315 -27.691 1.00 92.81 391 ARG A CA 1
ATOM 3169 C C . ARG A 1 391 ? 12.342 6.539 -27.281 1.00 92.81 391 ARG A C 1
ATOM 3171 O O . ARG A 1 391 ? 11.431 6.423 -28.102 1.00 92.81 391 ARG A O 1
ATOM 3178 N N . PHE A 1 392 ? 12.143 6.890 -26.017 1.00 85.69 392 PHE A N 1
ATOM 3179 C CA . PHE A 1 392 ? 10.830 7.152 -25.443 1.00 85.69 392 PHE A CA 1
ATOM 3180 C C . PHE A 1 392 ? 10.841 8.420 -24.593 1.00 85.69 392 PHE A C 1
ATOM 3182 O O . PHE A 1 392 ? 11.811 8.707 -23.889 1.00 85.69 392 PHE A O 1
ATOM 3189 N N . MET A 1 393 ? 9.727 9.145 -24.608 1.00 75.38 393 MET A N 1
ATOM 3190 C CA . MET A 1 393 ? 9.444 10.221 -23.669 1.00 75.38 393 MET A CA 1
ATOM 3191 C C . MET A 1 393 ? 8.856 9.625 -22.378 1.00 75.38 393 MET A C 1
ATOM 3193 O O . MET A 1 393 ? 7.790 9.002 -22.432 1.00 75.38 393 MET A O 1
ATOM 3197 N N . PRO A 1 394 ? 9.516 9.767 -21.215 1.00 68.19 394 PRO A N 1
ATOM 3198 C CA . PRO A 1 394 ? 8.969 9.294 -19.948 1.00 68.19 394 PRO A CA 1
ATOM 3199 C C . PRO A 1 394 ? 7.850 10.216 -19.443 1.00 68.19 394 PRO A C 1
ATOM 3201 O O . PRO A 1 394 ? 7.911 11.435 -19.605 1.00 68.19 394 PRO A O 1
ATOM 3204 N N . SER A 1 395 ? 6.844 9.659 -18.765 1.00 57.50 395 SER A N 1
ATOM 3205 C CA . SER A 1 395 ? 5.837 10.471 -18.074 1.00 57.50 395 SER A CA 1
ATOM 3206 C C . SER A 1 395 ? 6.437 11.267 -16.909 1.00 57.50 395 SER A C 1
ATOM 3208 O O . SER A 1 395 ? 7.358 10.805 -16.229 1.00 57.50 395 SER A O 1
ATOM 3210 N N . ILE A 1 396 ? 5.843 12.423 -16.604 1.00 40.91 396 ILE A N 1
ATOM 3211 C CA . ILE A 1 396 ? 6.218 13.262 -15.457 1.00 40.91 396 ILE A CA 1
ATOM 3212 C C . ILE A 1 396 ? 6.175 12.434 -14.160 1.00 40.91 396 ILE A C 1
ATOM 3214 O O . ILE A 1 396 ? 5.184 11.771 -13.867 1.00 40.91 396 ILE A O 1
ATOM 3218 N N . GLY A 1 397 ? 7.263 12.466 -13.384 1.00 46.44 397 GLY A N 1
ATOM 3219 C CA . GLY A 1 397 ? 7.371 11.761 -12.100 1.00 46.44 397 GLY A CA 1
ATOM 3220 C C . GLY A 1 397 ? 7.849 10.304 -12.179 1.00 46.44 397 GLY A C 1
ATOM 3221 O O . GLY A 1 397 ? 8.032 9.674 -11.134 1.00 46.44 397 GLY A O 1
ATOM 3222 N N . LEU A 1 398 ? 8.112 9.764 -13.376 1.00 54.94 398 LEU A N 1
ATOM 3223 C CA . LEU A 1 398 ? 8.708 8.435 -13.522 1.00 54.94 398 LEU A CA 1
ATOM 3224 C C . LEU A 1 398 ? 10.161 8.436 -13.012 1.00 54.94 398 LEU A C 1
ATOM 3226 O O . LEU A 1 398 ? 11.024 9.135 -13.540 1.00 54.94 398 LEU A O 1
ATOM 3230 N N . LYS A 1 399 ? 10.454 7.633 -11.981 1.00 64.38 399 LYS A N 1
ATOM 3231 C CA . LYS A 1 399 ? 11.816 7.494 -11.440 1.00 64.38 399 LYS A CA 1
ATOM 3232 C C . LYS A 1 399 ? 12.698 6.669 -12.382 1.00 64.38 399 LYS A C 1
ATOM 3234 O O . LYS A 1 399 ? 12.409 5.504 -12.634 1.00 64.38 399 LYS A O 1
ATOM 3239 N N . MET A 1 400 ? 13.834 7.226 -12.808 1.00 74.81 400 MET A N 1
ATOM 3240 C CA . MET A 1 400 ? 14.776 6.555 -13.723 1.00 74.81 400 MET A CA 1
ATOM 3241 C C . MET A 1 400 ? 15.359 5.248 -13.161 1.00 74.81 400 MET A C 1
ATOM 3243 O O . MET A 1 400 ? 15.586 4.299 -13.909 1.00 74.81 400 MET A O 1
ATOM 3247 N N . SER A 1 401 ? 15.562 5.159 -11.841 1.00 75.06 401 SER A N 1
ATOM 3248 C CA . SER A 1 401 ? 16.033 3.931 -11.182 1.00 75.06 401 SER A CA 1
ATOM 3249 C C . SER A 1 401 ? 15.064 2.758 -11.343 1.00 75.06 401 SER A C 1
ATOM 3251 O O . SER A 1 401 ? 15.504 1.613 -11.395 1.00 75.06 401 SER A O 1
ATOM 3253 N N . LYS A 1 402 ? 13.763 3.046 -11.480 1.00 75.62 402 LYS A N 1
ATOM 3254 C CA . LYS A 1 402 ? 12.716 2.044 -11.678 1.00 75.62 402 LYS A CA 1
ATOM 3255 C C . LYS A 1 402 ? 12.762 1.461 -13.094 1.00 75.62 402 LYS A C 1
ATOM 3257 O O . LYS A 1 402 ? 12.567 0.273 -13.249 1.00 75.62 402 LYS A O 1
ATOM 3262 N N . LEU A 1 403 ? 13.115 2.239 -14.120 1.00 78.00 403 LEU A N 1
ATOM 3263 C CA . LEU A 1 403 ? 13.249 1.712 -15.489 1.00 78.00 403 LEU A CA 1
ATOM 3264 C C . LEU A 1 403 ? 14.350 0.650 -15.604 1.00 78.00 403 LEU A C 1
ATOM 3266 O O . LEU A 1 403 ? 14.153 -0.380 -16.241 1.00 78.00 403 LEU A O 1
ATOM 3270 N N . LYS A 1 404 ? 15.493 0.869 -14.940 1.00 80.75 404 LYS A N 1
ATOM 3271 C CA . LYS A 1 404 ? 16.619 -0.078 -14.972 1.00 80.75 404 LYS A CA 1
ATOM 3272 C C . LYS A 1 404 ? 16.283 -1.420 -14.316 1.00 80.75 404 LYS A C 1
ATOM 3274 O O . LYS A 1 404 ? 16.810 -2.441 -14.753 1.00 80.75 404 LYS A O 1
ATOM 3279 N N . SER A 1 405 ? 15.404 -1.444 -13.309 1.00 81.50 405 SER A N 1
ATOM 3280 C CA . SER A 1 405 ? 15.050 -2.685 -12.607 1.00 81.50 405 SER A CA 1
ATOM 3281 C C . SER A 1 405 ? 14.201 -3.652 -13.436 1.00 81.50 405 SER A C 1
ATOM 3283 O O . SER A 1 405 ? 14.182 -4.828 -13.104 1.00 81.50 405 SER A O 1
ATOM 3285 N N . TYR A 1 406 ? 13.551 -3.193 -14.514 1.00 83.19 406 TYR A N 1
ATOM 3286 C CA . TYR A 1 406 ? 12.713 -4.031 -15.391 1.00 83.19 406 TYR A CA 1
ATOM 3287 C C . TYR A 1 406 ? 13.418 -4.457 -16.684 1.00 83.19 406 TYR A C 1
ATOM 3289 O O . TYR A 1 406 ? 12.773 -4.890 -17.635 1.00 83.19 406 TYR A O 1
ATOM 3297 N N . THR A 1 407 ? 14.748 -4.333 -16.747 1.00 87.88 407 THR A N 1
ATOM 3298 C CA . THR A 1 407 ? 15.517 -4.730 -17.938 1.00 87.88 407 THR A CA 1
ATOM 3299 C C . THR A 1 407 ? 15.270 -6.202 -18.290 1.00 87.88 407 THR A C 1
ATOM 3301 O O . THR A 1 407 ? 14.968 -6.498 -19.439 1.00 87.88 407 THR A O 1
ATOM 3304 N N . ALA A 1 408 ? 15.284 -7.103 -17.299 1.00 85.62 408 ALA A N 1
ATOM 3305 C CA . ALA A 1 408 ? 15.055 -8.537 -17.508 1.00 85.62 408 ALA A CA 1
ATOM 3306 C C . ALA A 1 408 ? 13.641 -8.855 -18.037 1.00 85.62 408 ALA A C 1
ATOM 3308 O O . ALA A 1 408 ? 13.464 -9.728 -18.884 1.00 85.62 408 ALA A O 1
ATOM 3309 N N . ASP A 1 409 ? 12.624 -8.122 -17.584 1.00 86.56 409 ASP A N 1
ATOM 3310 C CA . ASP A 1 409 ? 11.253 -8.270 -18.082 1.00 86.56 409 ASP A CA 1
ATOM 3311 C C . ASP A 1 409 ? 11.109 -7.815 -19.539 1.00 86.56 409 ASP A C 1
ATOM 3313 O O . ASP A 1 409 ? 10.354 -8.396 -20.319 1.00 86.56 409 ASP A O 1
ATOM 3317 N N . ILE A 1 410 ? 11.836 -6.764 -19.915 1.00 89.50 410 ILE A N 1
ATOM 3318 C CA . ILE A 1 410 ? 11.869 -6.256 -21.289 1.00 89.50 410 ILE A CA 1
ATOM 3319 C C . ILE A 1 410 ? 12.608 -7.246 -22.198 1.00 89.50 410 ILE A C 1
ATOM 3321 O O . ILE A 1 410 ? 12.139 -7.528 -23.301 1.00 89.50 410 ILE A O 1
ATOM 3325 N N . GLU A 1 411 ? 13.710 -7.825 -21.718 1.00 91.44 411 GLU A N 1
ATOM 3326 C CA . GLU A 1 411 ? 14.441 -8.906 -22.391 1.00 91.44 411 GLU A CA 1
ATOM 3327 C C . GLU A 1 411 ? 13.543 -10.116 -22.670 1.00 91.44 411 GLU A C 1
ATOM 3329 O O . GLU A 1 411 ? 13.527 -10.627 -23.793 1.00 91.44 411 GLU A O 1
ATOM 3334 N N . GLN A 1 412 ? 12.733 -10.519 -21.685 1.00 88.88 412 GLN A N 1
ATOM 3335 C CA . GLN A 1 412 ? 11.783 -11.624 -21.814 1.00 88.88 412 GLN A CA 1
ATOM 3336 C C . GLN A 1 412 ? 10.775 -11.390 -22.947 1.00 88.88 412 GLN A C 1
ATOM 3338 O O . GLN A 1 412 ? 10.546 -12.281 -23.762 1.00 88.88 412 GLN A O 1
ATOM 3343 N N . VAL A 1 413 ? 10.172 -10.202 -23.012 1.00 86.56 413 VAL A N 1
ATOM 3344 C CA . VAL A 1 413 ? 9.131 -9.893 -24.008 1.00 86.56 413 VAL A CA 1
ATOM 3345 C C . VAL A 1 413 ? 9.710 -9.699 -25.410 1.00 86.56 413 VAL A C 1
ATOM 3347 O O . VAL A 1 413 ? 9.069 -10.033 -26.410 1.00 86.56 413 VAL A O 1
ATOM 3350 N N . LEU A 1 414 ? 10.926 -9.166 -25.503 1.00 89.50 414 LEU A N 1
ATOM 3351 C CA . LEU A 1 414 ? 11.621 -9.010 -26.778 1.00 89.50 414 LEU A CA 1
ATOM 3352 C C . LEU A 1 414 ? 12.254 -10.314 -27.272 1.00 89.50 414 LEU A C 1
ATOM 3354 O O . LEU A 1 414 ? 12.579 -10.403 -28.454 1.00 89.50 414 LEU A O 1
ATOM 3358 N N . GLY A 1 415 ? 12.424 -11.311 -26.398 1.00 86.94 415 GLY A N 1
ATOM 3359 C CA . GLY A 1 415 ? 13.144 -12.544 -26.710 1.00 86.94 415 GLY A CA 1
ATOM 3360 C C . GLY A 1 415 ? 14.639 -12.308 -26.942 1.00 86.94 415 GLY A C 1
ATOM 3361 O O . GLY A 1 415 ? 15.260 -13.045 -27.704 1.00 86.94 415 GLY A O 1
ATOM 3362 N N . LYS A 1 416 ? 15.216 -11.263 -26.331 1.00 87.50 416 LYS A N 1
ATOM 3363 C CA . LYS A 1 416 ? 16.621 -10.865 -26.520 1.00 87.50 416 LYS A CA 1
ATOM 3364 C C . LYS A 1 416 ? 17.296 -10.612 -25.185 1.00 87.50 416 LYS A C 1
ATOM 3366 O O . LYS A 1 416 ? 16.715 -9.974 -24.323 1.00 87.50 416 LYS A O 1
ATOM 3371 N N . THR A 1 417 ? 18.544 -11.042 -25.050 1.00 86.31 417 THR A N 1
ATOM 3372 C CA . THR A 1 417 ? 19.386 -10.789 -23.870 1.00 86.31 417 THR A CA 1
ATOM 3373 C C . THR A 1 417 ? 20.400 -9.682 -24.136 1.00 86.31 417 THR A C 1
ATOM 3375 O O . THR A 1 417 ? 20.892 -9.561 -25.260 1.00 86.31 417 THR A O 1
ATOM 3378 N N . GLY A 1 418 ? 20.808 -8.951 -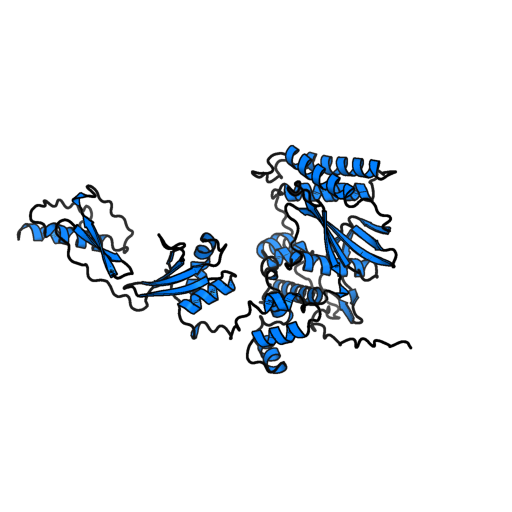23.103 1.00 84.75 418 GLY A N 1
ATOM 3379 C CA . GLY A 1 418 ? 21.813 -7.892 -23.192 1.00 84.75 418 GLY A CA 1
ATOM 3380 C C . GLY A 1 418 ? 21.224 -6.538 -23.579 1.00 84.75 418 GLY A C 1
ATOM 3381 O O . GLY A 1 418 ? 21.887 -5.762 -24.268 1.00 84.75 418 GLY A O 1
ATOM 3382 N N . ILE A 1 419 ? 19.984 -6.261 -23.174 1.00 92.00 419 ILE A N 1
ATOM 3383 C CA . ILE A 1 419 ? 19.353 -4.960 -23.404 1.00 92.00 419 ILE A CA 1
ATOM 3384 C C . ILE A 1 419 ? 19.947 -3.939 -22.442 1.00 92.00 419 ILE A C 1
ATOM 3386 O O . ILE A 1 419 ? 20.017 -4.164 -21.234 1.00 92.00 419 ILE A O 1
ATOM 3390 N N . ARG A 1 420 ? 20.350 -2.779 -22.963 1.00 91.75 420 ARG A N 1
ATOM 3391 C CA . ARG A 1 420 ? 20.913 -1.699 -22.146 1.00 91.75 420 ARG A CA 1
ATOM 3392 C C . ARG A 1 420 ? 19.961 -0.514 -22.073 1.00 91.75 420 ARG A C 1
ATOM 3394 O O . ARG A 1 420 ? 19.531 0.029 -23.085 1.00 91.75 420 ARG A O 1
ATOM 3401 N N . VAL A 1 421 ? 19.655 -0.095 -20.845 1.00 91.12 421 VAL A N 1
ATOM 3402 C CA . VAL A 1 421 ? 18.740 1.019 -20.566 1.00 91.12 421 VAL A CA 1
ATOM 3403 C C . VAL A 1 421 ? 19.520 2.311 -20.309 1.00 91.12 421 VAL A C 1
ATOM 3405 O O . VAL A 1 421 ? 20.273 2.424 -19.336 1.00 91.12 421 VAL A O 1
ATOM 3408 N N . LEU A 1 422 ? 19.297 3.312 -21.156 1.00 87.56 422 LEU A N 1
ATOM 3409 C CA . LEU A 1 422 ? 19.785 4.683 -21.025 1.00 87.56 422 LEU A CA 1
ATOM 3410 C C . LEU A 1 422 ? 18.687 5.552 -20.397 1.00 87.56 422 LEU A C 1
ATOM 3412 O O . LEU A 1 422 ? 17.723 5.920 -21.057 1.00 87.56 422 LEU A O 1
ATOM 3416 N N . ALA A 1 423 ? 18.807 5.880 -19.113 1.00 83.81 423 ALA A N 1
ATOM 3417 C CA . ALA A 1 423 ? 17.786 6.641 -18.394 1.00 83.81 423 ALA A CA 1
ATOM 3418 C C . ALA A 1 423 ? 18.432 7.688 -17.464 1.00 83.81 423 ALA A C 1
ATOM 3420 O O . ALA A 1 423 ? 18.889 7.305 -16.378 1.00 83.81 423 ALA A O 1
ATOM 3421 N N . PRO A 1 424 ? 18.483 8.983 -17.851 1.00 78.12 424 PRO A N 1
ATOM 3422 C CA . PRO A 1 424 ? 18.126 9.549 -19.165 1.00 78.12 424 PRO A CA 1
ATOM 3423 C C . PRO A 1 424 ? 19.210 9.312 -20.237 1.00 78.12 424 PRO A C 1
ATOM 3425 O O . PRO A 1 424 ? 20.352 8.973 -19.914 1.00 78.12 424 PRO A O 1
ATOM 3428 N N . ILE A 1 425 ? 18.874 9.520 -21.514 1.00 84.75 425 ILE A N 1
ATOM 3429 C CA . ILE A 1 425 ? 19.867 9.651 -22.590 1.00 84.75 425 ILE A CA 1
ATOM 3430 C C . ILE A 1 425 ? 20.607 10.992 -22.388 1.00 84.75 425 ILE A C 1
ATOM 3432 O O . ILE A 1 425 ? 19.940 12.026 -22.272 1.00 84.75 425 ILE A O 1
ATOM 3436 N N . PRO A 1 426 ? 21.958 11.011 -22.357 1.00 80.56 426 PRO A N 1
ATOM 3437 C CA . PRO A 1 426 ? 22.735 12.230 -22.127 1.00 80.56 426 PRO A CA 1
ATOM 3438 C C . PRO A 1 426 ? 22.309 13.394 -23.029 1.00 80.56 426 PRO A C 1
ATOM 3440 O O . PRO A 1 426 ? 22.127 13.210 -24.230 1.00 80.56 426 PRO A O 1
ATOM 3443 N N . ASN A 1 427 ? 22.188 14.593 -22.452 1.00 78.69 427 ASN A N 1
ATOM 3444 C CA . ASN A 1 427 ? 21.787 15.833 -23.136 1.00 78.69 427 ASN A CA 1
ATOM 3445 C C . ASN A 1 427 ? 20.374 15.821 -23.753 1.00 78.69 427 ASN A C 1
ATOM 3447 O O . ASN A 1 427 ? 20.077 16.640 -24.619 1.00 78.69 427 ASN A O 1
ATOM 3451 N N . THR A 1 428 ? 19.490 14.922 -23.313 1.00 80.38 428 THR A N 1
ATOM 3452 C CA . THR A 1 428 ? 18.091 14.871 -23.767 1.00 80.38 428 THR A CA 1
ATOM 3453 C C . THR A 1 428 ? 17.136 14.599 -22.599 1.00 80.38 428 THR A C 1
ATOM 3455 O O . THR A 1 428 ? 17.559 14.168 -21.527 1.00 80.38 428 THR A O 1
ATOM 3458 N N . SER A 1 429 ? 15.836 14.811 -22.814 1.00 74.56 429 SER A N 1
ATOM 3459 C CA . SER A 1 429 ? 14.764 14.428 -21.880 1.00 74.56 429 SER A CA 1
ATOM 3460 C C . SER A 1 429 ? 14.243 12.997 -22.090 1.00 74.56 429 SER A C 1
ATOM 3462 O O . SER A 1 429 ? 13.276 12.594 -21.444 1.00 74.56 429 SER A O 1
ATOM 3464 N N . LEU A 1 430 ? 14.854 12.233 -23.000 1.00 83.25 430 LEU A N 1
ATOM 3465 C CA . LEU A 1 430 ? 14.380 10.919 -23.426 1.00 83.25 430 LEU A CA 1
ATOM 3466 C C . LEU A 1 430 ? 15.028 9.789 -22.620 1.00 83.25 430 LEU A C 1
ATOM 3468 O O . LEU A 1 430 ? 16.113 9.932 -22.050 1.00 83.25 430 LEU A O 1
ATOM 3472 N N . VAL A 1 431 ? 14.375 8.630 -22.628 1.00 88.12 431 VAL A N 1
ATOM 3473 C CA . VAL A 1 431 ? 14.944 7.351 -22.187 1.00 88.12 431 VAL A CA 1
ATOM 3474 C C . VAL A 1 431 ? 15.149 6.437 -23.390 1.00 88.12 431 VAL A C 1
ATOM 3476 O O . VAL A 1 431 ? 14.403 6.506 -24.364 1.00 88.12 431 VAL A O 1
ATOM 3479 N N . GLY A 1 432 ? 16.183 5.607 -23.341 1.00 91.88 432 GLY A N 1
ATOM 3480 C CA . GLY A 1 432 ? 16.633 4.780 -24.452 1.00 91.88 432 GLY A CA 1
ATOM 3481 C C . GLY A 1 432 ? 16.757 3.313 -24.074 1.00 91.88 432 GLY A C 1
ATOM 3482 O O . GLY A 1 432 ? 17.245 2.994 -22.992 1.00 91.88 432 GLY A O 1
ATOM 3483 N N . PHE A 1 433 ? 16.369 2.428 -24.984 1.00 94.12 433 PHE A N 1
ATOM 3484 C CA . PHE A 1 433 ? 16.593 0.989 -24.883 1.00 94.12 433 PHE A CA 1
ATOM 3485 C C . PHE A 1 433 ? 17.444 0.546 -26.068 1.00 94.12 433 PHE A C 1
ATOM 3487 O O . PHE A 1 433 ? 16.982 0.580 -27.208 1.00 94.12 433 PHE A O 1
ATOM 3494 N N . GLU A 1 434 ? 18.692 0.172 -25.800 1.00 94.06 434 GLU A N 1
ATOM 3495 C CA . GLU A 1 434 ? 19.588 -0.441 -26.779 1.00 94.06 434 GLU A CA 1
ATOM 3496 C C . GLU A 1 434 ? 19.247 -1.932 -26.857 1.00 94.06 434 GLU A C 1
ATOM 3498 O O . GLU A 1 434 ? 19.484 -2.687 -25.911 1.00 94.06 434 GLU A O 1
ATOM 3503 N N . VAL A 1 435 ? 18.658 -2.344 -27.976 1.00 93.75 435 VAL A N 1
ATOM 3504 C CA . VAL A 1 435 ? 18.209 -3.715 -28.220 1.00 93.75 435 VAL A CA 1
ATOM 3505 C C . VAL A 1 435 ? 19.130 -4.356 -29.260 1.00 93.75 435 VAL A C 1
ATOM 3507 O O . VAL A 1 435 ? 19.287 -3.799 -30.349 1.00 93.75 435 VAL A O 1
ATOM 3510 N N . PRO A 1 436 ? 19.736 -5.523 -28.978 1.00 90.19 436 PRO A N 1
ATOM 3511 C CA . PRO A 1 436 ? 20.585 -6.213 -29.945 1.00 90.19 436 PRO A CA 1
ATOM 3512 C C . PRO A 1 436 ? 19.860 -6.543 -31.252 1.00 90.19 436 PRO A C 1
ATOM 3514 O O . PRO A 1 436 ? 18.707 -6.986 -31.245 1.00 90.19 436 PRO A O 1
ATOM 3517 N N . ARG A 1 437 ? 20.546 -6.368 -32.384 1.00 86.62 437 ARG A N 1
ATOM 3518 C CA . ARG A 1 437 ? 20.060 -6.848 -33.685 1.00 86.62 437 ARG A CA 1
ATOM 3519 C C . ARG A 1 437 ? 20.272 -8.356 -33.805 1.00 86.62 437 ARG A C 1
ATOM 3521 O O . ARG A 1 437 ? 21.215 -8.892 -33.223 1.00 86.62 437 ARG A O 1
ATOM 3528 N N . ASP A 1 438 ? 19.385 -9.013 -34.552 1.00 81.44 438 ASP A N 1
ATOM 3529 C CA . ASP A 1 438 ? 19.501 -10.450 -34.849 1.00 81.44 438 ASP A CA 1
ATOM 3530 C C . ASP A 1 438 ? 20.675 -10.698 -35.800 1.00 81.44 438 ASP A C 1
ATOM 3532 O O . ASP A 1 438 ? 21.537 -11.532 -35.538 1.00 81.44 438 ASP A O 1
ATOM 3536 N N . GLU A 1 439 ? 20.780 -9.867 -36.836 1.00 81.56 439 GLU A N 1
ATOM 3537 C CA . GLU A 1 439 ? 21.947 -9.792 -37.708 1.00 81.56 439 GLU A CA 1
ATOM 3538 C C . GLU A 1 439 ? 22.842 -8.636 -37.262 1.00 81.56 439 GLU A C 1
ATOM 3540 O O . GLU A 1 439 ? 22.537 -7.458 -37.472 1.00 81.56 439 GLU A O 1
ATOM 3545 N N . ARG A 1 440 ? 23.953 -8.973 -36.602 1.00 74.62 440 ARG A N 1
ATOM 3546 C CA . ARG A 1 440 ? 24.969 -7.993 -36.209 1.00 74.62 440 ARG A CA 1
ATOM 3547 C C . ARG A 1 440 ? 25.875 -7.703 -37.396 1.00 74.62 440 ARG A C 1
ATOM 3549 O O . ARG A 1 440 ? 26.526 -8.610 -37.912 1.00 74.62 440 ARG A O 1
ATOM 3556 N N . VAL A 1 441 ? 25.979 -6.433 -37.771 1.00 76.31 441 VAL A N 1
ATOM 3557 C CA . VAL A 1 441 ? 26.968 -5.983 -38.749 1.00 76.31 441 VAL A CA 1
ATOM 3558 C C . VAL A 1 441 ? 28.157 -5.423 -37.985 1.00 76.31 441 VAL A C 1
ATOM 3560 O O . VAL A 1 441 ? 28.035 -4.441 -37.256 1.00 76.31 441 VAL A O 1
ATOM 3563 N N . TYR A 1 442 ? 29.323 -6.046 -38.139 1.00 73.12 442 TYR A N 1
ATOM 3564 C CA . TYR A 1 442 ? 30.548 -5.496 -37.572 1.00 73.12 442 TYR A CA 1
ATOM 3565 C C . TYR A 1 442 ? 30.965 -4.263 -38.383 1.00 73.12 442 TYR A C 1
ATOM 3567 O O . TYR A 1 442 ? 31.166 -4.377 -39.597 1.00 73.12 442 TYR A O 1
ATOM 3575 N N . PRO A 1 443 ? 31.092 -3.081 -37.753 1.00 70.19 443 PRO A N 1
ATOM 3576 C CA . PRO A 1 443 ? 31.516 -1.888 -38.464 1.00 70.19 443 PRO A CA 1
ATOM 3577 C C . PRO A 1 443 ? 32.952 -2.071 -38.961 1.00 70.19 443 PRO A C 1
ATOM 3579 O O . PRO A 1 443 ? 33.814 -2.592 -38.249 1.00 70.19 443 PRO A O 1
ATOM 3582 N N . LYS A 1 444 ? 33.227 -1.629 -40.192 1.00 73.44 444 LYS A N 1
ATOM 3583 C CA . LYS A 1 444 ? 34.608 -1.542 -40.678 1.00 73.44 444 LYS A CA 1
ATOM 3584 C C . LYS A 1 444 ? 35.328 -0.471 -39.870 1.00 73.44 444 LYS A C 1
ATOM 3586 O O . LYS A 1 444 ? 34.794 0.624 -39.707 1.00 73.44 444 LYS A O 1
ATOM 3591 N N . LEU A 1 445 ? 36.533 -0.778 -39.391 1.00 73.50 445 LEU A N 1
ATOM 3592 C CA . LEU A 1 445 ? 37.362 0.209 -38.707 1.00 73.50 445 LEU A CA 1
ATOM 3593 C C . LEU A 1 445 ? 37.649 1.372 -39.678 1.00 73.50 445 LEU A C 1
ATOM 3595 O O . LEU A 1 445 ? 38.239 1.137 -40.737 1.00 73.50 445 LEU A O 1
ATOM 3599 N N . PRO A 1 446 ? 37.218 2.603 -39.363 1.00 78.19 446 PRO A N 1
ATOM 3600 C CA . PRO A 1 446 ? 37.486 3.755 -40.212 1.00 78.19 446 PRO A CA 1
ATOM 3601 C C . PRO A 1 446 ? 38.974 4.129 -40.161 1.00 78.19 446 PRO A C 1
ATOM 3603 O O . PRO A 1 446 ? 39.669 3.832 -39.192 1.00 78.19 446 PRO A O 1
ATOM 3606 N N . ALA A 1 447 ? 39.480 4.762 -41.221 1.00 81.69 447 ALA A N 1
ATOM 3607 C CA . ALA A 1 447 ? 40.884 5.164 -41.292 1.00 81.69 447 ALA A CA 1
ATOM 3608 C C . ALA A 1 447 ? 41.207 6.286 -40.286 1.00 81.69 447 ALA A C 1
ATOM 3610 O O . ALA A 1 447 ? 40.379 7.179 -40.067 1.00 81.69 447 ALA A O 1
ATOM 3611 N N . SER A 1 448 ? 42.419 6.249 -39.717 1.00 86.81 448 SER A N 1
ATOM 3612 C CA . SER A 1 448 ? 42.985 7.349 -38.928 1.00 86.81 448 SER A CA 1
ATOM 3613 C C . SER A 1 448 ? 43.195 8.600 -39.783 1.00 86.81 448 SER A C 1
ATOM 3615 O O . SER A 1 448 ? 43.347 8.524 -41.006 1.00 86.81 448 SER A O 1
ATOM 3617 N N . LYS A 1 449 ? 43.235 9.761 -39.126 1.00 89.19 449 LYS A N 1
ATOM 3618 C CA . LYS A 1 449 ? 43.584 11.052 -39.732 1.00 89.19 449 LYS A CA 1
ATOM 3619 C C . LYS A 1 449 ? 44.852 11.587 -39.064 1.00 89.19 449 LYS A C 1
ATOM 3621 O O . LYS A 1 449 ? 44.801 12.414 -38.157 1.00 89.19 449 LYS A O 1
ATOM 3626 N N . GLY A 1 450 ? 46.008 11.061 -39.472 1.00 88.06 450 GLY A N 1
ATOM 3627 C CA . GLY A 1 450 ? 47.275 11.338 -38.786 1.00 88.06 450 GLY A CA 1
ATOM 3628 C C . GLY A 1 450 ? 47.208 10.899 -37.318 1.00 88.06 450 GLY A C 1
ATOM 3629 O O . GLY A 1 450 ? 46.835 9.763 -37.034 1.00 88.06 450 GLY A O 1
ATOM 3630 N N . PHE A 1 451 ? 47.521 11.806 -36.388 1.00 88.00 451 PHE A N 1
ATOM 3631 C CA . PHE A 1 451 ? 47.478 11.540 -34.941 1.00 88.00 451 PHE A CA 1
ATOM 3632 C C . PHE A 1 451 ? 46.059 11.358 -34.368 1.00 88.00 451 PHE A C 1
ATOM 3634 O O . PHE A 1 451 ? 45.923 10.899 -33.233 1.00 88.00 451 PHE A O 1
ATOM 3641 N N . GLU A 1 452 ? 45.004 11.677 -35.128 1.00 91.19 452 GLU A N 1
ATOM 3642 C CA . GLU A 1 452 ? 43.623 11.353 -34.764 1.00 91.19 452 GLU A CA 1
ATOM 3643 C C . GLU A 1 452 ? 43.316 9.889 -35.106 1.00 91.19 452 GLU A C 1
ATOM 3645 O O . GLU A 1 452 ? 42.960 9.531 -36.236 1.00 91.19 452 GLU A O 1
ATOM 3650 N N . LEU A 1 453 ? 43.459 9.027 -34.106 1.00 90.12 453 LEU A N 1
ATOM 3651 C CA . LEU A 1 453 ? 43.234 7.594 -34.220 1.00 90.12 453 LEU A CA 1
ATOM 3652 C C . LEU A 1 453 ? 41.740 7.285 -34.139 1.00 90.12 453 LEU A C 1
ATOM 3654 O O . LEU A 1 453 ? 41.026 7.803 -33.279 1.00 90.12 453 LEU A O 1
ATOM 3658 N N . ALA A 1 454 ? 41.254 6.415 -35.017 1.00 90.81 454 ALA A N 1
ATOM 3659 C CA . ALA A 1 454 ? 39.892 5.915 -34.952 1.00 90.81 454 ALA A CA 1
ATOM 3660 C C . ALA A 1 454 ? 39.776 4.820 -33.881 1.00 90.81 454 ALA A C 1
ATOM 3662 O O . ALA A 1 454 ? 40.456 3.793 -33.948 1.00 90.81 454 ALA A O 1
ATOM 3663 N N . ILE A 1 455 ? 38.876 5.023 -32.916 1.00 87.44 455 ILE A N 1
ATOM 3664 C CA . ILE A 1 455 ? 38.578 4.054 -31.847 1.00 87.44 455 ILE A CA 1
ATOM 3665 C C . ILE A 1 455 ? 37.418 3.135 -32.248 1.00 87.44 455 ILE A C 1
ATOM 3667 O O . ILE A 1 455 ? 37.379 1.968 -31.866 1.00 87.44 455 ILE A O 1
ATOM 3671 N N . GLY A 1 456 ? 36.462 3.652 -33.018 1.00 86.25 456 GLY A N 1
ATOM 3672 C CA . GLY A 1 456 ? 35.288 2.899 -33.441 1.00 86.25 456 GLY A CA 1
ATOM 3673 C C . GLY A 1 456 ? 34.175 3.798 -33.961 1.00 86.25 456 GLY A C 1
ATOM 3674 O O . GLY A 1 456 ? 34.405 4.956 -34.311 1.00 86.25 456 GLY A O 1
ATOM 3675 N N . GLN A 1 457 ? 32.960 3.256 -33.996 1.00 83.62 457 GLN A N 1
ATOM 3676 C CA . GLN A 1 457 ? 31.769 3.929 -34.504 1.00 83.62 457 GLN A CA 1
ATOM 3677 C C . GLN A 1 457 ? 30.674 3.962 -33.429 1.00 83.62 457 GLN A C 1
ATOM 3679 O O . GLN A 1 457 ? 30.503 2.994 -32.684 1.00 83.62 457 GLN A O 1
ATOM 3684 N N . THR A 1 458 ? 29.946 5.074 -33.317 1.00 80.94 458 THR A N 1
ATOM 3685 C CA . THR A 1 458 ? 28.762 5.168 -32.451 1.00 80.94 458 THR A CA 1
ATOM 3686 C C . THR A 1 458 ? 27.579 4.414 -33.060 1.00 80.94 458 THR A C 1
ATOM 3688 O O . THR A 1 458 ? 27.590 4.035 -34.228 1.00 80.94 458 THR A O 1
ATOM 3691 N N . ILE A 1 459 ? 26.507 4.258 -32.278 1.00 75.25 459 ILE A N 1
ATOM 3692 C CA . ILE A 1 459 ? 25.227 3.701 -32.750 1.00 75.25 459 ILE A CA 1
ATOM 3693 C C . ILE A 1 459 ? 24.653 4.532 -33.912 1.00 75.25 459 ILE A C 1
ATOM 3695 O O . ILE A 1 459 ? 24.002 3.982 -34.786 1.00 75.25 459 ILE A O 1
ATOM 3699 N N . MET A 1 460 ? 24.947 5.836 -33.954 1.00 71.44 460 MET A N 1
ATOM 3700 C CA . MET A 1 460 ? 24.512 6.755 -35.015 1.00 71.44 460 MET A CA 1
ATOM 3701 C C . MET A 1 460 ? 25.370 6.661 -36.286 1.00 71.44 460 MET A C 1
ATOM 3703 O O . MET A 1 460 ? 25.119 7.374 -37.250 1.00 71.44 460 MET A O 1
ATOM 3707 N N . GLY A 1 461 ? 26.410 5.823 -36.292 1.00 75.00 461 GLY A N 1
ATOM 3708 C CA . GLY A 1 461 ? 27.344 5.734 -37.409 1.00 75.00 461 GLY A CA 1
ATOM 3709 C C . GLY A 1 461 ? 28.494 6.748 -37.355 1.00 75.00 461 GLY A C 1
ATOM 3710 O O . GLY A 1 461 ? 29.348 6.744 -38.242 1.00 75.00 461 GLY A O 1
ATOM 3711 N N . ASP A 1 462 ? 28.584 7.579 -36.316 1.00 82.00 462 ASP A N 1
ATOM 3712 C CA . ASP A 1 462 ? 29.660 8.566 -36.212 1.00 82.00 462 ASP A CA 1
ATOM 3713 C C . ASP A 1 462 ? 30.974 7.897 -35.830 1.00 82.00 462 ASP A C 1
ATOM 3715 O O . ASP A 1 462 ? 31.054 7.160 -34.843 1.00 82.00 462 ASP A O 1
ATOM 3719 N N . VAL A 1 463 ? 32.034 8.204 -36.568 1.00 85.94 463 VAL A N 1
ATOM 3720 C CA . VAL A 1 463 ? 33.375 7.753 -36.209 1.00 85.94 463 VAL A CA 1
ATOM 3721 C C . VAL A 1 463 ? 33.862 8.519 -34.985 1.00 85.94 463 VAL A C 1
ATOM 3723 O O . VAL A 1 463 ? 33.876 9.751 -34.965 1.00 85.94 463 VAL A O 1
ATOM 3726 N N . ARG A 1 464 ? 34.302 7.788 -33.962 1.00 88.19 464 ARG A N 1
ATOM 3727 C CA . ARG A 1 464 ? 34.965 8.366 -32.795 1.00 88.19 464 ARG A CA 1
ATOM 3728 C C . ARG A 1 464 ? 36.466 8.368 -33.014 1.00 88.19 464 ARG A C 1
ATOM 3730 O O . ARG A 1 464 ? 37.112 7.321 -32.971 1.00 88.19 464 ARG A O 1
ATOM 3737 N N . TYR A 1 465 ? 36.978 9.570 -33.235 1.00 90.06 465 TYR A N 1
ATOM 3738 C CA . TYR A 1 465 ? 38.399 9.862 -33.270 1.00 90.06 465 TYR A CA 1
ATOM 3739 C C . TYR A 1 465 ? 38.906 10.254 -31.888 1.00 90.06 465 TYR A C 1
ATOM 3741 O O . TYR A 1 465 ? 38.178 10.829 -31.075 1.00 90.06 465 TYR A O 1
ATOM 3749 N N . PHE A 1 466 ? 40.168 9.946 -31.650 1.00 88.12 466 PHE A N 1
ATOM 3750 C CA . PHE A 1 466 ? 40.902 10.310 -30.458 1.00 88.12 466 PHE A CA 1
ATOM 3751 C C . PHE A 1 466 ? 42.316 10.728 -30.866 1.00 88.12 466 PHE A C 1
ATOM 3753 O O . PHE A 1 466 ? 43.044 9.949 -31.477 1.00 88.12 466 PHE A O 1
ATOM 3760 N N . ASP A 1 467 ? 42.693 11.967 -30.554 1.00 89.81 467 ASP A N 1
ATOM 3761 C CA . ASP A 1 467 ? 44.053 12.450 -30.787 1.00 89.81 467 ASP A CA 1
ATOM 3762 C C . ASP A 1 467 ? 44.980 11.915 -29.697 1.00 89.81 467 ASP A C 1
ATOM 3764 O O . ASP A 1 467 ? 44.877 12.308 -28.531 1.00 89.81 467 ASP A O 1
ATOM 3768 N N . ILE A 1 468 ? 45.903 11.035 -30.083 1.00 87.56 468 ILE A N 1
ATOM 3769 C CA . ILE A 1 468 ? 46.818 10.391 -29.138 1.00 87.56 468 ILE A CA 1
ATOM 3770 C C . ILE A 1 468 ? 47.713 11.388 -28.398 1.00 87.56 468 ILE A C 1
ATOM 3772 O O . ILE A 1 468 ? 48.096 11.144 -27.258 1.00 87.56 468 ILE A O 1
ATOM 3776 N N . ARG A 1 469 ? 47.985 12.559 -28.981 1.00 88.19 469 ARG A N 1
ATOM 3777 C CA . ARG A 1 469 ? 48.797 13.602 -28.335 1.00 88.19 469 ARG A CA 1
ATOM 3778 C C . ARG A 1 469 ? 48.085 14.222 -27.131 1.00 88.19 469 ARG A C 1
ATOM 3780 O O . ARG A 1 469 ? 48.743 14.739 -26.235 1.00 88.19 469 ARG A O 1
ATOM 3787 N N . ASN A 1 470 ? 46.752 14.141 -27.099 1.00 88.88 470 ASN A N 1
ATOM 3788 C CA . ASN A 1 470 ? 45.919 14.699 -26.035 1.00 88.88 470 ASN A CA 1
ATOM 3789 C C . ASN A 1 470 ? 45.650 13.716 -24.884 1.00 88.88 470 ASN A C 1
ATOM 3791 O O . ASN A 1 470 ? 45.205 14.160 -23.827 1.00 88.88 470 ASN A O 1
ATOM 3795 N N . ALA A 1 471 ? 45.931 12.413 -25.037 1.00 83.69 471 ALA A N 1
ATOM 3796 C CA . ALA A 1 471 ? 46.077 11.521 -23.882 1.00 83.69 471 ALA A CA 1
ATOM 3797 C C . ALA A 1 471 ? 47.483 10.908 -23.879 1.00 83.69 471 ALA A C 1
ATOM 3799 O O . ALA A 1 471 ? 47.700 9.871 -24.506 1.00 83.69 471 ALA A O 1
ATOM 3800 N N . PRO A 1 472 ? 48.435 11.520 -23.147 1.00 79.88 472 PRO A N 1
ATOM 3801 C CA . PRO A 1 472 ? 49.825 11.063 -23.119 1.00 79.88 472 PRO A CA 1
ATOM 3802 C C . PRO A 1 472 ? 49.968 9.629 -22.587 1.00 79.88 472 PRO A C 1
ATOM 3804 O O . PRO A 1 472 ? 50.961 8.961 -22.865 1.00 79.88 472 PRO A O 1
ATOM 3807 N N . HIS A 1 473 ? 48.962 9.139 -21.855 1.00 88.25 473 HIS A N 1
ATOM 3808 C CA . HIS A 1 473 ? 48.852 7.756 -21.412 1.00 88.25 473 HIS A CA 1
ATOM 3809 C C . HIS A 1 473 ? 47.415 7.253 -21.591 1.00 88.25 473 HIS A C 1
ATOM 3811 O O . HIS A 1 473 ? 46.457 7.982 -21.325 1.00 88.25 473 HIS A O 1
ATOM 3817 N N . MET A 1 474 ? 47.261 5.989 -21.993 1.00 86.75 474 MET A N 1
ATOM 3818 C CA . MET A 1 474 ? 45.964 5.332 -22.164 1.00 86.75 474 MET A CA 1
ATOM 3819 C C . MET A 1 474 ? 45.959 3.971 -21.462 1.00 86.75 474 MET A C 1
ATOM 3821 O O . MET A 1 474 ? 46.848 3.151 -21.677 1.00 86.75 474 MET A O 1
ATOM 3825 N N . LEU A 1 475 ? 44.932 3.717 -20.647 1.00 91.31 475 LEU A N 1
ATOM 3826 C CA . LEU A 1 475 ? 44.696 2.421 -20.013 1.00 91.31 475 LEU A CA 1
ATOM 3827 C C . LEU A 1 475 ? 43.625 1.650 -20.792 1.00 91.31 475 LEU A C 1
ATOM 3829 O O . LEU A 1 475 ? 42.506 2.133 -20.951 1.00 91.31 475 LEU A O 1
ATOM 3833 N N . VAL A 1 476 ? 43.947 0.431 -21.227 1.00 89.06 476 VAL A N 1
ATOM 3834 C CA . VAL A 1 476 ? 43.009 -0.463 -21.924 1.00 89.06 476 VAL A CA 1
ATOM 3835 C C . VAL A 1 476 ? 42.783 -1.718 -21.080 1.00 89.06 476 VAL A C 1
ATOM 3837 O O . VAL A 1 476 ? 43.703 -2.509 -20.873 1.00 89.06 476 VAL A O 1
ATOM 3840 N N . ALA A 1 477 ? 41.553 -1.926 -20.608 1.00 90.75 477 ALA A N 1
ATOM 3841 C CA . ALA A 1 477 ? 41.170 -3.067 -19.774 1.00 90.75 477 ALA A CA 1
ATOM 3842 C C . ALA A 1 477 ? 39.943 -3.800 -20.345 1.00 90.75 477 ALA A C 1
ATOM 3844 O O . ALA A 1 477 ? 39.083 -3.191 -20.977 1.00 90.75 477 ALA A O 1
ATOM 3845 N N . GLY A 1 478 ? 39.861 -5.114 -20.121 1.00 87.50 478 GLY A N 1
ATOM 3846 C CA . GLY A 1 478 ? 38.758 -5.959 -20.587 1.00 87.50 478 GLY A CA 1
ATOM 3847 C C . GLY A 1 478 ? 38.972 -7.435 -20.243 1.00 87.50 478 GLY A C 1
ATOM 3848 O O . GLY A 1 478 ? 40.116 -7.872 -20.091 1.00 87.50 478 GLY A O 1
ATOM 3849 N N . SER A 1 479 ? 37.881 -8.190 -20.091 1.00 85.25 479 SER A N 1
ATOM 3850 C CA . SER A 1 479 ? 37.903 -9.644 -19.882 1.00 85.25 479 SER A CA 1
ATOM 3851 C C . SER A 1 479 ? 38.228 -10.401 -21.179 1.00 85.25 479 SER A C 1
ATOM 3853 O O . SER A 1 479 ? 38.178 -9.849 -22.279 1.00 85.25 479 SER A O 1
ATOM 3855 N N . THR A 1 480 ? 38.565 -11.690 -21.075 1.00 82.44 480 THR A N 1
ATOM 3856 C CA . THR A 1 480 ? 38.776 -12.546 -22.254 1.00 82.44 480 THR A CA 1
ATOM 3857 C C . THR A 1 480 ? 37.539 -12.527 -23.155 1.00 82.44 480 THR A C 1
ATOM 3859 O O . THR A 1 480 ? 36.419 -12.695 -22.678 1.00 82.44 480 THR A O 1
ATOM 3862 N N . GLY A 1 481 ? 37.736 -12.296 -24.456 1.00 79.12 481 GLY A N 1
ATOM 3863 C CA . GLY A 1 481 ? 36.643 -12.201 -25.432 1.00 79.12 481 GLY A CA 1
ATOM 3864 C C . GLY A 1 481 ? 35.948 -10.835 -25.512 1.00 79.12 481 GLY A C 1
ATOM 3865 O O . GLY A 1 481 ? 35.081 -10.658 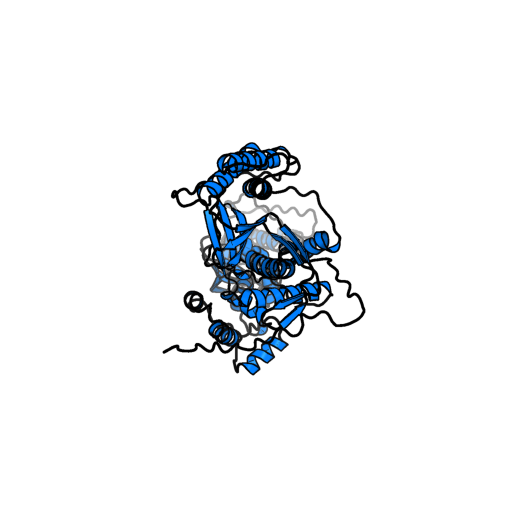-26.361 1.00 79.12 481 GLY A O 1
ATOM 3866 N N . SER A 1 482 ? 36.344 -9.836 -24.713 1.00 82.50 482 SER A N 1
ATOM 3867 C CA . SER A 1 482 ? 35.738 -8.492 -24.753 1.00 82.50 482 SER A CA 1
ATOM 3868 C C . SER A 1 482 ? 36.214 -7.614 -25.923 1.00 82.50 482 SER A C 1
ATOM 3870 O O . SER A 1 482 ? 35.819 -6.455 -26.017 1.00 82.50 482 SER A O 1
ATOM 3872 N N . GLY A 1 483 ? 37.115 -8.121 -26.772 1.00 86.31 483 GLY A N 1
ATOM 3873 C CA . GLY A 1 483 ? 37.678 -7.386 -27.911 1.00 86.31 483 GLY A CA 1
ATOM 3874 C C . GLY A 1 483 ? 38.926 -6.546 -27.611 1.00 86.31 483 GLY A C 1
ATOM 3875 O O . GLY A 1 483 ? 39.370 -5.811 -28.489 1.00 86.31 483 GLY A O 1
ATOM 3876 N N . LYS A 1 484 ? 39.533 -6.670 -26.417 1.00 90.38 484 LYS A N 1
ATOM 3877 C CA . LYS A 1 484 ? 40.762 -5.936 -26.041 1.00 90.38 484 LYS A CA 1
ATOM 3878 C C . LYS A 1 484 ? 41.879 -6.100 -27.078 1.00 90.38 484 LYS A C 1
ATOM 3880 O O . LYS A 1 484 ? 42.447 -5.115 -27.533 1.00 90.38 484 LYS A O 1
ATOM 3885 N N . SER A 1 485 ? 42.167 -7.336 -27.471 1.00 87.56 485 SER A N 1
ATOM 3886 C CA . SER A 1 485 ? 43.244 -7.642 -28.414 1.00 87.56 485 SER A CA 1
ATOM 3887 C C . SER A 1 485 ? 42.959 -7.113 -29.819 1.00 87.56 485 SER A C 1
ATOM 3889 O O . SER A 1 485 ? 43.852 -6.596 -30.481 1.00 87.56 485 SER A O 1
ATOM 3891 N N . VAL A 1 486 ? 41.696 -7.156 -30.258 1.00 87.38 486 VAL A N 1
ATOM 3892 C CA . VAL A 1 486 ? 41.265 -6.572 -31.541 1.00 87.38 486 VAL A CA 1
ATOM 3893 C C . VAL A 1 486 ? 41.479 -5.058 -31.538 1.00 87.38 486 VAL A C 1
ATOM 3895 O O . VAL A 1 486 ? 42.014 -4.515 -32.502 1.00 87.38 486 VAL A O 1
ATOM 3898 N N . PHE A 1 487 ? 41.122 -4.386 -30.441 1.00 88.38 487 PHE A N 1
ATOM 3899 C CA . PHE A 1 487 ? 41.336 -2.949 -30.278 1.00 88.38 487 PHE A CA 1
ATOM 3900 C C . PHE A 1 487 ? 42.824 -2.572 -30.267 1.00 88.38 487 PHE A C 1
ATOM 3902 O O . PHE A 1 487 ? 43.223 -1.664 -30.992 1.00 88.38 487 PHE A O 1
ATOM 3909 N N . LEU A 1 488 ? 43.659 -3.284 -29.502 1.00 89.31 488 LEU A N 1
ATOM 3910 C CA . LEU A 1 488 ? 45.104 -3.024 -29.454 1.00 89.31 488 LEU A CA 1
ATOM 3911 C C . LEU A 1 488 ? 45.755 -3.194 -30.830 1.00 89.31 488 LEU A C 1
ATOM 3913 O O . LEU A 1 488 ? 46.515 -2.335 -31.264 1.00 89.31 488 LEU A O 1
ATOM 3917 N N . ASN A 1 489 ? 45.392 -4.250 -31.556 1.00 88.25 489 ASN A N 1
ATOM 3918 C CA . ASN A 1 489 ? 45.884 -4.477 -32.910 1.00 88.25 489 ASN A CA 1
ATOM 3919 C C . ASN A 1 489 ? 45.435 -3.387 -33.893 1.00 88.25 489 ASN A C 1
ATOM 3921 O O . ASN A 1 489 ? 46.224 -2.915 -34.710 1.00 88.25 489 ASN A O 1
ATOM 3925 N N . ALA A 1 490 ? 44.179 -2.949 -33.801 1.00 88.12 490 ALA A N 1
ATOM 3926 C CA . ALA A 1 490 ? 43.668 -1.828 -34.584 1.00 88.12 490 ALA A CA 1
ATOM 3927 C C . ALA A 1 4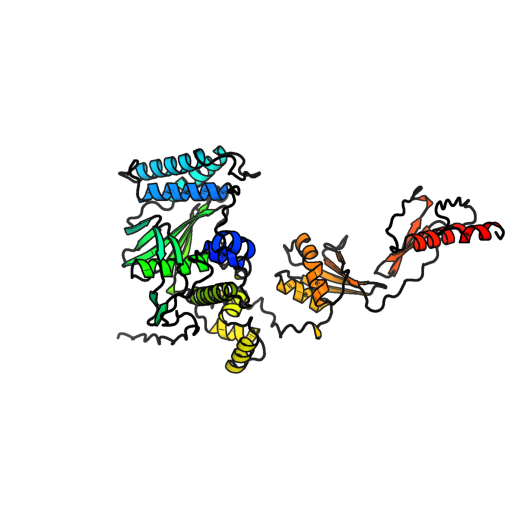90 ? 44.411 -0.516 -34.282 1.00 88.12 490 ALA A C 1
ATOM 3929 O O . ALA A 1 490 ? 44.639 0.280 -35.193 1.00 88.12 490 ALA A O 1
ATOM 3930 N N . LEU A 1 491 ? 44.792 -0.289 -33.025 1.00 89.06 491 LEU A N 1
ATOM 3931 C CA . LEU A 1 491 ? 45.540 0.889 -32.599 1.00 89.06 491 LEU A CA 1
ATOM 3932 C C . LEU A 1 491 ? 46.977 0.869 -33.139 1.00 89.06 491 LEU A C 1
ATOM 3934 O O . LEU A 1 491 ? 47.399 1.832 -33.774 1.00 89.06 491 LEU A O 1
ATOM 3938 N N . ILE A 1 492 ? 47.699 -0.239 -32.945 1.00 89.62 492 ILE A N 1
ATOM 3939 C CA . ILE A 1 492 ? 49.094 -0.406 -33.391 1.00 89.62 492 ILE A CA 1
ATOM 3940 C C . ILE A 1 492 ? 49.197 -0.206 -34.906 1.00 89.62 492 ILE A C 1
ATOM 3942 O O . ILE A 1 492 ? 49.999 0.603 -35.365 1.00 89.62 492 ILE A O 1
ATOM 3946 N N . LYS A 1 493 ? 48.309 -0.835 -35.688 1.00 88.31 493 LYS A N 1
ATOM 3947 C CA . LYS A 1 493 ? 48.269 -0.670 -37.153 1.00 88.31 493 LYS A CA 1
ATOM 3948 C C . LYS A 1 493 ? 48.024 0.768 -37.608 1.00 88.31 493 LYS A C 1
ATOM 3950 O O . LYS A 1 493 ? 48.427 1.131 -38.708 1.00 88.31 493 LYS A O 1
ATOM 3955 N N . GLN A 1 494 ? 47.310 1.574 -36.822 1.00 90.00 494 GLN A N 1
ATOM 3956 C CA . GLN A 1 494 ? 47.113 2.990 -37.135 1.00 90.00 494 GLN A CA 1
ATOM 3957 C C . GLN A 1 494 ? 48.345 3.826 -36.766 1.00 90.00 494 GLN A C 1
ATOM 3959 O O . GLN A 1 494 ? 48.661 4.761 -37.495 1.00 90.00 494 GLN A O 1
ATOM 3964 N N . LEU A 1 495 ? 49.052 3.468 -35.689 1.00 89.00 495 LEU A N 1
ATOM 3965 C CA . LEU A 1 495 ? 50.287 4.129 -35.260 1.00 89.00 495 LEU A CA 1
ATOM 3966 C C . LEU A 1 495 ? 51.457 3.874 -36.211 1.00 89.00 495 LEU A C 1
ATOM 3968 O O . LEU A 1 495 ? 52.175 4.811 -36.532 1.00 89.00 495 LEU A O 1
ATOM 3972 N N . MET A 1 496 ? 51.598 2.649 -36.725 1.00 87.06 496 MET A N 1
ATOM 3973 C CA . MET A 1 496 ? 52.642 2.296 -37.702 1.00 87.06 496 MET A CA 1
ATOM 3974 C C . MET A 1 496 ? 52.545 3.090 -39.014 1.00 87.06 496 MET A C 1
ATOM 3976 O O . MET A 1 496 ? 53.509 3.170 -39.760 1.00 87.06 496 MET A O 1
ATOM 3980 N N . LYS A 1 497 ? 51.387 3.691 -39.317 1.00 86.56 497 LYS A N 1
ATOM 3981 C CA . LYS A 1 497 ? 51.199 4.538 -40.508 1.00 86.56 497 LYS A CA 1
ATOM 3982 C C . LYS A 1 497 ? 51.710 5.968 -40.322 1.00 86.56 497 LYS A C 1
ATOM 3984 O O . LYS A 1 497 ? 51.588 6.774 -41.241 1.00 86.56 497 LYS A O 1
ATOM 3989 N N . LEU A 1 498 ? 52.192 6.318 -39.132 1.00 86.19 498 LEU A N 1
ATOM 3990 C CA . LEU A 1 498 ? 52.708 7.645 -38.827 1.00 86.19 498 LEU A CA 1
ATOM 3991 C C . LEU A 1 498 ? 54.216 7.674 -39.074 1.00 86.19 498 LEU A C 1
ATOM 3993 O O . LEU A 1 498 ? 54.952 6.879 -38.511 1.00 86.19 498 LEU A O 1
ATOM 3997 N N . GLU A 1 499 ? 54.685 8.645 -39.856 1.00 78.81 499 GLU A N 1
ATOM 3998 C CA . GLU A 1 499 ? 56.092 8.743 -40.285 1.00 78.81 499 GLU A CA 1
ATOM 3999 C C . GLU A 1 499 ? 57.101 9.039 -39.152 1.00 78.81 499 GLU A C 1
ATOM 4001 O O . GLU A 1 499 ? 58.304 9.029 -39.383 1.00 78.81 499 GLU A O 1
ATOM 4006 N N . LYS A 1 500 ? 56.644 9.370 -37.936 1.00 82.94 500 LYS A N 1
ATOM 4007 C CA . LYS A 1 500 ? 57.498 9.808 -36.812 1.00 82.94 500 LYS A CA 1
ATOM 4008 C C . LYS A 1 500 ? 57.070 9.175 -35.489 1.00 82.94 500 LYS A C 1
ATOM 4010 O O . LYS A 1 500 ? 56.687 9.890 -34.561 1.00 82.94 500 LYS A O 1
ATOM 4015 N N . VAL A 1 501 ? 57.061 7.846 -35.422 1.00 83.44 501 VAL A N 1
ATOM 4016 C CA . VAL A 1 501 ? 56.677 7.100 -34.216 1.00 83.44 501 VAL A CA 1
ATOM 4017 C C . VAL A 1 501 ? 57.612 5.917 -34.005 1.00 83.44 501 VAL A C 1
ATOM 4019 O O . VAL A 1 501 ? 57.673 5.029 -34.846 1.00 83.44 501 VAL A O 1
ATOM 4022 N N . ASP A 1 502 ? 58.249 5.872 -32.835 1.00 86.50 502 ASP A N 1
ATOM 4023 C CA . ASP A 1 502 ? 58.952 4.686 -32.347 1.00 86.50 502 ASP A CA 1
ATOM 4024 C C . ASP A 1 502 ? 57.995 3.859 -31.475 1.00 86.50 502 ASP A C 1
ATOM 4026 O O . ASP A 1 502 ? 57.436 4.359 -30.491 1.00 86.50 502 ASP A O 1
ATOM 4030 N N . LEU A 1 503 ? 57.768 2.594 -31.842 1.00 86.75 503 LEU A N 1
ATOM 4031 C CA . LEU A 1 503 ? 56.877 1.686 -31.115 1.00 86.75 503 LEU A CA 1
ATOM 4032 C C . LEU A 1 503 ? 57.675 0.658 -30.313 1.00 86.75 503 LEU A C 1
ATOM 4034 O O . LEU A 1 503 ? 58.355 -0.197 -30.869 1.00 86.75 503 LEU A O 1
ATOM 4038 N N . HIS A 1 504 ? 57.509 0.688 -28.991 1.00 88.50 504 HIS A N 1
ATOM 4039 C CA . HIS A 1 504 ? 58.028 -0.337 -28.089 1.00 88.50 504 HIS A CA 1
ATOM 4040 C C . HIS A 1 504 ? 56.876 -1.213 -27.591 1.00 88.50 504 HIS A C 1
ATOM 4042 O O . HIS A 1 504 ? 56.020 -0.758 -26.828 1.00 88.50 504 HIS A O 1
ATOM 4048 N N . LEU A 1 505 ? 56.838 -2.469 -28.039 1.00 88.31 505 LEU A N 1
ATOM 4049 C CA . LEU A 1 505 ? 55.784 -3.426 -27.707 1.00 88.31 505 LEU A CA 1
ATOM 4050 C C . LEU A 1 505 ? 56.294 -4.448 -26.687 1.00 88.31 505 LEU A C 1
ATOM 4052 O O . LEU A 1 505 ? 57.287 -5.128 -26.920 1.00 88.31 505 LEU A O 1
ATOM 4056 N N . PHE A 1 506 ? 55.585 -4.581 -25.567 1.00 88.75 506 PHE A N 1
ATOM 4057 C CA . PHE A 1 506 ? 55.905 -5.542 -24.512 1.00 88.75 506 PHE A CA 1
ATOM 4058 C C . PHE A 1 506 ? 54.738 -6.522 -24.347 1.00 88.75 506 PHE A C 1
ATOM 4060 O O . PHE A 1 506 ? 53.711 -6.169 -23.765 1.00 88.75 506 PHE A O 1
ATOM 4067 N N . ASP A 1 507 ? 54.887 -7.752 -24.852 1.00 87.38 507 ASP A N 1
ATOM 4068 C CA . ASP A 1 507 ? 53.913 -8.838 -24.670 1.00 87.38 507 ASP A CA 1
ATOM 4069 C C . ASP A 1 507 ? 54.490 -9.945 -23.771 1.00 87.38 507 ASP A C 1
ATOM 4071 O O . ASP A 1 507 ? 55.153 -10.860 -24.259 1.00 87.38 507 ASP A O 1
ATOM 4075 N N . PRO A 1 508 ? 54.228 -9.911 -22.452 1.00 84.12 508 PRO A N 1
ATOM 4076 C CA . PRO A 1 508 ? 54.764 -10.904 -21.523 1.00 84.12 508 PRO A CA 1
ATOM 4077 C C . PRO A 1 508 ? 54.186 -12.310 -21.737 1.00 84.12 508 PRO A C 1
ATOM 4079 O O . PRO A 1 508 ? 54.682 -13.259 -21.134 1.00 84.12 508 PRO A O 1
ATOM 4082 N N . LYS A 1 509 ? 53.114 -12.454 -22.530 1.00 80.25 509 LYS A N 1
ATOM 4083 C CA . LYS A 1 509 ? 52.452 -13.740 -22.782 1.00 80.25 509 LYS A CA 1
ATOM 4084 C C . LYS A 1 509 ? 52.754 -14.321 -24.160 1.00 80.25 509 LYS A C 1
ATOM 4086 O O . LYS A 1 509 ? 52.412 -15.478 -24.360 1.00 80.25 509 LYS A O 1
ATOM 4091 N N . GLN A 1 510 ? 53.377 -13.556 -25.060 1.00 78.25 510 GLN A N 1
ATOM 4092 C CA . GLN A 1 510 ? 53.734 -13.974 -26.424 1.00 78.25 510 GLN A CA 1
ATOM 4093 C C . GLN A 1 510 ? 52.561 -14.578 -27.221 1.00 78.25 510 GLN A C 1
ATOM 4095 O O . GLN A 1 510 ? 52.695 -15.607 -27.876 1.00 78.25 510 GLN A O 1
ATOM 4100 N N . ILE A 1 511 ? 51.378 -13.969 -27.136 1.00 78.94 511 ILE A N 1
ATOM 4101 C CA . ILE A 1 511 ? 50.170 -14.467 -27.826 1.00 78.94 511 ILE A CA 1
ATOM 4102 C C . ILE A 1 511 ? 49.572 -13.387 -28.728 1.00 78.94 511 ILE A C 1
ATOM 4104 O O . ILE A 1 511 ? 49.002 -13.694 -29.770 1.00 78.94 511 ILE A O 1
ATOM 4108 N N . GLU A 1 512 ? 49.669 -12.121 -28.332 1.00 79.56 512 GLU A N 1
ATOM 4109 C CA . GLU A 1 512 ? 48.834 -11.051 -28.878 1.00 79.56 512 GLU A CA 1
ATOM 4110 C C . GLU A 1 512 ? 49.601 -10.155 -29.855 1.00 79.56 512 GLU A C 1
ATOM 4112 O O . GLU A 1 512 ? 48.999 -9.617 -30.788 1.00 79.56 512 GLU A O 1
ATOM 4117 N N . LEU A 1 513 ? 50.914 -9.979 -29.640 1.00 83.38 513 LEU A N 1
ATOM 4118 C CA . LEU A 1 513 ? 51.743 -9.026 -30.395 1.00 83.38 513 LEU A CA 1
ATOM 4119 C C . LEU A 1 513 ? 52.877 -9.665 -31.213 1.00 83.38 513 LEU A C 1
ATOM 4121 O O . LEU A 1 513 ? 53.549 -8.942 -31.943 1.00 83.38 513 LEU A O 1
ATOM 4125 N N . CYS A 1 514 ? 53.072 -10.986 -31.158 1.00 81.44 514 CYS A N 1
ATOM 4126 C CA . CYS A 1 514 ? 54.152 -11.677 -31.886 1.00 81.44 514 CYS A CA 1
ATOM 4127 C C . CYS A 1 514 ? 54.132 -11.423 -33.402 1.00 81.44 514 CYS A C 1
ATOM 4129 O O . CYS A 1 514 ? 55.174 -11.350 -34.033 1.00 81.44 514 CYS A O 1
ATOM 4131 N N . GLN A 1 515 ? 52.951 -11.198 -33.984 1.00 80.81 515 GLN A N 1
ATOM 4132 C CA . GLN A 1 515 ? 52.801 -10.881 -35.410 1.00 80.81 515 GLN A CA 1
ATOM 4133 C C . GLN A 1 515 ? 53.496 -9.581 -35.862 1.00 80.81 515 GLN A C 1
ATOM 4135 O O . GLN A 1 515 ? 53.607 -9.346 -37.059 1.00 80.81 515 GLN A O 1
ATOM 4140 N N . TYR A 1 516 ? 53.908 -8.712 -34.933 1.00 83.12 516 TYR A N 1
ATOM 4141 C CA . TYR A 1 516 ? 54.631 -7.478 -35.259 1.00 83.12 516 TYR A CA 1
ATOM 4142 C C . TYR A 1 516 ? 56.152 -7.645 -35.213 1.00 83.12 516 TYR A C 1
ATOM 4144 O O . TYR A 1 516 ? 56.852 -6.707 -35.574 1.00 83.12 516 TYR A O 1
ATOM 4152 N N . GLU A 1 517 ? 56.663 -8.804 -34.792 1.00 76.06 517 GLU A N 1
ATOM 4153 C CA . GLU A 1 517 ? 58.102 -9.093 -34.746 1.00 76.06 517 GLU A CA 1
ATOM 4154 C C . GLU A 1 517 ? 58.710 -9.117 -36.158 1.00 76.06 517 GLU A C 1
ATOM 4156 O O . GLU A 1 517 ? 59.740 -8.497 -36.400 1.00 76.06 517 GLU A O 1
ATOM 4161 N N . GLU A 1 518 ? 58.008 -9.726 -37.118 1.00 63.66 518 GLU A N 1
ATOM 4162 C CA . GLU A 1 518 ? 58.441 -9.839 -38.521 1.00 63.66 518 GLU A CA 1
ATOM 4163 C C . GLU A 1 518 ? 58.266 -8.535 -39.327 1.00 63.66 518 GLU A C 1
ATOM 4165 O O . GLU A 1 518 ? 58.863 -8.371 -40.385 1.00 63.66 518 GLU A O 1
ATOM 4170 N N . MET A 1 519 ? 57.469 -7.577 -38.837 1.00 60.53 519 MET A N 1
ATOM 4171 C CA . MET A 1 519 ? 57.195 -6.310 -39.541 1.00 60.53 519 MET A CA 1
ATOM 4172 C C . MET A 1 519 ? 58.255 -5.224 -39.297 1.00 60.53 519 MET A C 1
ATOM 4174 O O . MET A 1 519 ? 58.145 -4.134 -39.856 1.00 60.53 519 MET A O 1
ATOM 4178 N N . VAL A 1 520 ? 59.259 -5.501 -38.459 1.00 52.00 520 VAL A N 1
ATOM 4179 C CA . VAL A 1 520 ? 60.353 -4.571 -38.131 1.00 52.00 520 VAL A CA 1
ATOM 4180 C C . VAL A 1 520 ? 61.427 -4.536 -39.232 1.00 52.00 520 VAL A C 1
ATOM 4182 O O . VAL A 1 520 ? 62.187 -3.577 -39.295 1.00 52.00 520 VAL A O 1
ATOM 4185 N N . GLU A 1 521 ? 61.479 -5.528 -40.130 1.00 42.91 521 GLU A N 1
ATOM 4186 C CA . GLU A 1 521 ? 62.498 -5.598 -41.194 1.00 42.91 521 GLU A CA 1
ATOM 4187 C C . GLU A 1 521 ? 62.069 -4.987 -42.547 1.00 42.91 521 GLU A C 1
ATOM 4189 O O . GLU A 1 521 ? 62.915 -4.813 -43.421 1.00 42.91 521 GLU A O 1
ATOM 4194 N N . GLU A 1 522 ? 60.792 -4.623 -42.736 1.00 45.19 522 GLU A N 1
ATOM 4195 C CA . GLU A 1 522 ? 60.250 -4.164 -44.036 1.00 45.19 522 GLU A CA 1
ATOM 4196 C C . GLU A 1 522 ? 59.863 -2.669 -44.122 1.00 45.19 522 GLU A C 1
ATOM 4198 O O . GLU A 1 522 ? 59.314 -2.250 -45.145 1.00 45.19 522 GLU A O 1
ATOM 4203 N N . TYR A 1 523 ? 60.168 -1.842 -43.113 1.00 40.59 523 TYR A N 1
ATOM 4204 C CA . TYR A 1 523 ? 59.876 -0.396 -43.129 1.00 40.59 523 TYR A CA 1
ATOM 4205 C C . TYR A 1 523 ? 61.090 0.496 -42.881 1.00 40.59 523 TYR A C 1
ATOM 4207 O O . TYR A 1 523 ? 61.810 0.260 -41.886 1.00 40.59 523 TYR A O 1
#